Protein 5CAY (pdb70)

Structure (mmCIF, N/CA/C/O backbone):
data_5CAY
#
_entry.id   5CAY
#
_cell.length_a   94.276
_cell.length_b   100.223
_cell.length_c   199.139
_cell.angle_alpha   90.00
_cell.angle_beta   90.00
_cell.angle_gamma   90.00
#
_symmetry.space_group_name_H-M   'C 2 2 21'
#
loop_
_entity.id
_entity.type
_entity.pdbx_description
1 polymer 'Envelope glycoprotein gp120 core from ST strain of HIV-2'
2 polymer 'T-cell surface glycoprotein CD4'
3 branched 2-acetamido-2-deoxy-beta-D-glucopyranose-(1-4)-2-acetamido-2-deoxy-beta-D-glucopyranose
4 branched beta-D-mannopyranose-(1-4)-2-acetamido-2-deoxy-beta-D-glucopyranose-(1-4)-2-acetamido-2-deoxy-beta-D-glucopyranose
5 non-polymer 2-acetamido-2-deoxy-beta-D-glucopyranose
#
loop_
_atom_site.group_PDB
_atom_site.id
_atom_site.type_symbol
_atom_site.label_atom_id
_atom_site.label_alt_id
_atom_site.label_comp_id
_atom_site.label_asym_id
_atom_site.label_entity_id
_atom_site.label_seq_id
_atom_site.pdbx_PDB_ins_code
_atom_site.Cartn_x
_atom_site.Cartn_y
_atom_site.Cartn_z
_atom_site.occupancy
_atom_site.B_iso_or_equiv
_atom_site.auth_seq_id
_atom_site.auth_comp_id
_atom_site.auth_asym_id
_atom_site.auth_atom_id
_atom_site.pdbx_PDB_model_num
ATOM 1 N N . PRO A 1 8 ? -51.277 -56.367 33.995 1.00 115.40 41 PRO G N 1
ATOM 2 C CA . PRO A 1 8 ? -51.200 -55.325 32.960 1.00 113.31 41 PRO G CA 1
ATOM 3 C C . PRO A 1 8 ? -51.427 -53.910 33.512 1.00 110.48 41 PRO G C 1
ATOM 4 O O . PRO A 1 8 ? -52.532 -53.591 33.970 1.00 110.47 41 PRO G O 1
ATOM 8 N N . LEU A 1 9 ? -50.389 -53.077 33.441 1.00 106.75 42 LEU G N 1
ATOM 9 C CA . LEU A 1 9 ? -50.391 -51.756 34.077 1.00 105.20 42 LEU G CA 1
ATOM 10 C C . LEU A 1 9 ? -51.248 -50.767 33.310 1.00 104.82 42 LEU G C 1
ATOM 11 O O . LEU A 1 9 ? -51.117 -50.637 32.097 1.00 103.77 42 LEU G O 1
ATOM 16 N N . PHE A 1 10 ? -52.103 -50.055 34.033 1.00 105.81 43 PHE G N 1
ATOM 17 C CA . PHE A 1 10 ? -53.022 -49.104 33.429 1.00 107.02 43 PHE G CA 1
ATOM 18 C C . PHE A 1 10 ? -52.211 -47.883 32.995 1.00 105.36 43 PHE G C 1
ATOM 19 O O . PHE A 1 10 ? -51.419 -47.361 33.765 1.00 103.06 43 PHE G O 1
ATOM 21 N N . CYS A 1 11 ? -52.383 -47.464 31.743 1.00 107.69 44 CYS G N 1
ATOM 22 C CA . CYS A 1 11 ? -51.508 -46.475 31.106 1.00 108.60 44 CYS G CA 1
ATOM 23 C C . CYS A 1 11 ? -52.233 -45.151 30.900 1.00 108.97 44 CYS G C 1
ATOM 24 O O . CYS A 1 11 ? -52.833 -44.920 29.849 1.00 108.63 44 CYS G O 1
ATOM 27 N N . ALA A 1 12 ? -52.168 -44.291 31.918 1.00 110.57 45 ALA G N 1
ATOM 28 C CA . ALA A 1 12 ? -52.822 -42.978 31.892 1.00 111.84 45 ALA G CA 1
ATOM 29 C C . ALA A 1 12 ? -52.061 -42.013 30.976 1.00 113.37 45 ALA G C 1
ATOM 30 O O . ALA A 1 12 ? -50.829 -42.045 30.886 1.00 110.51 45 ALA G O 1
ATOM 32 N N . THR A 1 13 ? -52.825 -41.157 30.304 1.00 118.24 46 THR G N 1
ATOM 33 C CA . THR A 1 13 ? -52.350 -40.361 29.170 1.00 120.24 46 THR G CA 1
ATOM 34 C C . THR A 1 13 ? -52.096 -38.906 29.573 1.00 122.67 46 THR G C 1
ATOM 35 O O . THR A 1 13 ? -52.210 -38.562 30.755 1.00 122.29 46 THR G O 1
ATOM 39 N N . LYS A 1 14 ? -51.726 -38.079 28.583 1.00 124.21 47 LYS G N 1
ATOM 40 C CA . LYS A 1 14 ? -51.621 -36.601 28.709 1.00 126.14 47 LYS G CA 1
ATOM 41 C C . LYS A 1 14 ? -50.932 -35.993 27.482 1.00 126.06 47 LYS G C 1
ATOM 42 O O . LYS A 1 14 ? -50.643 -34.792 27.430 1.00 127.27 47 LYS G O 1
ATOM 48 N N . ASP A 1 27 ? -49.813 -35.809 33.588 1.00 118.72 60 ASP G N 1
ATOM 49 C CA . ASP A 1 27 ? -51.234 -35.983 33.861 1.00 121.61 60 ASP G CA 1
ATOM 50 C C . ASP A 1 27 ? -51.816 -34.753 34.551 1.00 125.30 60 ASP G C 1
ATOM 51 O O . ASP A 1 27 ? -52.900 -34.287 34.199 1.00 127.37 60 ASP G O 1
ATOM 56 N N . ASN A 1 28 ? -51.089 -34.233 35.534 1.00 127.17 61 ASN G N 1
ATOM 57 C CA . ASN A 1 28 ? -49.794 -34.815 35.931 1.00 126.27 61 ASN G CA 1
ATOM 58 C C . ASN A 1 28 ? -49.141 -34.233 37.222 1.00 127.37 61 ASN G C 1
ATOM 59 O O . ASN A 1 28 ? -49.385 -33.083 37.605 1.00 127.49 61 ASN G O 1
ATOM 64 N N . ASP A 1 29 ? -48.332 -35.078 37.878 1.00 127.30 62 ASP G N 1
ATOM 65 C CA . ASP A 1 29 ? -47.366 -34.720 38.953 1.00 127.22 62 ASP G CA 1
ATOM 66 C C . ASP A 1 29 ? -47.971 -34.335 40.332 1.00 128.24 62 ASP G C 1
ATOM 67 O O . ASP A 1 29 ? -47.402 -33.524 41.081 1.00 130.83 62 ASP G O 1
ATOM 72 N N . ASP A 1 30 ? -49.098 -34.969 40.672 1.00 125.75 63 ASP G N 1
ATOM 73 C CA . ASP A 1 30 ? -49.657 -34.954 42.036 1.00 123.45 63 ASP G CA 1
ATOM 74 C C . ASP A 1 30 ? -49.385 -36.307 42.726 1.00 118.30 63 ASP G C 1
ATOM 75 O O . ASP A 1 30 ? -50.051 -36.652 43.702 1.00 119.06 63 ASP G O 1
ATOM 80 N N . TYR A 1 31 ? -48.408 -37.061 42.225 1.00 112.59 64 TYR G N 1
ATOM 81 C CA . TYR A 1 31 ? -48.216 -38.452 42.608 1.00 109.13 64 TYR G CA 1
ATOM 82 C C . TYR A 1 31 ? -46.943 -38.520 43.406 1.00 105.71 64 TYR G C 1
ATOM 83 O O . TYR A 1 31 ? -45.935 -39.065 42.971 1.00 103.84 64 TYR G O 1
ATOM 92 N N . GLN A 1 32 ? -47.020 -37.941 44.596 1.00 105.05 65 GLN G N 1
ATOM 93 C CA . GLN A 1 32 ? -45.918 -37.954 45.554 1.00 103.52 65 GLN G CA 1
ATOM 94 C C . GLN A 1 32 ? -45.671 -39.381 46.045 1.00 99.17 65 GLN G C 1
ATOM 95 O O . GLN A 1 32 ? -46.490 -40.284 45.818 1.00 97.80 65 GLN G O 1
ATOM 97 N N . GLU A 1 33 ? -44.536 -39.574 46.710 1.00 95.47 66 GLU G N 1
ATOM 98 C CA . GLU A 1 33 ? -44.121 -40.900 47.169 1.00 92.38 66 GLU G CA 1
ATOM 99 C C . GLU A 1 33 ? -43.722 -40.914 48.643 1.00 91.26 66 GLU G C 1
ATOM 100 O O . GLU A 1 33 ? -43.563 -39.873 49.278 1.00 92.10 66 GLU G O 1
ATOM 106 N N . ILE A 1 34 ? -43.610 -42.120 49.183 1.00 88.71 67 ILE G N 1
ATOM 107 C CA . ILE A 1 34 ? -43.358 -42.331 50.593 1.00 87.70 67 ILE G CA 1
ATOM 108 C C . ILE A 1 34 ? -42.264 -43.381 50.771 1.00 87.03 67 ILE G C 1
ATOM 109 O O . ILE A 1 34 ? -42.211 -44.345 50.016 1.00 85.75 67 ILE G O 1
ATOM 114 N N . ALA A 1 35 ? -41.394 -43.182 51.765 1.00 88.31 68 ALA G N 1
ATOM 115 C CA . ALA A 1 35 ? -40.340 -44.157 52.105 1.00 87.27 68 ALA G CA 1
ATOM 116 C C . ALA A 1 35 ? -40.943 -45.364 52.819 1.00 86.34 68 ALA G C 1
ATOM 117 O O . ALA A 1 35 ? -41.850 -45.216 53.634 1.00 86.05 68 ALA G O 1
ATOM 119 N N . LEU A 1 36 ? -40.438 -46.546 52.478 1.00 85.41 69 LEU G N 1
ATOM 120 C CA . LEU A 1 36 ? -40.907 -47.818 53.020 1.00 85.91 69 LEU G CA 1
ATOM 121 C C . LEU A 1 36 ? -39.727 -48.534 53.636 1.00 87.26 69 LEU G C 1
ATOM 122 O O . LEU A 1 36 ? -38.657 -48.623 53.015 1.00 86.65 69 LEU G O 1
ATOM 127 N N . ASN A 1 37 ? -39.927 -49.080 54.835 1.00 88.93 70 ASN G N 1
ATOM 128 C CA . ASN A 1 37 ? -38.839 -49.723 55.569 1.00 90.23 70 ASN G CA 1
ATOM 129 C C . ASN A 1 37 ? -38.608 -51.159 55.095 1.00 90.13 70 ASN G C 1
ATOM 130 O O . ASN A 1 37 ? -38.866 -52.116 55.823 1.00 90.68 70 ASN G O 1
ATOM 135 N N . VAL A 1 38 ? -38.122 -51.295 53.860 1.00 89.14 71 VAL G N 1
ATOM 136 C CA . VAL A 1 38 ? -37.944 -52.601 53.234 1.00 89.26 71 VAL G CA 1
ATOM 137 C C . VAL A 1 38 ? -36.678 -52.660 52.388 1.00 89.01 71 VAL G C 1
ATOM 138 O O . VAL A 1 38 ? -36.090 -51.626 52.058 1.00 88.22 71 VAL G O 1
ATOM 142 N N . ILE A 1 39 ? -36.278 -53.888 52.061 1.00 90.05 72 ILE G N 1
ATOM 143 C CA . ILE A 1 39 ? -35.187 -54.173 51.127 1.00 90.54 72 ILE G CA 1
ATOM 144 C C . ILE A 1 39 ? -35.792 -54.910 49.926 1.00 89.97 72 ILE G C 1
ATOM 145 O O . ILE A 1 39 ? -36.503 -55.905 50.101 1.00 90.26 72 ILE G O 1
ATOM 150 N N . GLU A 1 40 ? -35.504 -54.432 48.716 1.00 89.23 73 GLU G N 1
ATOM 151 C CA . GLU A 1 40 ? -36.031 -55.042 47.484 1.00 88.56 73 GLU G CA 1
ATOM 152 C C . GLU A 1 40 ? -34.969 -55.122 46.395 1.00 87.80 73 GLU G C 1
ATOM 153 O O . GLU A 1 40 ? -33.986 -54.366 46.399 1.00 87.71 73 GLU G O 1
ATOM 159 N N . ALA A 1 41 ? -35.188 -56.045 45.461 1.00 87.08 74 ALA G N 1
ATOM 160 C CA . ALA A 1 41 ? -34.312 -56.216 44.311 1.00 86.58 74 ALA G CA 1
ATOM 161 C C . ALA A 1 41 ? -34.895 -55.456 43.123 1.00 85.20 74 ALA G C 1
ATOM 162 O O . ALA A 1 41 ? -36.067 -55.626 42.788 1.00 84.43 74 ALA G O 1
ATOM 164 N N . PHE A 1 42 ? -34.077 -54.603 42.513 1.00 84.97 75 PHE G N 1
ATOM 165 C CA . PHE A 1 42 ? -34.477 -53.804 41.360 1.00 84.33 75 PHE G CA 1
ATOM 166 C C . PHE A 1 42 ? -33.625 -54.168 40.141 1.00 84.65 75 PHE G C 1
ATOM 167 O O . PHE A 1 42 ? -32.471 -54.589 40.272 1.00 85.73 75 PHE G O 1
ATOM 175 N N . ASP A 1 43 ? -34.220 -54.019 38.961 1.00 84.10 76 ASP G N 1
ATOM 176 C CA . ASP A 1 43 ? -33.593 -54.409 37.697 1.00 84.27 76 ASP G CA 1
ATOM 177 C C . ASP A 1 43 ? -34.276 -53.643 36.570 1.00 82.74 76 ASP G C 1
ATOM 178 O O . ASP A 1 43 ? -35.476 -53.766 36.394 1.00 82.46 76 ASP G O 1
ATOM 183 N N . ALA A 1 44 ? -33.515 -52.850 35.819 1.00 82.04 77 ALA G N 1
ATOM 184 C CA . ALA A 1 44 ? -34.085 -52.047 34.731 1.00 80.92 77 ALA G CA 1
ATOM 185 C C . ALA A 1 44 ? -34.578 -52.896 33.562 1.00 80.56 77 ALA G C 1
ATOM 186 O O . ALA A 1 44 ? -35.537 -52.504 32.889 1.00 79.03 77 ALA G O 1
ATOM 188 N N . TRP A 1 45 ? -33.946 -54.055 33.344 1.00 81.50 78 TRP G N 1
ATOM 189 C CA . TRP A 1 45 ? -34.244 -54.914 32.193 1.00 82.03 78 TRP G CA 1
ATOM 190 C C . TRP A 1 45 ? -35.298 -55.970 32.486 1.00 84.98 78 TRP G C 1
ATOM 191 O O . TRP A 1 45 ? -36.364 -55.967 31.871 1.00 85.53 78 TRP G O 1
ATOM 202 N N . ASN A 1 46 ? -34.995 -56.881 33.403 1.00 89.34 79 ASN G N 1
ATOM 203 C CA . ASN A 1 46 ? -35.973 -57.864 33.871 1.00 92.70 79 ASN G CA 1
ATOM 204 C C . ASN A 1 46 ? -36.937 -57.128 34.788 1.00 88.74 79 ASN G C 1
ATOM 205 O O . ASN A 1 46 ? -36.649 -56.945 35.969 1.00 90.08 79 ASN G O 1
ATOM 210 N N . ASN A 1 47 ? -38.064 -56.688 34.228 1.00 83.84 80 ASN G N 1
ATOM 211 C CA . ASN A 1 47 ? -38.926 -55.688 34.870 1.00 80.50 80 ASN G CA 1
ATOM 212 C C . ASN A 1 47 ? -40.209 -55.509 34.080 1.00 79.17 80 ASN G C 1
ATOM 213 O O . ASN A 1 47 ? -40.173 -54.983 32.976 1.00 80.31 80 ASN G O 1
ATOM 218 N N . THR A 1 48 ? -41.345 -55.889 34.654 1.00 78.24 81 THR G N 1
ATOM 219 C CA . THR A 1 48 ? -42.607 -55.816 33.924 1.00 77.75 81 THR G CA 1
ATOM 220 C C . THR A 1 48 ? -43.104 -54.389 33.666 1.00 77.28 81 THR G C 1
ATOM 221 O O . THR A 1 48 ? -43.961 -54.194 32.815 1.00 78.81 81 THR G O 1
ATOM 225 N N . VAL A 1 49 ? -42.576 -53.395 34.373 1.00 76.85 82 VAL G N 1
ATOM 226 C CA . VAL A 1 49 ? -42.934 -52.007 34.081 1.00 76.11 82 VAL G CA 1
ATOM 227 C C . VAL A 1 49 ? -42.258 -51.584 32.780 1.00 74.82 82 VAL G C 1
ATOM 228 O O . VAL A 1 49 ? -42.934 -51.084 31.883 1.00 73.77 82 VAL G O 1
ATOM 232 N N . THR A 1 50 ? -40.946 -51.799 32.675 1.00 74.93 83 THR G N 1
ATOM 233 C CA . THR A 1 50 ? -40.199 -51.425 31.464 1.00 75.83 83 THR G CA 1
ATOM 234 C C . THR A 1 50 ? -40.531 -52.334 30.273 1.00 76.85 83 THR G C 1
ATOM 235 O O . THR A 1 50 ? -40.581 -51.872 29.139 1.00 75.65 83 THR G O 1
ATOM 239 N N . GLU A 1 51 ? -40.747 -53.622 30.537 1.00 78.65 84 GLU G N 1
ATOM 240 C CA . GLU A 1 51 ? -41.197 -54.550 29.504 1.00 79.39 84 GLU G CA 1
ATOM 241 C C . GLU A 1 51 ? -42.537 -54.141 28.903 1.00 79.06 84 GLU G C 1
ATOM 242 O O . GLU A 1 51 ? -42.727 -54.270 27.705 1.00 81.38 84 GLU G O 1
ATOM 248 N N . GLN A 1 52 ? -43.459 -53.641 29.710 1.00 78.43 85 GLN G N 1
ATOM 249 C CA . GLN A 1 52 ? -44.700 -53.113 29.160 1.00 78.62 85 GLN G CA 1
ATOM 250 C C . GLN A 1 52 ? -44.520 -51.743 28.483 1.00 77.15 85 GLN G C 1
ATOM 251 O O . GLN A 1 52 ? -45.214 -51.446 27.514 1.00 76.85 85 GLN G O 1
ATOM 257 N N . ALA A 1 53 ? -43.629 -50.905 29.016 1.00 76.06 86 ALA G N 1
ATOM 258 C CA . ALA A 1 53 ? -43.308 -49.599 28.416 1.00 74.44 86 ALA G CA 1
ATOM 259 C C . ALA A 1 53 ? -42.836 -49.740 26.965 1.00 73.79 86 ALA G C 1
ATOM 260 O O . ALA A 1 53 ? -43.285 -49.005 26.078 1.00 73.49 86 ALA G O 1
ATOM 262 N N . VAL A 1 54 ? -41.958 -50.710 26.730 1.00 72.89 87 VAL G N 1
ATOM 263 C CA . VAL A 1 54 ? -41.426 -50.948 25.404 1.00 72.48 87 VAL G CA 1
ATOM 264 C C . VAL A 1 54 ? -42.550 -51.331 24.443 1.00 74.10 87 VAL G C 1
ATOM 265 O O . VAL A 1 54 ? -42.623 -50.799 23.335 1.00 73.86 87 VAL G O 1
ATOM 269 N N . GLU A 1 55 ? -43.427 -52.239 24.864 1.00 75.98 88 GLU G N 1
ATOM 270 C CA . GLU A 1 55 ? -44.554 -52.638 24.016 1.00 77.62 88 GLU G CA 1
ATOM 271 C C . GLU A 1 55 ? -45.466 -51.457 23.730 1.00 77.39 88 GLU G C 1
ATOM 272 O O . GLU A 1 55 ? -45.838 -51.224 22.585 1.00 79.21 88 GLU G O 1
ATOM 278 N N . ASP A 1 56 ? -45.808 -50.709 24.769 1.00 76.85 89 ASP G N 1
ATOM 279 C CA . ASP A 1 56 ? -46.679 -49.558 24.619 1.00 76.41 89 ASP G CA 1
ATOM 280 C C . ASP A 1 56 ? -46.049 -48.485 23.741 1.00 74.78 89 ASP G C 1
ATOM 281 O O . ASP A 1 56 ? -46.756 -47.888 22.936 1.00 75.44 89 ASP G O 1
ATOM 286 N N . VAL A 1 57 ? -44.741 -48.253 23.855 1.00 72.77 90 VAL G N 1
ATOM 287 C CA . VAL A 1 57 ? -44.085 -47.249 22.995 1.00 72.13 90 VAL G CA 1
ATOM 288 C C . VAL A 1 57 ? -44.102 -47.687 21.531 1.00 71.85 90 VAL G C 1
ATOM 289 O O . VAL A 1 57 ? -44.369 -46.883 20.644 1.00 72.35 90 VAL G O 1
ATOM 293 N N . TRP A 1 58 ? -43.819 -48.963 21.293 1.00 71.64 91 TRP G N 1
ATOM 294 C CA . TRP A 1 58 ? -43.955 -49.553 19.968 1.00 70.70 91 TRP G CA 1
ATOM 295 C C . TRP A 1 58 ? -45.364 -49.361 19.426 1.00 71.81 91 TRP G C 1
ATOM 296 O O . TRP A 1 58 ? -45.526 -49.010 18.264 1.00 73.85 91 TRP G O 1
ATOM 307 N N . SER A 1 59 ? -46.379 -49.560 20.251 1.00 72.00 92 SER G N 1
ATOM 308 C CA . SER A 1 59 ? -47.739 -49.311 19.795 1.00 73.66 92 SER G CA 1
ATOM 309 C C . SER A 1 59 ? -48.003 -47.844 19.444 1.00 73.79 92 SER G C 1
ATOM 310 O O . SER A 1 59 ? -48.708 -47.544 18.490 1.00 73.83 92 SER G O 1
ATOM 313 N N . LEU A 1 60 ? -47.440 -46.945 20.242 1.00 74.74 93 LEU G N 1
ATOM 314 C CA . LEU A 1 60 ? -47.544 -45.502 20.016 1.00 75.32 93 LEU G CA 1
ATOM 315 C C . LEU A 1 60 ? -46.765 -45.072 18.797 1.00 75.27 93 LEU G C 1
ATOM 316 O O . LEU A 1 60 ? -47.161 -44.129 18.113 1.00 76.92 93 LEU G O 1
ATOM 321 N N . PHE A 1 61 ? -45.649 -45.744 18.539 1.00 74.51 94 PHE G N 1
ATOM 322 C CA . PHE A 1 61 ? -44.845 -45.461 17.360 1.00 74.74 94 PHE G CA 1
ATOM 323 C C . PHE A 1 61 ? -45.629 -45.620 16.050 1.00 76.51 94 PHE G C 1
ATOM 324 O O . PHE A 1 61 ? -45.480 -44.817 15.132 1.00 76.92 94 PHE G O 1
ATOM 332 N N . GLU A 1 62 ? -46.457 -46.655 15.965 1.00 78.39 95 GLU G N 1
ATOM 333 C CA . GLU A 1 62 ? -47.208 -46.919 14.747 1.00 80.04 95 GLU G CA 1
ATOM 334 C C . GLU A 1 62 ? -48.476 -46.087 14.619 1.00 81.02 95 GLU G C 1
ATOM 335 O O . GLU A 1 62 ? -49.034 -46.026 13.524 1.00 83.40 95 GLU G O 1
ATOM 341 N N . THR A 1 63 ? -48.937 -45.449 15.697 1.00 80.80 96 THR G N 1
ATOM 342 C CA . THR A 1 63 ? -50.071 -44.514 15.597 1.00 82.27 96 THR G CA 1
ATOM 343 C C . THR A 1 63 ? -49.666 -43.041 15.538 1.00 82.27 96 THR G C 1
ATOM 344 O O . THR A 1 63 ? -50.398 -42.253 14.946 1.00 84.05 96 THR G O 1
ATOM 348 N N . SER A 1 64 ? -48.532 -42.654 16.127 1.00 81.08 97 SER G N 1
ATOM 349 C CA . SER A 1 64 ? -48.143 -41.238 16.098 1.00 81.99 97 SER G CA 1
ATOM 350 C C . SER A 1 64 ? -47.850 -40.822 14.654 1.00 81.78 97 SER G C 1
ATOM 351 O O . SER A 1 64 ? -48.591 -40.014 14.094 1.00 83.74 97 SER G O 1
ATOM 354 N N . ILE A 1 65 ? -46.802 -41.392 14.056 1.00 80.20 98 ILE G N 1
ATOM 355 C CA . ILE A 1 65 ? -46.536 -41.245 12.622 1.00 79.86 98 ILE G CA 1
ATOM 356 C C . ILE A 1 65 ? -47.100 -42.482 11.936 1.00 81.31 98 ILE G C 1
ATOM 357 O O . ILE A 1 65 ? -46.593 -43.591 12.111 1.00 79.65 98 ILE G O 1
ATOM 362 N N . LYS A 1 66 ? -48.145 -42.261 11.141 1.00 85.37 99 LYS G N 1
ATOM 363 C CA . LYS A 1 66 ? -48.961 -43.327 10.559 1.00 87.99 99 LYS G CA 1
ATOM 364 C C . LYS A 1 66 ? -48.344 -43.879 9.268 1.00 86.05 99 LYS G C 1
ATOM 365 O O . LYS A 1 66 ? -48.142 -43.131 8.323 1.00 85.11 99 LYS G O 1
ATOM 367 N N . PRO A 1 67 ? -48.058 -45.194 9.223 1.00 85.62 100 PRO G N 1
ATOM 368 C CA . PRO A 1 67 ? -47.471 -45.781 8.023 1.00 85.40 100 PRO G CA 1
ATOM 369 C C . PRO A 1 67 ? -48.520 -46.121 6.981 1.00 87.13 100 PRO G C 1
ATOM 370 O O . PRO A 1 67 ? -49.637 -46.513 7.333 1.00 88.89 100 PRO G O 1
ATOM 374 N N . CYS A 1 68 ? -48.151 -45.972 5.710 1.00 87.64 101 CYS G N 1
ATOM 375 C CA . CYS A 1 68 ? -49.042 -46.294 4.591 1.00 89.60 101 CYS G CA 1
ATOM 376 C C . CYS A 1 68 ? -49.056 -47.786 4.339 1.00 88.52 101 CYS G C 1
ATOM 377 O O . CYS A 1 68 ? -50.127 -48.381 4.195 1.00 90.19 101 CYS G O 1
ATOM 380 N N . VAL A 1 69 ? -47.866 -48.380 4.261 1.00 85.18 102 VAL G N 1
ATOM 381 C CA . VAL A 1 69 ? -47.743 -49.819 4.107 1.00 84.02 102 VAL G CA 1
ATOM 382 C C . VAL A 1 69 ? -46.744 -50.337 5.129 1.00 82.28 102 VAL G C 1
ATOM 383 O O . VAL A 1 69 ? -45.842 -49.612 5.547 1.00 81.16 102 VAL G O 1
ATOM 387 N N . LYS A 1 70 ? -46.930 -51.590 5.531 1.00 82.72 103 LYS G N 1
ATOM 388 C CA . LYS A 1 70 ? -45.976 -52.314 6.359 1.00 82.15 103 LYS G CA 1
ATOM 389 C C . LYS A 1 70 ? -45.635 -53.627 5.653 1.00 80.58 103 LYS G C 1
ATOM 390 O O . LYS A 1 70 ? -46.527 -54.381 5.264 1.00 80.96 103 LYS G O 1
ATOM 396 N N . LEU A 1 71 ? -44.342 -53.866 5.467 1.00 78.04 104 LEU G N 1
ATOM 397 C CA . LEU A 1 71 ? -43.838 -55.083 4.842 1.00 77.63 104 LEU G CA 1
ATOM 398 C C . LEU A 1 71 ? -43.295 -55.954 5.946 1.00 76.52 104 LEU G C 1
ATOM 399 O O . LEU A 1 71 ? -42.359 -55.560 6.635 1.00 75.74 104 LEU G O 1
ATOM 404 N N . THR A 1 72 ? -43.844 -57.161 6.029 1.00 77.10 105 THR G N 1
ATOM 405 C CA . THR A 1 72 ? -43.406 -58.195 6.945 1.00 76.52 105 THR G CA 1
ATOM 406 C C . THR A 1 72 ? -42.969 -59.288 5.973 1.00 76.42 105 THR G C 1
ATOM 407 O O . THR A 1 72 ? -43.357 -59.248 4.805 1.00 75.91 105 THR G O 1
ATOM 411 N N . ASN A 1 73 ? -42.168 -60.249 6.426 1.00 102.65 212 ASN G N 1
ATOM 412 C CA . ASN A 1 73 ? -41.705 -61.327 5.545 1.00 105.32 212 ASN G CA 1
ATOM 413 C C . ASN A 1 73 ? -42.836 -61.894 4.686 1.00 102.06 212 ASN G C 1
ATOM 414 O O . ASN A 1 73 ? -42.800 -61.832 3.457 1.00 102.29 212 ASN G O 1
ATOM 419 N N . THR A 1 74 ? -43.838 -62.438 5.363 1.00 97.22 213 THR G N 1
ATOM 420 C CA . THR A 1 74 ? -45.048 -63.020 4.740 1.00 95.65 213 THR G CA 1
ATOM 421 C C . THR A 1 74 ? -46.033 -62.091 4.046 1.00 92.66 213 THR G C 1
ATOM 422 O O . THR A 1 74 ? -46.625 -62.495 3.047 1.00 93.99 213 THR G O 1
ATOM 426 N N . SER A 1 75 ? -46.264 -60.893 4.569 1.00 88.89 214 SER G N 1
ATOM 427 C CA . SER A 1 75 ? -47.380 -60.072 4.070 1.00 88.44 214 SER G CA 1
ATOM 428 C C . SER A 1 75 ? -47.068 -58.598 3.797 1.00 85.41 214 SER G C 1
ATOM 429 O O . SER A 1 75 ? -46.011 -58.082 4.171 1.00 83.25 214 SER G O 1
ATOM 432 N N . VAL A 1 76 ? -48.006 -57.956 3.099 1.00 84.99 215 VAL G N 1
ATOM 433 C CA . VAL A 1 76 ? -47.973 -56.527 2.812 1.00 83.27 215 VAL G CA 1
ATOM 434 C C . VAL A 1 76 ? -49.259 -55.940 3.379 1.00 83.34 215 VAL G C 1
ATOM 435 O O . VAL A 1 76 ? -50.341 -56.191 2.856 1.00 84.10 215 VAL G O 1
ATOM 439 N N . ILE A 1 77 ? -49.134 -55.179 4.462 1.00 82.69 216 ILE G N 1
ATOM 440 C CA . ILE A 1 77 ? -50.284 -54.559 5.115 1.00 84.18 216 ILE G CA 1
ATOM 441 C C . ILE A 1 77 ? -50.368 -53.125 4.636 1.00 84.39 216 ILE G C 1
ATOM 442 O O . ILE A 1 77 ? -49.422 -52.377 4.804 1.00 82.52 216 ILE G O 1
ATOM 447 N N . THR A 1 78 ? -51.491 -52.755 4.034 1.00 87.80 217 THR G N 1
ATOM 448 C CA . THR A 1 78 ? -51.739 -51.379 3.635 1.00 89.57 217 THR G CA 1
ATOM 449 C C . THR A 1 78 ? -52.855 -50.856 4.505 1.00 92.79 217 THR G C 1
ATOM 450 O O . THR A 1 78 ? -53.878 -51.521 4.656 1.00 94.82 217 THR G O 1
ATOM 454 N N . GLU A 1 79 ? -52.651 -49.672 5.078 1.00 95.28 218 GLU G N 1
ATOM 455 C CA . GLU A 1 79 ? -53.665 -49.005 5.894 1.00 98.67 218 GLU G CA 1
ATOM 456 C C . GLU A 1 79 ? -53.732 -47.511 5.585 1.00 99.24 218 GLU G C 1
ATOM 457 O O . GLU A 1 79 ? -52.922 -46.987 4.816 1.00 98.44 218 GLU G O 1
ATOM 463 N N . SER A 1 80 ? -54.729 -46.844 6.164 1.00 100.96 219 SER G N 1
ATOM 464 C CA . SER A 1 80 ? -54.928 -45.401 5.986 1.00 101.14 219 SER G CA 1
ATOM 465 C C . SER A 1 80 ? -53.808 -44.603 6.659 1.00 98.01 219 SER G C 1
ATOM 466 O O . SER A 1 80 ? -53.624 -44.694 7.867 1.00 95.51 219 SER G O 1
ATOM 469 N N . CYS A 1 81 ? -53.049 -43.860 5.854 1.00 97.25 220 CYS G N 1
ATOM 470 C CA . CYS A 1 81 ? -52.008 -42.958 6.343 1.00 95.38 220 CYS G CA 1
ATOM 471 C C . CYS A 1 81 ? -52.388 -41.533 5.976 1.00 96.27 220 CYS G C 1
ATOM 472 O O . CYS A 1 81 ? -53.380 -41.308 5.292 1.00 97.72 220 CYS G O 1
ATOM 475 N N . ASP A 1 82 ? -51.605 -40.586 6.483 1.00 95.95 221 ASP G N 1
ATOM 476 C CA . ASP A 1 82 ? -51.757 -39.153 6.209 1.00 97.51 221 ASP G CA 1
ATOM 477 C C . ASP A 1 82 ? -50.512 -38.455 6.793 1.00 96.86 221 ASP G C 1
ATOM 478 O O . ASP A 1 82 ? -49.470 -39.099 6.915 1.00 95.07 221 ASP G O 1
ATOM 483 N N . LYS A 1 83 ? -50.603 -37.174 7.159 1.00 99.45 222 LYS G N 1
ATOM 484 C CA . LYS A 1 83 ? -49.463 -36.435 7.719 1.00 99.29 222 LYS G CA 1
ATOM 485 C C . LYS A 1 83 ? -49.745 -35.834 9.105 1.00 103.18 222 LYS G C 1
ATOM 486 O O . LYS A 1 83 ? -49.044 -34.912 9.525 1.00 102.77 222 LYS G O 1
ATOM 492 N N . HIS A 1 84 ? -50.742 -36.365 9.826 1.00 108.78 223 HIS G N 1
ATOM 493 C CA . HIS A 1 84 ? -50.923 -36.038 11.242 1.00 113.01 223 HIS G CA 1
ATOM 494 C C . HIS A 1 84 ? -49.721 -36.587 11.994 1.00 112.45 223 HIS G C 1
ATOM 495 O O . HIS A 1 84 ? -49.126 -37.588 11.595 1.00 110.16 223 HIS G O 1
ATOM 502 N N . TYR A 1 85 ? -49.380 -35.932 13.089 1.00 116.41 224 TYR G N 1
ATOM 503 C CA . TYR A 1 85 ? -48.256 -36.337 13.903 1.00 117.93 224 TYR G CA 1
ATOM 504 C C . TYR A 1 85 ? -48.586 -36.019 15.361 1.00 120.38 224 TYR G C 1
ATOM 505 O O . TYR A 1 85 ? -48.577 -34.849 15.746 1.00 123.80 224 TYR G O 1
ATOM 514 N N . TRP A 1 86 ? -48.912 -37.052 16.151 1.00 120.62 225 TRP G N 1
ATOM 515 C CA . TRP A 1 86 ? -49.133 -36.888 17.599 1.00 121.29 225 TRP G CA 1
ATOM 516 C C . TRP A 1 86 ? -47.831 -36.457 18.275 1.00 119.58 225 TRP G C 1
ATOM 517 O O . TRP A 1 86 ? -46.870 -37.227 18.327 1.00 119.34 225 TRP G O 1
ATOM 528 N N . ASP A 1 87 ? -47.805 -35.219 18.763 1.00 119.66 226 ASP G N 1
ATOM 529 C CA . ASP A 1 87 ? -46.679 -34.710 19.558 1.00 119.34 226 ASP G CA 1
ATOM 530 C C . ASP A 1 87 ? -46.872 -34.944 21.071 1.00 118.32 226 ASP G C 1
ATOM 531 O O . ASP A 1 87 ? -46.004 -34.577 21.871 1.00 119.11 226 ASP G O 1
ATOM 536 N N . THR A 1 88 ? -48.004 -35.550 21.453 0.81 116.00 227 THR G N 1
ATOM 537 C CA . THR A 1 88 ? -48.254 -35.979 22.834 0.01 113.54 227 THR G CA 1
ATOM 538 C C . THR A 1 88 ? -47.370 -37.187 23.150 1.00 108.95 227 THR G C 1
ATOM 539 O O . THR A 1 88 ? -47.783 -38.343 23.020 0.79 108.61 227 THR G O 1
ATOM 543 N N . MET A 1 89 ? -46.145 -36.893 23.569 1.00 105.29 228 MET G N 1
ATOM 544 C CA . MET A 1 89 ? -45.111 -37.906 23.744 1.00 101.38 228 MET G CA 1
ATOM 545 C C . MET A 1 89 ? -44.898 -38.346 25.189 1.00 96.03 228 MET G C 1
ATOM 546 O O . MET A 1 89 ? -43.902 -39.024 25.455 1.00 94.00 228 MET G O 1
ATOM 551 N N . ARG A 1 90 ? -45.797 -37.981 26.118 1.00 92.58 229 ARG G N 1
ATOM 552 C CA . ARG A 1 90 ? -45.601 -38.321 27.543 1.00 88.64 229 ARG G CA 1
ATOM 553 C C . ARG A 1 90 ? -46.793 -38.935 28.250 1.00 88.11 229 ARG G C 1
ATOM 554 O O . ARG A 1 90 ? -47.930 -38.517 28.078 1.00 88.52 229 ARG G O 1
ATOM 562 N N . PHE A 1 91 ? -46.478 -39.967 29.028 1.00 87.73 230 PHE G N 1
ATOM 563 C CA . PHE A 1 91 ? -47.443 -40.896 29.614 1.00 88.64 230 PHE G CA 1
ATOM 564 C C . PHE A 1 91 ? -46.948 -41.287 31.018 1.00 87.13 230 PHE G C 1
ATOM 565 O O . PHE A 1 91 ? -45.824 -40.947 31.417 1.00 84.98 230 PHE G O 1
ATOM 573 N N . ARG A 1 92 ? -47.793 -42.015 31.743 1.00 86.73 231 ARG G N 1
ATOM 574 C CA . ARG A 1 92 ? -47.585 -42.318 33.153 1.00 86.41 231 ARG G CA 1
ATOM 575 C C . ARG A 1 92 ? -48.312 -43.622 33.468 1.00 85.66 231 ARG G C 1
ATOM 576 O O . ARG A 1 92 ? -49.462 -43.787 33.081 1.00 87.25 231 ARG G O 1
ATOM 584 N N . TYR A 1 93 ? -47.644 -44.546 34.152 1.00 84.36 232 TYR G N 1
ATOM 585 C CA . TYR A 1 93 ? -48.268 -45.813 34.564 1.00 84.16 232 TYR G CA 1
ATOM 586 C C . TYR A 1 93 ? -48.756 -45.764 36.010 1.00 83.13 232 TYR G C 1
ATOM 587 O O . TYR A 1 93 ? -48.165 -45.091 36.842 1.00 82.16 232 TYR G O 1
ATOM 596 N N . CYS A 1 94 ? -49.841 -46.483 36.285 1.00 82.77 233 CYS G N 1
ATOM 597 C CA . CYS A 1 94 ? -50.370 -46.664 37.634 1.00 83.28 233 CYS G CA 1
ATOM 598 C C . CYS A 1 94 ? -50.684 -48.127 37.828 1.00 83.06 233 CYS G C 1
ATOM 599 O O . CYS A 1 94 ? -51.088 -48.806 36.895 1.00 83.46 233 CYS G O 1
ATOM 602 N N . ALA A 1 95 ? -50.530 -48.604 39.054 1.00 83.21 234 ALA G N 1
ATOM 603 C CA . ALA A 1 95 ? -50.624 -50.031 39.319 1.00 83.32 234 ALA G CA 1
ATOM 604 C C . ALA A 1 95 ? -52.034 -50.572 39.076 1.00 84.24 234 ALA G C 1
ATOM 605 O O . ALA A 1 95 ? -53.021 -49.906 39.406 1.00 85.36 234 ALA G O 1
ATOM 607 N N . PRO A 1 96 ? -52.134 -51.782 38.499 1.00 83.96 235 PRO G N 1
ATOM 608 C CA . PRO A 1 96 ? -53.434 -52.441 38.378 1.00 85.57 235 PRO G CA 1
ATOM 609 C C . PRO A 1 96 ? -53.940 -52.950 39.731 1.00 86.87 235 PRO G C 1
ATOM 610 O O . PRO A 1 96 ? -53.175 -52.944 40.707 1.00 86.47 235 PRO G O 1
ATOM 614 N N . PRO A 1 97 ? -55.213 -53.392 39.797 1.00 88.12 236 PRO G N 1
ATOM 615 C CA . PRO A 1 97 ? -55.801 -53.809 41.075 1.00 89.51 236 PRO G CA 1
ATOM 616 C C . PRO A 1 97 ? -55.013 -54.911 41.785 1.00 89.43 236 PRO G C 1
ATOM 617 O O . PRO A 1 97 ? -54.597 -55.866 41.145 1.00 89.55 236 PRO G O 1
ATOM 621 N N . GLY A 1 98 ? -54.798 -54.751 43.090 1.00 89.82 237 GLY G N 1
ATOM 622 C CA . GLY A 1 98 ? -54.024 -55.705 43.887 1.00 89.97 237 GLY G CA 1
ATOM 623 C C . GLY A 1 98 ? -52.510 -55.644 43.736 1.00 88.19 237 GLY G C 1
ATOM 624 O O . GLY A 1 98 ? -51.812 -56.552 44.189 1.00 88.71 237 GLY G O 1
ATOM 625 N N . PHE A 1 99 ? -52.002 -54.580 43.112 1.00 87.00 238 PHE G N 1
ATOM 626 C CA . PHE A 1 99 ? -50.561 -54.371 42.926 1.00 85.30 238 PHE G CA 1
ATOM 627 C C . PHE A 1 99 ? -50.207 -52.948 43.301 1.00 83.52 238 PHE G C 1
ATOM 628 O O . PHE A 1 99 ? -51.086 -52.103 43.465 1.00 84.00 238 PHE G O 1
ATOM 636 N N . ALA A 1 100 ? -48.915 -52.686 43.430 1.00 82.02 239 ALA G N 1
ATOM 637 C CA . ALA A 1 100 ? -48.443 -51.357 43.805 1.00 81.39 239 ALA G CA 1
ATOM 638 C C . ALA A 1 100 ? -47.035 -51.113 43.286 1.00 80.13 239 ALA G C 1
ATOM 639 O O . ALA A 1 100 ? -46.269 -52.061 43.087 1.00 79.40 239 ALA G O 1
ATOM 641 N N . LEU A 1 101 ? -46.706 -49.841 43.069 1.00 79.78 240 LEU G N 1
ATOM 642 C CA . LEU A 1 101 ? -45.402 -49.456 42.521 1.00 79.27 240 LEU G CA 1
ATOM 643 C C . LEU A 1 101 ? -44.412 -49.164 43.636 1.00 79.03 240 LEU G C 1
ATOM 644 O O . LEU A 1 101 ? -44.699 -48.372 44.534 1.00 78.88 240 LEU G O 1
ATOM 649 N N . LEU A 1 102 ? -43.256 -49.817 43.579 1.00 78.62 241 LEU G N 1
ATOM 650 C CA . LEU A 1 102 ? -42.131 -49.475 44.439 1.00 79.34 241 LEU G CA 1
ATOM 651 C C . LEU A 1 102 ? -41.104 -48.854 43.541 1.00 78.25 241 LEU G C 1
ATOM 652 O O . LEU A 1 102 ? -41.163 -49.049 42.335 1.00 77.08 241 LEU G O 1
ATOM 657 N N . ARG A 1 103 ? -40.159 -48.124 44.121 1.00 78.85 242 ARG G N 1
ATOM 658 C CA . ARG A 1 103 ? -39.086 -47.525 43.337 1.00 79.17 242 ARG G CA 1
ATOM 659 C C . ARG A 1 103 ? -37.803 -47.436 44.136 1.00 80.34 242 ARG G C 1
ATOM 660 O O . ARG A 1 103 ? -37.838 -47.132 45.309 1.00 80.57 242 ARG G O 1
ATOM 668 N N . CYS A 1 104 ? -36.676 -47.702 43.482 1.00 82.31 243 CYS G N 1
ATOM 669 C CA . CYS A 1 104 ? -35.371 -47.545 44.099 1.00 85.63 243 CYS G CA 1
ATOM 670 C C . CYS A 1 104 ? -34.988 -46.069 44.082 1.00 86.42 243 CYS G C 1
ATOM 671 O O . CYS A 1 104 ? -34.561 -45.542 43.062 1.00 85.87 243 CYS G O 1
ATOM 674 N N . ASN A 1 105 ? -35.153 -45.413 45.229 1.00 88.75 244 ASN G N 1
ATOM 675 C CA . ASN A 1 105 ? -34.779 -44.011 45.409 1.00 90.92 244 ASN G CA 1
ATOM 676 C C . ASN A 1 105 ? -33.307 -43.828 45.838 1.00 91.85 244 ASN G C 1
ATOM 677 O O . ASN A 1 105 ? -32.924 -42.751 46.288 1.00 93.23 244 ASN G O 1
ATOM 682 N N . ASP A 1 106 ? -32.482 -44.869 45.696 1.00 92.09 245 ASP G N 1
ATOM 683 C CA . ASP A 1 106 ? -31.034 -44.764 45.907 1.00 93.47 245 ASP G CA 1
ATOM 684 C C . ASP A 1 106 ? -30.398 -44.082 44.700 1.00 92.56 245 ASP G C 1
ATOM 685 O O . ASP A 1 106 ? -30.621 -44.508 43.575 1.00 92.42 245 ASP G O 1
ATOM 690 N N . THR A 1 107 ? -29.607 -43.036 44.937 1.00 93.35 246 THR G N 1
ATOM 691 C CA . THR A 1 107 ? -28.887 -42.339 43.859 1.00 93.59 246 THR G CA 1
ATOM 692 C C . THR A 1 107 ? -27.759 -43.174 43.230 1.00 93.57 246 THR G C 1
ATOM 693 O O . THR A 1 107 ? -27.336 -42.899 42.114 1.00 94.20 246 THR G O 1
ATOM 697 N N . ASN A 1 108 ? -27.276 -44.179 43.955 1.00 93.86 247 ASN G N 1
ATOM 698 C CA . ASN A 1 108 ? -26.285 -45.130 43.437 1.00 94.10 247 ASN G CA 1
ATOM 699 C C . ASN A 1 108 ? -26.842 -46.203 42.498 1.00 92.44 247 ASN G C 1
ATOM 700 O O . ASN A 1 108 ? -26.080 -47.057 42.031 1.00 93.28 247 ASN G O 1
ATOM 705 N N . TYR A 1 109 ? -28.150 -46.186 42.232 1.00 90.53 248 TYR G N 1
ATOM 706 C CA . TYR A 1 109 ? -28.756 -47.130 41.289 1.00 89.16 248 TYR G CA 1
ATOM 707 C C . TYR A 1 109 ? -28.142 -46.985 39.888 1.00 89.20 248 TYR G C 1
ATOM 708 O O . TYR A 1 109 ? -27.964 -45.870 39.386 1.00 88.65 248 TYR G O 1
ATOM 717 N N . SER A 1 110 ? -27.784 -48.131 39.309 1.00 89.49 249 SER G N 1
ATOM 718 C CA . SER A 1 110 ? -27.187 -48.234 37.985 1.00 89.78 249 SER G CA 1
ATOM 719 C C . SER A 1 110 ? -27.898 -49.360 37.237 1.00 89.59 249 SER G C 1
ATOM 720 O O . SER A 1 110 ? -27.260 -50.262 36.679 1.00 89.88 249 SER G O 1
ATOM 723 N N . GLY A 1 111 ? -29.228 -49.312 37.263 1.00 89.41 250 GLY G N 1
ATOM 724 C CA . GLY A 1 111 ? -30.074 -50.268 36.553 1.00 89.09 250 GLY G CA 1
ATOM 725 C C . GLY A 1 111 ? -30.146 -51.691 37.079 1.00 90.03 250 GLY G C 1
ATOM 726 O O . GLY A 1 111 ? -30.801 -52.529 36.457 1.00 89.61 250 GLY G O 1
ATOM 727 N N . PHE A 1 112 ? -29.496 -51.974 38.210 1.00 92.16 251 PHE G N 1
ATOM 728 C CA . PHE A 1 112 ? -29.443 -53.334 38.766 1.00 93.57 251 PHE G CA 1
ATOM 729 C C . PHE A 1 112 ? -28.947 -53.305 40.198 1.00 95.53 251 PHE G C 1
ATOM 730 O O . PHE A 1 112 ? -27.815 -52.890 40.454 1.00 95.94 251 PHE G O 1
ATOM 738 N N . GLU A 1 113 ? -29.791 -53.758 41.120 1.00 97.33 252 GLU G N 1
ATOM 739 C CA . GLU A 1 113 ? -29.463 -53.745 42.539 1.00 100.59 252 GLU G CA 1
ATOM 740 C C . GLU A 1 113 ? -30.336 -54.748 43.304 1.00 101.40 252 GLU G C 1
ATOM 741 O O . GLU A 1 113 ? -31.538 -54.518 43.430 1.00 101.37 252 GLU G O 1
ATOM 747 N N . PRO A 1 114 ? -29.746 -55.853 43.817 1.00 102.76 253 PRO G N 1
ATOM 748 C CA . PRO A 1 114 ? -30.562 -56.842 44.552 1.00 103.04 253 PRO G CA 1
ATOM 749 C C . PRO A 1 114 ? -30.969 -56.420 45.966 1.00 103.41 253 PRO G C 1
ATOM 750 O O . PRO A 1 114 ? -31.938 -56.961 46.504 1.00 103.49 253 PRO G O 1
ATOM 754 N N . ASN A 1 115 ? -30.234 -55.473 46.546 1.00 103.88 254 ASN G N 1
ATOM 755 C CA . ASN A 1 115 ? -30.502 -54.945 47.877 1.00 104.48 254 ASN G CA 1
ATOM 756 C C . ASN A 1 115 ? -30.648 -53.413 47.895 1.00 102.93 254 ASN G C 1
ATOM 757 O O . ASN A 1 115 ? -29.801 -52.725 48.467 1.00 104.31 254 ASN G O 1
ATOM 762 N N . CYS A 1 116 ? -31.695 -52.872 47.263 1.00 100.26 255 CYS G N 1
ATOM 763 C CA . CYS A 1 116 ? -32.010 -51.441 47.416 1.00 98.80 255 CYS G CA 1
ATOM 764 C C . CYS A 1 116 ? -32.712 -51.294 48.760 1.00 98.42 255 CYS G C 1
ATOM 765 O O . CYS A 1 116 ? -33.757 -51.902 48.989 1.00 97.04 255 CYS G O 1
ATOM 768 N N . SER A 1 117 ? -32.096 -50.533 49.661 1.00 99.10 256 SER G N 1
ATOM 769 C CA . SER A 1 117 ? -32.652 -50.243 50.990 1.00 98.72 256 SER G CA 1
ATOM 770 C C . SER A 1 117 ? -33.443 -48.928 51.014 1.00 96.85 256 SER G C 1
ATOM 771 O O . SER A 1 117 ? -34.395 -48.808 51.788 1.00 97.12 256 SER G O 1
ATOM 774 N N . LYS A 1 118 ? -33.053 -47.960 50.175 1.00 94.70 257 LYS G N 1
ATOM 775 C CA . LYS A 1 118 ? -33.837 -46.736 49.941 1.00 93.02 257 LYS G CA 1
ATOM 776 C C . LYS A 1 118 ? -35.001 -46.988 48.973 1.00 89.57 257 LYS G C 1
ATOM 777 O O . LYS A 1 118 ? -35.000 -46.509 47.839 1.00 89.05 257 LYS G O 1
ATOM 783 N N . VAL A 1 119 ? -35.995 -47.738 49.430 1.00 86.95 258 VAL G N 1
ATOM 784 C CA . VAL A 1 119 ? -37.190 -48.024 48.642 1.00 84.16 258 VAL G CA 1
ATOM 785 C C . VAL A 1 119 ? -38.209 -46.923 48.916 1.00 83.78 258 VAL G C 1
ATOM 786 O O . VAL A 1 119 ? -38.303 -46.430 50.037 1.00 86.57 258 VAL G O 1
ATOM 790 N N . VAL A 1 120 ? -38.948 -46.525 47.886 1.00 82.09 259 VAL G N 1
ATOM 791 C CA . VAL A 1 120 ? -40.128 -45.674 48.044 1.00 81.46 259 VAL G CA 1
ATOM 792 C C . VAL A 1 120 ? -41.319 -46.282 47.312 1.00 80.29 259 VAL G C 1
ATOM 793 O O . VAL A 1 120 ? -41.167 -47.217 46.526 1.00 80.12 259 VAL G O 1
ATOM 797 N N . ALA A 1 121 ? -42.499 -45.741 47.581 1.00 79.99 260 ALA G N 1
ATOM 798 C CA . ALA A 1 121 ? -43.743 -46.236 47.000 1.00 79.74 260 ALA G CA 1
ATOM 799 C C . ALA A 1 121 ? -44.569 -45.076 46.457 1.00 79.02 260 ALA G C 1
ATOM 800 O O . ALA A 1 121 ? -44.614 -44.021 47.080 1.00 80.30 260 ALA G O 1
ATOM 802 N N . ALA A 1 122 ? -45.217 -45.279 45.308 1.00 77.18 261 ALA G N 1
ATOM 803 C CA . ALA A 1 122 ? -46.089 -44.267 44.706 1.00 76.47 261 ALA G CA 1
ATOM 804 C C . ALA A 1 122 ? -47.341 -44.886 44.105 1.00 76.65 261 ALA G C 1
ATOM 805 O O . ALA A 1 122 ? -47.401 -46.092 43.857 1.00 76.41 261 ALA G O 1
ATOM 807 N N . THR A 1 123 ? -48.346 -44.048 43.888 1.00 77.82 262 THR G N 1
ATOM 808 C CA . THR A 1 123 ? -49.580 -44.479 43.245 1.00 79.51 262 THR G CA 1
ATOM 809 C C . THR A 1 123 ? -49.387 -44.654 41.730 1.00 80.18 262 THR G C 1
ATOM 810 O O . THR A 1 123 ? -49.937 -45.588 41.131 1.00 81.01 262 THR G O 1
ATOM 814 N N . CYS A 1 124 ? -48.633 -43.733 41.122 1.00 80.70 263 CYS G N 1
ATOM 815 C CA . CYS A 1 124 ? -48.303 -43.769 39.697 1.00 80.25 263 CYS G CA 1
ATOM 816 C C . CYS A 1 124 ? -46.846 -43.421 39.495 1.00 78.83 263 CYS G C 1
ATOM 817 O O . CYS A 1 124 ? -46.193 -42.907 40.402 1.00 79.32 263 CYS G O 1
ATOM 820 N N . THR A 1 125 ? -46.347 -43.688 38.293 1.00 77.64 264 THR G N 1
ATOM 821 C CA . THR A 1 125 ? -44.943 -43.455 37.971 1.00 76.64 264 THR G CA 1
ATOM 822 C C . THR A 1 125 ? -44.737 -42.009 37.583 1.00 77.04 264 THR G C 1
ATOM 823 O O . THR A 1 125 ? -45.682 -41.241 37.435 1.00 77.20 264 THR G O 1
ATOM 827 N N . ARG A 1 126 ? -43.480 -41.651 37.402 1.00 77.78 265 ARG G N 1
ATOM 828 C CA . ARG A 1 126 ? -43.124 -40.388 36.786 1.00 79.98 265 ARG G CA 1
ATOM 829 C C . ARG A 1 126 ? -43.597 -40.335 35.326 1.00 82.05 265 ARG G C 1
ATOM 830 O O . ARG A 1 126 ? -44.062 -41.338 34.769 1.00 82.14 265 ARG G O 1
ATOM 838 N N . MET A 1 127 ? -43.463 -39.156 34.719 1.00 84.69 266 MET G N 1
ATOM 839 C CA . MET A 1 127 ? -43.648 -38.983 33.278 1.00 85.10 266 MET G CA 1
ATOM 840 C C . MET A 1 127 ? -42.622 -39.803 32.513 1.00 82.75 266 MET G C 1
ATOM 841 O O . MET A 1 127 ? -41.441 -39.793 32.857 1.00 81.72 266 MET G O 1
ATOM 846 N N . MET A 1 128 ? -43.076 -40.487 31.468 1.00 81.84 267 MET G N 1
ATOM 847 C CA . MET A 1 128 ? -42.189 -41.197 30.551 1.00 81.36 267 MET G CA 1
ATOM 848 C C . MET A 1 128 ? -42.191 -40.566 29.151 1.00 80.78 267 MET G C 1
ATOM 849 O O . MET A 1 128 ? -43.259 -40.322 28.588 1.00 80.35 267 MET G O 1
ATOM 854 N N . GLU A 1 129 ? -40.997 -40.343 28.589 1.00 79.19 268 GLU G N 1
ATOM 855 C CA . GLU A 1 129 ? -40.856 -39.866 27.212 1.00 78.42 268 GLU G CA 1
ATOM 856 C C . GLU A 1 129 ? -40.916 -41.041 26.244 1.00 76.73 268 GLU G C 1
ATOM 857 O O . GLU A 1 129 ? -40.099 -41.960 26.338 1.00 76.48 268 GLU G O 1
ATOM 863 N N . THR A 1 130 ? -41.859 -40.982 25.304 1.00 75.57 269 THR G N 1
ATOM 864 C CA . THR A 1 130 ? -42.113 -42.072 24.362 1.00 74.60 269 THR G CA 1
ATOM 865 C C . THR A 1 130 ? -41.362 -41.965 23.017 1.00 73.38 269 THR G C 1
ATOM 866 O O . THR A 1 130 ? -41.419 -42.904 22.222 1.00 72.95 269 THR G O 1
ATOM 870 N N . GLN A 1 131 ? -40.672 -40.853 22.749 1.00 72.01 270 GLN G N 1
ATOM 871 C CA . GLN A 1 131 ? -39.929 -40.707 21.490 1.00 71.09 270 GLN G CA 1
ATOM 872 C C . GLN A 1 131 ? -38.948 -41.848 21.227 1.00 69.64 270 GLN G C 1
ATOM 873 O O . GLN A 1 131 ? -38.421 -42.454 22.153 1.00 68.81 270 GLN G O 1
ATOM 879 N N . THR A 1 132 ? -38.726 -42.121 19.942 1.00 69.37 271 THR G N 1
ATOM 880 C CA . THR A 1 132 ? -37.887 -43.223 19.487 1.00 68.10 271 THR G CA 1
ATOM 881 C C . THR A 1 132 ? -36.720 -42.654 18.702 1.00 67.70 271 THR G C 1
ATOM 882 O O . THR A 1 132 ? -36.886 -41.736 17.909 1.00 67.89 271 THR G O 1
ATOM 886 N N . SER A 1 133 ? -35.540 -43.204 18.938 1.00 67.65 272 SER G N 1
ATOM 887 C CA . SER A 1 133 ? -34.326 -42.738 18.301 1.00 68.38 272 SER G CA 1
ATOM 888 C C . SER A 1 133 ? -33.198 -43.731 18.538 1.00 69.63 272 SER G C 1
ATOM 889 O O . SER A 1 133 ? -33.298 -44.606 19.408 1.00 70.73 272 SER G O 1
ATOM 892 N N . THR A 1 134 ? -32.123 -43.577 17.770 1.00 70.61 273 THR G N 1
ATOM 893 C CA . THR A 1 134 ? -30.906 -44.360 17.955 1.00 71.32 273 THR G CA 1
ATOM 894 C C . THR A 1 134 ? -29.756 -43.427 18.336 1.00 73.29 273 THR G C 1
ATOM 895 O O . THR A 1 134 ? -29.851 -42.212 18.152 1.00 73.33 273 THR G O 1
ATOM 899 N N . TRP A 1 135 ? -28.685 -44.013 18.875 1.00 75.20 274 TRP G N 1
ATOM 900 C CA . TRP A 1 135 ? -27.487 -43.302 19.366 1.00 77.39 274 TRP G CA 1
ATOM 901 C C . TRP A 1 135 ? -27.787 -42.466 20.602 1.00 77.94 274 TRP G C 1
ATOM 902 O O . TRP A 1 135 ? -27.331 -42.790 21.698 1.00 78.32 274 TRP G O 1
ATOM 913 N N . PHE A 1 136 ? -28.540 -41.386 20.401 1.00 78.52 275 PHE G N 1
ATOM 914 C CA . PHE A 1 136 ? -28.914 -40.469 21.451 1.00 79.37 275 PHE G CA 1
ATOM 915 C C . PHE A 1 136 ? -30.396 -40.603 21.760 1.00 78.39 275 PHE G C 1
ATOM 916 O O . PHE A 1 136 ? -31.199 -40.893 20.863 1.00 77.44 275 PHE G O 1
ATOM 924 N N . GLY A 1 137 ? -30.739 -40.391 23.034 1.00 78.09 276 GLY G N 1
ATOM 925 C CA . GLY A 1 137 ? -32.123 -40.209 23.475 1.00 76.83 276 GLY G CA 1
ATOM 926 C C . GLY A 1 137 ? -32.361 -38.723 23.621 1.00 77.30 276 GLY G C 1
ATOM 927 O O . GLY A 1 137 ? -31.455 -37.992 24.031 1.00 78.28 276 GLY G O 1
ATOM 928 N N . PHE A 1 138 ? -33.566 -38.280 23.270 1.00 77.00 277 PHE G N 1
ATOM 929 C CA . PHE A 1 138 ? -33.917 -36.859 23.265 1.00 78.91 277 PHE G CA 1
ATOM 930 C C . PHE A 1 138 ? -35.145 -36.627 24.129 1.00 79.83 277 PHE G C 1
ATOM 931 O O . PHE A 1 138 ? -35.975 -37.532 24.269 1.00 79.47 277 PHE G O 1
ATOM 939 N N . ASN A 1 139 ? -35.267 -35.412 24.678 1.00 81.46 278 ASN G N 1
ATOM 940 C CA . ASN A 1 139 ? -36.415 -35.002 25.491 1.00 82.12 278 ASN G CA 1
ATOM 941 C C . ASN A 1 139 ? -36.752 -35.986 26.605 1.00 80.59 278 ASN G C 1
ATOM 942 O O . ASN A 1 139 ? -37.917 -36.166 26.940 1.00 80.15 278 ASN G O 1
ATOM 947 N N . GLY A 1 140 ? -35.739 -36.628 27.175 1.00 79.82 279 GLY G N 1
ATOM 948 C CA . GLY A 1 140 ? -35.953 -37.537 28.286 1.00 79.31 279 GLY G CA 1
ATOM 949 C C . GLY A 1 140 ? -36.368 -36.817 29.556 1.00 80.78 279 GLY G C 1
ATOM 950 O O . GLY A 1 140 ? -36.046 -35.638 29.768 1.00 81.82 279 GLY G O 1
ATOM 951 N N . THR A 1 141 ? -37.121 -37.531 30.385 1.00 81.03 280 THR G N 1
ATOM 952 C CA . THR A 1 141 ? -37.140 -37.276 31.822 1.00 82.36 280 THR G CA 1
ATOM 953 C C . THR A 1 141 ? -35.870 -37.979 32.323 1.00 82.95 280 THR G C 1
ATOM 954 O O . THR A 1 141 ? -35.164 -38.624 31.522 1.00 85.65 280 THR G O 1
ATOM 958 N N . ARG A 1 142 ? -35.566 -37.860 33.610 1.00 81.70 281 ARG G N 1
ATOM 959 C CA . ARG A 1 142 ? -34.370 -38.482 34.223 1.00 81.89 281 ARG G CA 1
ATOM 960 C C . ARG A 1 142 ? -33.049 -37.728 33.997 1.00 83.98 281 ARG G C 1
ATOM 961 O O . ARG A 1 142 ? -31.996 -38.185 34.454 1.00 84.71 281 ARG G O 1
ATOM 969 N N . ALA A 1 143 ? -33.085 -36.585 33.312 1.00 86.05 282 ALA G N 1
ATOM 970 C CA . ALA A 1 143 ? -31.916 -35.711 33.246 1.00 88.93 282 ALA G CA 1
ATOM 971 C C . ALA A 1 143 ? -31.731 -35.093 34.626 1.00 91.78 282 ALA G C 1
ATOM 972 O O . ALA A 1 143 ? -32.682 -34.558 35.200 1.00 92.72 282 ALA G O 1
ATOM 974 N N . GLU A 1 144 ? -30.528 -35.196 35.174 1.00 93.70 283 GLU G N 1
ATOM 975 C CA . GLU A 1 144 ? -30.225 -34.613 36.479 1.00 95.99 283 GLU G CA 1
ATOM 976 C C . GLU A 1 144 ? -28.927 -33.849 36.384 1.00 99.13 283 GLU G C 1
ATOM 977 O O . GLU A 1 144 ? -28.321 -33.784 35.310 1.00 99.63 283 GLU G O 1
ATOM 983 N N . ASN A 1 145 ? -28.483 -33.280 37.501 1.00 102.59 284 ASN G N 1
ATOM 984 C CA . ASN A 1 145 ? -27.164 -32.669 37.553 1.00 106.62 284 ASN G CA 1
ATOM 985 C C . ASN A 1 145 ? -26.066 -33.698 37.881 1.00 104.99 284 ASN G C 1
ATOM 986 O O . ASN A 1 145 ? -25.246 -33.499 38.781 1.00 107.49 284 ASN G O 1
ATOM 991 N N . ARG A 1 146 ? -26.061 -34.789 37.115 1.00 100.55 285 ARG G N 1
ATOM 992 C CA . ARG A 1 146 ? -25.020 -35.808 37.158 1.00 98.71 285 ARG G CA 1
ATOM 993 C C . ARG A 1 146 ? -25.148 -36.711 35.927 1.00 96.93 285 ARG G C 1
ATOM 994 O O . ARG A 1 146 ? -26.261 -36.922 35.407 1.00 95.38 285 ARG G O 1
ATOM 1002 N N . THR A 1 147 ? -24.016 -37.223 35.447 1.00 96.57 286 THR G N 1
ATOM 1003 C CA . THR A 1 147 ? -24.048 -38.309 34.478 1.00 94.14 286 THR G CA 1
ATOM 1004 C C . THR A 1 147 ? -24.047 -39.585 35.298 1.00 92.06 286 THR G C 1
ATOM 1005 O O . THR A 1 147 ? -23.198 -39.776 36.173 1.00 92.61 286 THR G O 1
ATOM 1009 N N . TYR A 1 148 ? -25.023 -40.438 35.025 1.00 88.61 287 TYR G N 1
ATOM 1010 C CA . TYR A 1 148 ? -25.066 -41.763 35.592 1.00 86.49 287 TYR G CA 1
ATOM 1011 C C . TYR A 1 148 ? -25.422 -42.749 34.503 1.00 85.36 287 TYR G C 1
ATOM 1012 O O . TYR A 1 148 ? -25.853 -42.367 33.409 1.00 83.88 287 TYR G O 1
ATOM 1021 N N . ILE A 1 149 ? -25.202 -44.018 34.822 1.00 85.81 288 ILE G N 1
ATOM 1022 C CA . ILE A 1 149 ? -25.153 -45.081 33.843 1.00 85.51 288 ILE G CA 1
ATOM 1023 C C . ILE A 1 149 ? -25.967 -46.276 34.330 1.00 85.84 288 ILE G C 1
ATOM 1024 O O . ILE A 1 149 ? -25.638 -46.886 35.348 1.00 87.32 288 ILE G O 1
ATOM 1029 N N . TYR A 1 150 ? -27.029 -46.599 33.599 1.00 85.02 289 TYR G N 1
ATOM 1030 C CA . TYR A 1 150 ? -27.750 -47.850 33.807 1.00 84.01 289 TYR G CA 1
ATOM 1031 C C . TYR A 1 150 ? -26.992 -48.920 33.042 1.00 84.32 289 TYR G C 1
ATOM 1032 O O . TYR A 1 150 ? -26.651 -48.719 31.884 1.00 83.29 289 TYR G O 1
ATOM 1041 N N . TRP A 1 151 ? -26.723 -50.037 33.715 1.00 85.39 290 TRP G N 1
ATOM 1042 C CA . TRP A 1 151 ? -25.869 -51.107 33.215 1.00 86.23 290 TRP G CA 1
ATOM 1043 C C . TRP A 1 151 ? -26.581 -52.438 33.458 1.00 87.18 290 TRP G C 1
ATOM 1044 O O . TRP A 1 151 ? -27.031 -52.717 34.575 1.00 88.05 290 TRP G O 1
ATOM 1055 N N . HIS A 1 152 ? -26.663 -53.253 32.412 1.00 88.03 291 HIS G N 1
ATOM 1056 C CA . HIS A 1 152 ? -27.399 -54.522 32.432 1.00 88.92 291 HIS G CA 1
ATOM 1057 C C . HIS A 1 152 ? -26.790 -55.46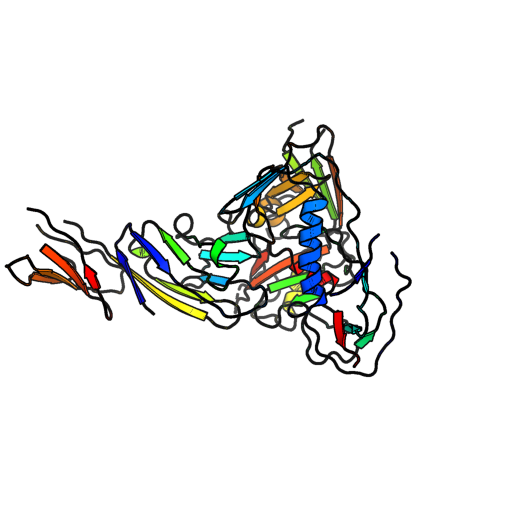7 33.481 1.00 91.11 291 HIS G C 1
ATOM 1058 O O . HIS A 1 152 ? -25.588 -55.414 33.749 1.00 90.83 291 HIS G O 1
ATOM 1065 N N . GLY A 1 153 ? -27.629 -56.297 34.095 1.00 93.70 292 GLY G N 1
ATOM 1066 C CA . GLY A 1 153 ? -27.187 -57.255 35.120 1.00 98.41 292 GLY G CA 1
ATOM 1067 C C . GLY A 1 153 ? -26.179 -58.265 34.600 1.00 102.64 292 GLY G C 1
ATOM 1068 O O . GLY A 1 153 ? -25.056 -58.350 35.094 1.00 105.56 292 GLY G O 1
ATOM 1069 N N . ARG A 1 154 ? -26.613 -59.048 33.619 1.00 104.99 293 ARG G N 1
ATOM 1070 C CA . ARG A 1 154 ? -25.732 -59.819 32.737 1.00 108.50 293 ARG G CA 1
ATOM 1071 C C . ARG A 1 154 ? -25.372 -58.854 31.598 1.00 107.24 293 ARG G C 1
ATOM 1072 O O . ARG A 1 154 ? -26.026 -57.834 31.490 1.00 106.91 293 ARG G O 1
ATOM 1080 N N . ASP A 1 155 ? -24.357 -59.126 30.768 1.00 107.28 294 ASP G N 1
ATOM 1081 C CA . ASP A 1 155 ? -24.102 -58.311 29.529 1.00 106.18 294 ASP G CA 1
ATOM 1082 C C . ASP A 1 155 ? -23.608 -56.858 29.779 1.00 104.77 294 ASP G C 1
ATOM 1083 O O . ASP A 1 155 ? -23.774 -56.330 30.867 1.00 105.22 294 ASP G O 1
ATOM 1088 N N . ASN A 1 156 ? -23.010 -56.222 28.768 1.00 104.66 295 ASN G N 1
ATOM 1089 C CA . ASN A 1 156 ? -22.591 -54.801 28.849 1.00 104.03 295 ASN G CA 1
ATOM 1090 C C . ASN A 1 156 ? -23.423 -53.844 27.975 1.00 98.94 295 ASN G C 1
ATOM 1091 O O . ASN A 1 156 ? -22.894 -52.907 27.366 1.00 96.71 295 ASN G O 1
ATOM 1096 N N . ARG A 1 157 ? -24.733 -54.087 27.933 1.00 94.58 296 ARG G N 1
ATOM 1097 C CA . ARG A 1 157 ? -25.690 -53.120 27.410 1.00 90.26 296 ARG G CA 1
ATOM 1098 C C . ARG A 1 157 ? -25.814 -52.017 28.438 1.00 90.41 296 ARG G C 1
ATOM 1099 O O . ARG A 1 157 ? -25.903 -52.291 29.632 1.00 90.73 296 ARG G O 1
ATOM 1107 N N . THR A 1 158 ? -25.809 -50.775 27.978 1.00 90.76 297 THR G N 1
ATOM 1108 C CA . THR A 1 158 ? -25.965 -49.637 28.869 1.00 91.32 297 THR G CA 1
ATOM 1109 C C . THR A 1 158 ? -26.689 -48.481 28.209 1.00 89.10 297 THR G C 1
ATOM 1110 O O . THR A 1 158 ? -26.590 -48.274 27.006 1.00 88.20 297 THR G O 1
ATOM 1114 N N . ILE A 1 159 ? -27.414 -47.736 29.033 1.00 88.35 298 ILE G N 1
ATOM 1115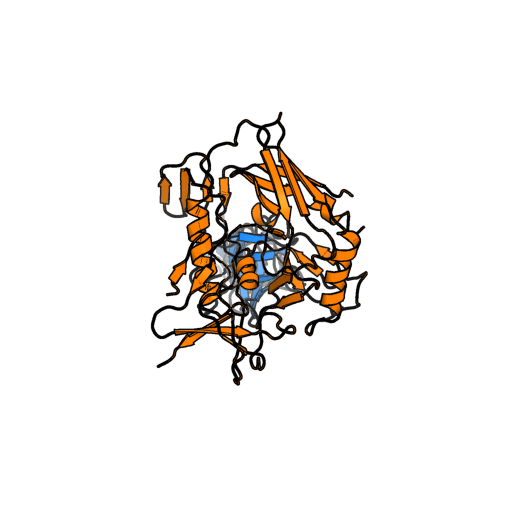 C CA . ILE A 1 159 ? -27.913 -46.429 28.663 1.00 87.95 298 ILE G CA 1
ATOM 1116 C C . ILE A 1 159 ? -27.359 -45.401 29.656 1.00 89.39 298 ILE G C 1
ATOM 1117 O O . ILE A 1 159 ? -27.354 -45.635 30.876 1.00 90.41 298 ILE G O 1
ATOM 1122 N N . ILE A 1 160 ? -26.867 -44.283 29.119 1.00 89.27 299 ILE G N 1
ATOM 1123 C CA . ILE A 1 160 ? -26.125 -43.290 29.890 1.00 90.21 299 ILE G CA 1
ATOM 1124 C C . ILE A 1 160 ? -26.940 -42.007 29.995 1.00 89.72 299 ILE G C 1
ATOM 1125 O O . ILE A 1 160 ? -27.196 -41.378 28.978 1.00 88.29 299 ILE G O 1
ATOM 1130 N N . SER A 1 161 ? -27.343 -41.628 31.216 1.00 89.89 300 SER G N 1
ATOM 1131 C CA . SER A 1 161 ? -27.923 -40.297 31.456 1.00 89.59 300 SER G CA 1
ATOM 1132 C C . SER A 1 161 ? -26.805 -39.261 31.352 1.00 91.60 300 SER G C 1
ATOM 1133 O O . SER A 1 161 ? -25.681 -39.518 31.785 1.00 93.13 300 SER G O 1
ATOM 1136 N N . LEU A 1 162 ? -27.120 -38.113 30.753 1.00 92.14 301 LEU G N 1
ATOM 1137 C CA . LEU A 1 162 ? -26.181 -37.004 30.599 1.00 94.22 301 LEU G CA 1
ATOM 1138 C C . LEU A 1 162 ? -26.498 -35.921 31.608 1.00 95.53 301 LEU G C 1
ATOM 1139 O O . LEU A 1 162 ? -27.625 -35.823 32.083 1.00 96.35 301 LEU G O 1
ATOM 1144 N N . ASN A 1 163 ? -25.503 -35.100 31.918 1.00 97.35 302 ASN G N 1
ATOM 1145 C CA . ASN A 1 163 ? -25.634 -34.085 32.949 1.00 98.93 302 ASN G CA 1
ATOM 1146 C C . ASN A 1 163 ? -26.183 -32.805 32.324 1.00 100.57 302 ASN G C 1
ATOM 1147 O O . ASN A 1 163 ? -25.567 -32.245 31.417 1.00 102.01 302 ASN G O 1
ATOM 1152 N N . LYS A 1 164 ? -27.337 -32.348 32.813 1.00 101.19 303 LYS G N 1
ATOM 1153 C CA . LYS A 1 164 ? -28.000 -31.157 32.257 1.00 103.34 303 LYS G CA 1
ATOM 1154 C C . LYS A 1 164 ? -27.313 -29.836 32.606 1.00 107.12 303 LYS G C 1
ATOM 1155 O O . LYS A 1 164 ? -27.681 -28.791 32.065 1.00 107.84 303 LYS G O 1
ATOM 1161 N N . PHE A 1 165 ? -26.344 -29.881 33.525 1.00 110.25 304 PHE G N 1
ATOM 1162 C CA . PHE A 1 165 ? -25.405 -28.776 33.757 1.00 114.56 304 PHE G CA 1
ATOM 1163 C C . PHE A 1 165 ? -24.842 -28.242 32.432 1.00 116.65 304 PHE G C 1
ATOM 1164 O O . PHE A 1 165 ? -24.839 -27.033 32.191 1.00 118.71 304 PHE G O 1
ATOM 1172 N N . TYR A 1 166 ? -24.395 -29.160 31.579 1.00 116.47 305 TYR G N 1
ATOM 1173 C CA . TYR A 1 166 ? -23.927 -28.831 30.237 1.00 118.59 305 TYR G CA 1
ATOM 1174 C C . TYR A 1 166 ? -25.194 -28.744 29.418 1.00 117.64 305 TYR G C 1
ATOM 1175 O O . TYR A 1 166 ? -25.930 -29.715 29.321 1.00 118.33 305 TYR G O 1
ATOM 1184 N N . ASN A 1 167 ? -25.465 -27.584 28.843 1.00 119.74 306 ASN G N 1
ATOM 1185 C CA . ASN A 1 167 ? -26.773 -27.302 28.265 1.00 120.49 306 ASN G CA 1
ATOM 1186 C C . ASN A 1 167 ? -26.911 -27.944 26.877 1.00 116.15 306 ASN G C 1
ATOM 1187 O O . ASN A 1 167 ? -26.925 -27.252 25.847 1.00 116.91 306 ASN G O 1
ATOM 1192 N N . LEU A 1 168 ? -27.034 -29.277 26.873 1.00 110.12 307 LEU G N 1
ATOM 1193 C CA . LEU A 1 168 ? -27.006 -30.084 25.647 1.00 105.02 307 LEU G CA 1
ATOM 1194 C C . LEU A 1 168 ? -28.358 -30.112 24.952 1.00 102.18 307 LEU G C 1
ATOM 1195 O O . LEU A 1 168 ? -29.336 -30.571 25.526 1.00 101.03 307 LEU G O 1
ATOM 1200 N N . THR A 1 169 ? -28.408 -29.610 23.723 1.00 101.42 308 THR G N 1
ATOM 1201 C CA . THR A 1 169 ? -29.571 -29.782 22.865 1.00 99.83 308 THR G CA 1
ATOM 1202 C C . THR A 1 169 ? -29.136 -30.206 21.471 1.00 99.30 308 THR G C 1
ATOM 1203 O O . THR A 1 169 ? -27.949 -30.207 21.151 1.00 99.42 308 THR G O 1
ATOM 1207 N N . VAL A 1 170 ? -30.118 -30.615 20.676 1.00 98.68 309 VAL G N 1
ATOM 1208 C CA . VAL A 1 170 ? -29.962 -30.815 19.247 1.00 99.65 309 VAL G CA 1
ATOM 1209 C C . VAL A 1 170 ? -31.039 -30.017 18.552 1.00 101.48 309 VAL G C 1
ATOM 1210 O O . VAL A 1 170 ? -32.186 -29.973 18.996 1.00 100.58 309 VAL G O 1
ATOM 1214 N N . HIS A 1 171 ? -30.652 -29.410 17.439 1.00 104.91 310 HIS G N 1
ATOM 1215 C CA . HIS A 1 171 ? -31.517 -28.509 16.731 1.00 107.28 310 HIS G CA 1
ATOM 1216 C C . HIS A 1 171 ? -31.389 -28.777 15.241 1.00 105.62 310 HIS G C 1
ATOM 1217 O O . HIS A 1 171 ? -30.338 -28.516 14.657 1.00 106.56 310 HIS G O 1
ATOM 1224 N N . CYS A 1 172 ? -32.457 -29.325 14.653 1.00 103.83 311 CYS G N 1
ATOM 1225 C CA . CYS A 1 172 ? -32.464 -29.808 13.265 1.00 102.12 311 CYS G CA 1
ATOM 1226 C C . CYS A 1 172 ? -33.425 -29.030 12.400 1.00 101.48 311 CYS G C 1
ATOM 1227 O O . CYS A 1 172 ? -34.521 -28.704 12.840 1.00 100.56 311 CYS G O 1
ATOM 1230 N N . LYS A 1 173 ? -33.014 -28.751 11.166 1.00 101.57 312 LYS G N 1
ATOM 1231 C CA . LYS A 1 173 ? -33.911 -28.179 10.171 1.00 102.60 312 LYS G CA 1
ATOM 1232 C C . LYS A 1 173 ? -33.712 -28.779 8.787 1.00 100.78 312 LYS G C 1
ATOM 1233 O O . LYS A 1 173 ? -32.614 -29.212 8.431 1.00 98.57 312 LYS G O 1
ATOM 1239 N N . ARG A 1 174 ? -34.814 -28.835 8.042 1.00 101.05 313 ARG G N 1
ATOM 1240 C CA . ARG A 1 174 ? -34.783 -28.901 6.592 1.00 102.81 313 ARG G CA 1
ATOM 1241 C C . ARG A 1 174 ? -35.327 -27.566 6.090 1.00 105.05 313 ARG G C 1
ATOM 1242 O O . ARG A 1 174 ? -36.487 -27.240 6.376 1.00 106.04 313 ARG G O 1
ATOM 1250 N N . PRO A 1 175 ? -34.512 -26.797 5.341 1.00 105.78 314 PRO G N 1
ATOM 1251 C CA . PRO A 1 175 ? -35.109 -25.668 4.619 1.00 108.63 314 PRO G CA 1
ATOM 1252 C C . PRO A 1 175 ? -36.029 -26.181 3.490 1.00 109.48 314 PRO G C 1
ATOM 1253 O O . PRO A 1 175 ? -35.713 -27.219 2.910 1.00 110.42 314 PRO G O 1
ATOM 1257 N N . GLY A 1 176 ? -37.112 -25.488 3.116 1.00 110.81 315 GLY G N 1
ATOM 1258 C CA . GLY A 1 176 ? -37.392 -24.088 3.439 1.00 113.37 315 GLY G CA 1
ATOM 1259 C C . GLY A 1 176 ? -37.743 -23.316 2.169 1.00 115.12 315 GLY G C 1
ATOM 1260 O O . GLY A 1 176 ? -37.374 -23.708 1.052 1.00 112.87 315 GLY G O 1
ATOM 1261 N N . ARG A 1 178 ? -35.921 -25.629 -0.025 1.00 130.39 337 ARG G N 1
ATOM 1262 C CA . ARG A 1 178 ? -34.957 -26.018 -1.048 1.00 131.14 337 ARG G CA 1
ATOM 1263 C C . ARG A 1 178 ? -35.084 -27.513 -1.415 1.00 127.51 337 ARG G C 1
ATOM 1264 O O . ARG A 1 178 ? -36.045 -27.884 -2.093 1.00 127.80 337 ARG G O 1
ATOM 1272 N N . ARG A 1 179 ? -34.153 -28.367 -0.970 1.00 124.22 338 ARG G N 1
ATOM 1273 C CA . ARG A 1 179 ? -34.140 -29.786 -1.362 1.00 120.39 338 ARG G CA 1
ATOM 1274 C C . ARG A 1 179 ? -34.982 -30.605 -0.386 1.00 115.66 338 ARG G C 1
ATOM 1275 O O . ARG A 1 179 ? -34.716 -30.579 0.815 1.00 115.40 338 ARG G O 1
ATOM 1283 N N . PRO A 1 180 ? -35.954 -31.381 -0.900 1.00 111.17 339 PRO G N 1
ATOM 1284 C CA . PRO A 1 180 ? -37.054 -31.908 -0.092 1.00 108.62 339 PRO G CA 1
ATOM 1285 C C . PRO A 1 180 ? -36.680 -32.953 0.971 1.00 105.07 339 PRO G C 1
ATOM 1286 O O . PRO A 1 180 ? -37.457 -33.162 1.896 1.00 102.62 339 PRO G O 1
ATOM 1290 N N . ARG A 1 181 ? -35.555 -33.584 0.792 1.00 103.78 340 ARG G N 1
ATOM 1291 C CA . ARG A 1 181 ? -35.133 -34.623 1.672 1.00 101.22 340 ARG G CA 1
ATOM 1292 C C . ARG A 1 181 ? -33.719 -34.422 2.208 1.00 101.38 340 ARG G C 1
ATOM 1293 O O . ARG A 1 181 ? -32.958 -35.362 2.273 1.00 99.86 340 ARG G O 1
ATOM 1301 N N . GLN A 1 182 ? -33.348 -33.216 2.589 1.00 104.42 341 GLN G N 1
ATOM 1302 C CA . GLN A 1 182 ? -32.030 -33.008 3.154 1.00 106.87 341 GLN G CA 1
ATOM 1303 C C . GLN A 1 182 ? -32.188 -32.228 4.417 1.00 106.38 341 GLN G C 1
ATOM 1304 O O . GLN A 1 182 ? -33.095 -31.432 4.513 1.00 107.38 341 GLN G O 1
ATOM 1310 N N . ALA A 1 183 ? -31.324 -32.469 5.394 1.00 104.69 342 ALA G N 1
ATOM 1311 C CA . ALA A 1 183 ? -31.451 -31.758 6.631 1.00 104.63 342 ALA G CA 1
ATOM 1312 C C . ALA A 1 183 ? -30.225 -31.701 7.443 1.00 104.38 342 ALA G C 1
ATOM 1313 O O . ALA A 1 183 ? -29.414 -32.579 7.344 1.00 104.37 342 ALA G O 1
ATOM 1315 N N . TRP A 1 184 ? -30.112 -30.670 8.274 1.00 104.93 343 TRP G N 1
ATOM 1316 C CA . TRP A 1 184 ? -28.966 -30.569 9.180 1.00 106.14 343 TRP G CA 1
ATOM 1317 C C . TRP A 1 184 ? -29.423 -30.589 10.627 1.00 105.16 343 TRP G C 1
ATOM 1318 O O . TRP A 1 184 ? -30.565 -30.256 10.925 1.00 104.20 343 TRP G O 1
ATOM 1329 N N . CYS A 1 185 ? -28.515 -30.951 11.509 1.00 105.09 344 CYS G N 1
ATOM 1330 C CA . CYS A 1 185 ? -28.775 -30.929 12.916 1.00 105.06 344 CYS G CA 1
ATOM 1331 C C . CYS A 1 185 ? -27.570 -30.390 13.593 1.00 107.48 344 CYS G C 1
ATOM 1332 O O . CYS A 1 185 ? -26.503 -30.905 13.419 1.00 107.71 344 CYS G O 1
ATOM 1335 N N . TRP A 1 186 ? -27.757 -29.340 14.362 1.00 110.07 345 TRP G N 1
ATOM 1336 C CA . TRP A 1 186 ? -26.712 -28.703 15.159 1.00 112.54 345 TRP G CA 1
ATOM 1337 C C . TRP A 1 186 ? -26.750 -29.256 16.572 1.00 110.35 345 TRP G C 1
ATOM 1338 O O . TRP A 1 186 ? -27.819 -29.318 17.172 1.00 108.65 345 TRP G O 1
ATOM 1349 N N . PHE A 1 187 ? -25.583 -29.641 17.091 1.00 110.51 346 PHE G N 1
ATOM 1350 C CA . PHE A 1 187 ? -25.410 -30.034 18.497 1.00 109.46 346 PHE G CA 1
ATOM 1351 C C . PHE A 1 187 ? -24.922 -28.849 19.330 1.00 110.78 346 PHE G C 1
ATOM 1352 O O . PHE A 1 187 ? -23.720 -28.650 19.484 1.00 111.52 346 PHE G O 1
ATOM 1360 N N . LYS A 1 188 ? -25.861 -28.065 19.850 1.00 111.18 347 LYS G N 1
ATOM 1361 C CA . LYS A 1 188 ? -25.548 -26.959 20.763 1.00 114.06 347 LYS G CA 1
ATOM 1362 C C . LYS A 1 188 ? -25.364 -27.479 22.199 1.00 113.24 347 LYS G C 1
ATOM 1363 O O . LYS A 1 188 ? -25.936 -28.508 22.570 1.00 109.84 347 LYS G O 1
ATOM 1369 N N . GLY A 1 189 ? -24.568 -26.751 22.991 1.00 115.22 348 GLY G N 1
ATOM 1370 C CA . GLY A 1 189 ? -24.258 -27.103 24.383 1.00 114.24 348 GLY G CA 1
ATOM 1371 C C . GLY A 1 189 ? -22.779 -27.336 24.641 1.00 115.48 348 GLY G C 1
ATOM 1372 O O . GLY A 1 189 ? -21.967 -27.357 23.708 1.00 114.98 348 GLY G O 1
ATOM 1373 N N . GLU A 1 190 ? -22.431 -27.526 25.915 1.00 116.48 349 GLU G N 1
ATOM 1374 C CA . GLU A 1 190 ? -21.044 -27.808 26.315 1.00 118.32 349 GLU G CA 1
ATOM 1375 C C . GLU A 1 190 ? -20.753 -29.304 26.176 1.00 115.41 349 GLU G C 1
ATOM 1376 O O . GLU A 1 190 ? -20.545 -30.004 27.170 1.00 115.14 349 GLU G O 1
ATOM 1382 N N . TRP A 1 191 ? -20.731 -29.774 24.929 1.00 113.10 350 TRP G N 1
ATOM 1383 C CA . TRP A 1 191 ? -20.474 -31.181 24.613 1.00 111.04 350 TRP G CA 1
ATOM 1384 C C . TRP A 1 191 ? -19.047 -31.585 24.933 1.00 114.36 350 TRP G C 1
ATOM 1385 O O . TRP A 1 191 ? -18.804 -32.711 25.366 1.00 113.50 350 TRP G O 1
ATOM 1396 N N . LYS A 1 192 ? -18.115 -30.666 24.687 1.00 119.22 351 LYS G N 1
ATOM 1397 C CA . LYS A 1 192 ? -16.691 -30.873 24.941 1.00 123.86 351 LYS G CA 1
ATOM 1398 C C . LYS A 1 192 ? -16.461 -31.489 26.318 1.00 123.95 351 LYS G C 1
ATOM 1399 O O . LYS A 1 192 ? -15.769 -32.504 26.437 1.00 123.54 351 LYS G O 1
ATOM 1405 N N . GLU A 1 193 ? -17.083 -30.901 27.339 1.00 124.65 352 GLU G N 1
ATOM 1406 C CA . GLU A 1 193 ? -16.887 -31.347 28.715 1.00 126.03 352 GLU G CA 1
ATOM 1407 C C . GLU A 1 193 ? -17.973 -32.278 29.268 1.00 122.96 352 GLU G C 1
ATOM 1408 O O . GLU A 1 193 ? -17.714 -33.038 30.207 1.00 122.51 352 GLU G O 1
ATOM 1414 N N . ALA A 1 194 ? -19.171 -32.239 28.689 1.00 121.16 353 ALA G N 1
ATOM 1415 C CA . ALA A 1 194 ? -20.185 -33.266 28.971 1.00 119.00 353 ALA G CA 1
ATOM 1416 C C . ALA A 1 194 ? -19.700 -34.650 28.529 1.00 117.85 353 ALA G C 1
ATOM 1417 O O . ALA A 1 194 ? -19.871 -35.635 29.255 1.00 116.85 353 ALA G O 1
ATOM 1419 N N . MET A 1 195 ? -19.098 -34.712 27.340 1.00 117.85 354 MET G N 1
ATOM 1420 C CA . MET A 1 195 ? -18.589 -35.971 26.802 1.00 117.51 354 MET G CA 1
ATOM 1421 C C . MET A 1 195 ? -17.398 -36.509 27.584 1.00 120.21 354 MET G C 1
ATOM 1422 O O . MET A 1 195 ? -17.313 -37.715 27.799 1.00 119.74 354 MET G O 1
ATOM 1427 N N . LYS A 1 196 ? -16.487 -35.640 28.023 1.00 123.32 355 LYS G N 1
ATOM 1428 C CA . LYS A 1 196 ? -15.391 -36.106 28.891 1.00 124.19 355 LYS G CA 1
ATOM 1429 C C . LYS A 1 196 ? -15.892 -36.471 30.287 1.00 120.98 355 LYS G C 1
ATOM 1430 O O . LYS A 1 196 ? -15.293 -37.322 30.930 1.00 120.58 355 LYS G O 1
ATOM 1436 N N . GLU A 1 197 ? -16.997 -35.869 30.735 1.00 118.39 356 GLU G N 1
ATOM 1437 C CA . GLU A 1 197 ? -17.623 -36.293 31.991 1.00 117.76 356 GLU G CA 1
ATOM 1438 C C . GLU A 1 197 ? -18.143 -37.729 31.922 1.00 115.69 356 GLU G C 1
ATOM 1439 O O . GLU A 1 197 ? -17.879 -38.509 32.833 1.00 115.83 356 GLU G O 1
ATOM 1445 N N . VAL A 1 198 ? -18.868 -38.079 30.858 1.00 113.81 357 VAL G N 1
ATOM 1446 C CA . VAL A 1 198 ? -19.355 -39.470 30.701 1.00 112.23 357 VAL G CA 1
ATOM 1447 C C . VAL A 1 198 ? -18.184 -40.463 30.608 1.00 112.88 357 VAL G C 1
ATOM 1448 O O . VAL A 1 198 ? -18.249 -41.543 31.203 1.00 111.41 357 VAL G O 1
ATOM 1452 N N . LYS A 1 199 ? -17.118 -40.095 29.894 1.00 114.10 358 LYS G N 1
ATOM 1453 C CA . LYS A 1 199 ? -15.903 -40.928 29.855 1.00 114.87 358 LYS G CA 1
ATOM 1454 C C . LYS A 1 199 ? -15.327 -41.124 31.263 1.00 115.27 358 LYS G C 1
ATOM 1455 O O . LYS A 1 199 ? -14.979 -42.236 31.647 1.00 115.88 358 LYS G O 1
ATOM 1461 N N . LEU A 1 200 ? -15.249 -40.034 32.021 1.00 114.80 359 LEU G N 1
ATOM 1462 C CA . LEU A 1 200 ? -14.687 -40.034 33.376 1.00 115.22 359 LEU G CA 1
ATOM 1463 C C . LEU A 1 200 ? -15.535 -40.818 34.393 1.00 112.22 359 LEU G C 1
ATOM 1464 O O . LEU A 1 200 ? -14.988 -41.549 35.222 1.00 112.53 359 LEU G O 1
ATOM 1469 N N . THR A 1 201 ? -16.860 -40.693 34.312 1.00 108.24 360 THR G N 1
ATOM 1470 C CA . THR A 1 201 ? -17.746 -41.416 35.228 1.00 105.70 360 THR G CA 1
ATOM 1471 C C . THR A 1 201 ? -17.841 -42.899 34.898 1.00 104.49 360 THR G C 1
ATOM 1472 O O . THR A 1 201 ? -18.140 -43.701 35.774 1.00 104.61 360 THR G O 1
ATOM 1476 N N . LEU A 1 202 ? -17.615 -43.259 33.638 1.00 104.55 361 LEU G N 1
ATOM 1477 C CA . LEU A 1 202 ? -17.429 -44.669 33.256 1.00 104.45 361 LEU G CA 1
ATOM 1478 C C . LEU A 1 202 ? -16.168 -45.238 33.895 1.00 107.30 361 LEU G C 1
ATOM 1479 O O . LEU A 1 202 ? -16.147 -46.396 34.320 1.00 107.18 361 LEU G O 1
ATOM 1484 N N . ALA A 1 203 ? -15.119 -44.415 33.934 1.00 110.27 362 ALA G N 1
ATOM 1485 C CA . ALA A 1 203 ? -13.812 -44.812 34.460 1.00 113.54 362 ALA G CA 1
ATOM 1486 C C . ALA A 1 203 ? -13.829 -45.139 35.949 1.00 114.82 362 ALA G C 1
ATOM 1487 O O . ALA A 1 203 ? -13.038 -45.967 36.393 1.00 117.29 362 ALA G O 1
ATOM 1489 N N . LYS A 1 204 ? -14.711 -44.489 36.711 1.00 114.11 363 LYS G N 1
ATOM 1490 C CA . LYS A 1 204 ? -14.875 -44.788 38.140 1.00 115.24 363 LYS G CA 1
ATOM 1491 C C . LYS A 1 204 ? -16.270 -45.345 38.464 1.00 112.13 363 LYS G C 1
ATOM 1492 O O . LYS A 1 204 ? -16.786 -45.149 39.565 1.00 110.93 363 LYS G O 1
ATOM 1498 N N . HIS A 1 205 ? -16.866 -46.056 37.504 1.00 110.33 364 HIS G N 1
ATOM 1499 C CA . HIS A 1 205 ? -18.127 -46.767 37.727 1.00 107.85 364 HIS G CA 1
ATOM 1500 C C . HIS A 1 205 ? -17.773 -48.155 38.269 1.00 109.57 364 HIS G C 1
ATOM 1501 O O . HIS A 1 205 ? -16.700 -48.677 37.953 1.00 110.82 364 HIS G O 1
ATOM 1508 N N . PRO A 1 206 ? -18.660 -48.766 39.081 1.00 109.45 365 PRO G N 1
ATOM 1509 C CA . PRO A 1 206 ? -18.384 -50.125 39.574 1.00 111.47 365 PRO G CA 1
ATOM 1510 C C . PRO A 1 206 ? -18.026 -51.223 38.540 1.00 113.82 365 PRO G C 1
ATOM 1511 O O . PRO A 1 206 ? -17.621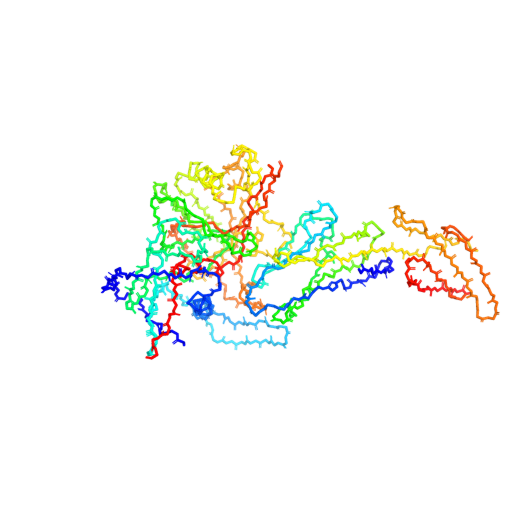 -52.312 38.956 1.00 114.66 365 PRO G O 1
ATOM 1515 N N . ARG A 1 207 ? -18.186 -50.952 37.237 1.00 116.11 366 ARG G N 1
ATOM 1516 C CA . ARG A 1 207 ? -17.504 -51.703 36.148 1.00 119.62 366 ARG G CA 1
ATOM 1517 C C . ARG A 1 207 ? -16.667 -50.759 35.255 1.00 122.57 366 ARG G C 1
ATOM 1518 O O . ARG A 1 207 ? -17.150 -50.242 34.241 1.00 119.19 366 ARG G O 1
ATOM 1526 N N . TYR A 1 208 ? -15.412 -50.541 35.654 1.00 129.18 367 TYR G N 1
ATOM 1527 C CA . TYR A 1 208 ? -14.513 -49.572 34.984 1.00 132.29 367 TYR G CA 1
ATOM 1528 C C . TYR A 1 208 ? -14.446 -49.775 33.463 1.00 132.38 367 TYR G C 1
ATOM 1529 O O . TYR A 1 208 ? -14.612 -48.803 32.732 1.00 130.27 367 TYR G O 1
ATOM 1538 N N . LYS A 1 209 ? -14.204 -50.997 32.966 1.00 135.88 368 LYS G N 1
ATOM 1539 C CA . LYS A 1 209 ? -13.818 -52.192 33.752 1.00 138.76 368 LYS G CA 1
ATOM 1540 C C . LYS A 1 209 ? -12.324 -52.481 33.628 1.00 143.17 368 LYS G C 1
ATOM 1541 O O . LYS A 1 209 ? -11.665 -52.747 34.639 1.00 146.63 368 LYS G O 1
ATOM 1547 N N . GLY A 1 210 ? -11.794 -52.427 32.406 1.00 143.50 369 GLY G N 1
ATOM 1548 C CA . GLY A 1 210 ? -10.354 -52.571 32.181 1.00 147.21 369 GLY G CA 1
ATOM 1549 C C . GLY A 1 210 ? -9.624 -51.241 32.057 1.00 148.49 369 GLY G C 1
ATOM 1550 O O . GLY A 1 210 ? -8.486 -51.209 31.594 1.00 151.95 369 GLY G O 1
ATOM 1551 N N . THR A 1 211 ? -10.233 -50.142 32.492 1.00 146.45 370 THR G N 1
ATOM 1552 C CA . THR A 1 211 ? -9.724 -48.862 32.020 1.00 147.23 370 THR G CA 1
ATOM 1553 C C . THR A 1 211 ? -8.696 -47.862 32.531 1.00 149.44 370 THR G C 1
ATOM 1554 O O . THR A 1 211 ? -8.629 -47.563 33.720 1.00 149.13 370 THR G O 1
ATOM 1558 N N . ASN A 1 212 ? -7.834 -47.438 31.607 1.00 151.69 371 ASN G N 1
ATOM 1559 C CA . ASN A 1 212 ? -6.795 -46.407 31.805 1.00 155.31 371 ASN G CA 1
ATOM 1560 C C . ASN A 1 212 ? -7.239 -45.082 32.460 1.00 153.71 371 ASN G C 1
ATOM 1561 O O . ASN A 1 212 ? -6.421 -44.437 33.105 1.00 156.97 371 ASN G O 1
ATOM 1566 N N . ASP A 1 213 ? -8.499 -44.678 32.264 1.00 149.40 372 ASP G N 1
ATOM 1567 C CA . ASP A 1 213 ? -9.037 -43.335 32.607 1.00 147.53 372 ASP G CA 1
ATOM 1568 C C . ASP A 1 213 ? -8.689 -42.245 31.559 1.00 146.62 372 ASP G C 1
ATOM 1569 O O . ASP A 1 213 ? -7.566 -41.731 31.542 1.00 149.47 372 ASP G O 1
ATOM 1574 N N . THR A 1 214 ? -9.649 -41.941 30.671 1.00 141.67 373 THR G N 1
ATOM 1575 C CA . THR A 1 214 ? -9.568 -40.825 29.691 1.00 141.13 373 THR G CA 1
ATOM 1576 C C . THR A 1 214 ? -8.503 -41.079 28.595 1.00 142.80 373 THR G C 1
ATOM 1577 O O . THR A 1 214 ? -7.765 -42.051 28.686 1.00 145.17 373 THR G O 1
ATOM 1581 N N . GLU A 1 215 ? -8.467 -40.262 27.538 1.00 141.96 374 GLU G N 1
ATOM 1582 C CA . GLU A 1 215 ? -7.429 -40.310 26.475 1.00 143.90 374 GLU G CA 1
ATOM 1583 C C . GLU A 1 215 ? -7.455 -41.576 25.609 1.00 141.28 374 GLU G C 1
ATOM 1584 O O . GLU A 1 215 ? -7.591 -41.494 24.384 1.00 140.02 374 GLU G O 1
ATOM 1590 N N . LYS A 1 216 ? -7.290 -42.728 26.259 1.00 140.07 375 LYS G N 1
ATOM 1591 C CA . LYS A 1 216 ? -7.307 -44.046 25.624 1.00 138.79 375 LYS G CA 1
ATOM 1592 C C . LYS A 1 216 ? -8.666 -44.767 25.898 1.00 133.67 375 LYS G C 1
ATOM 1593 O O . LYS A 1 216 ? -8.749 -45.991 25.977 1.00 131.65 375 LYS G O 1
ATOM 1599 N N . ILE A 1 217 ? -9.728 -43.960 26.011 1.00 130.97 376 ILE G N 1
ATOM 1600 C CA . ILE A 1 217 ? -11.141 -44.389 26.087 1.00 127.01 376 ILE G CA 1
ATOM 1601 C C . ILE A 1 217 ? -11.863 -43.541 25.016 1.00 124.52 376 ILE G C 1
ATOM 1602 O O . ILE A 1 217 ? -11.773 -42.312 25.046 1.00 125.75 376 ILE G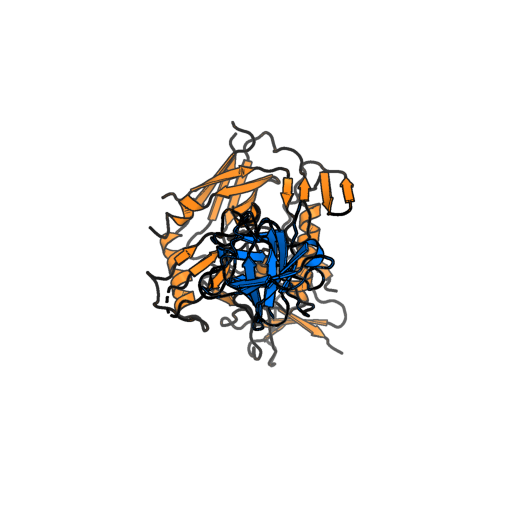 O 1
ATOM 1607 N N . ARG A 1 218 ? -12.548 -44.168 24.057 1.00 121.14 377 ARG G N 1
ATOM 1608 C CA . ARG A 1 218 ? -13.127 -43.406 22.933 1.00 119.39 377 ARG G CA 1
ATOM 1609 C C . ARG A 1 218 ? -14.535 -43.832 22.477 1.00 114.99 377 ARG G C 1
ATOM 1610 O O . ARG A 1 218 ? -14.922 -44.999 22.593 1.00 113.85 377 ARG G O 1
ATOM 1618 N N . PHE A 1 219 ? -15.293 -42.846 21.985 1.00 111.57 378 PHE G N 1
ATOM 1619 C CA . PHE A 1 219 ? -16.586 -43.064 21.331 1.00 106.93 378 PHE G CA 1
ATOM 1620 C C . PHE A 1 219 ? -16.354 -43.599 19.922 1.00 105.65 378 PHE G C 1
ATOM 1621 O O . PHE A 1 219 ? -15.385 -43.214 19.265 1.00 107.12 378 PHE G O 1
ATOM 1629 N N . ILE A 1 220 ? -17.245 -44.483 19.469 1.00 102.42 379 ILE G N 1
ATOM 1630 C CA . ILE A 1 220 ? -17.111 -45.170 18.176 1.00 100.97 379 ILE G CA 1
ATOM 1631 C C . ILE A 1 220 ? -18.484 -45.421 17.539 1.00 97.53 379 ILE G C 1
ATOM 1632 O O . ILE A 1 220 ? -19.433 -45.799 18.219 1.00 96.06 379 ILE G O 1
ATOM 1637 N N . ALA A 1 221 ? -18.578 -45.224 16.225 1.00 96.14 380 ALA G N 1
ATOM 1638 C CA . ALA A 1 221 ? -19.795 -45.553 15.473 1.00 92.73 380 ALA G CA 1
ATOM 1639 C C . ALA A 1 221 ? -19.858 -47.060 15.176 1.00 91.51 380 ALA G C 1
ATOM 1640 O O . ALA A 1 221 ? -18.819 -47.719 15.097 1.00 92.14 380 ALA G O 1
ATOM 1642 N N . PRO A 1 222 ? -21.076 -47.613 14.992 1.00 89.11 381 PRO G N 1
ATOM 1643 C CA . PRO A 1 222 ? -21.153 -48.993 14.525 1.00 88.48 381 PRO G CA 1
ATOM 1644 C C . PRO A 1 222 ? -20.828 -49.025 13.043 1.00 89.59 381 PRO G C 1
ATOM 1645 O O . PRO A 1 222 ? -20.768 -47.971 12.403 1.00 90.06 381 PRO G O 1
ATOM 1649 N N . GLY A 1 223 ? -20.625 -50.215 12.494 1.00 90.68 382 GLY G N 1
ATOM 1650 C CA . GLY A 1 223 ? -20.245 -50.342 11.093 1.00 91.49 382 GLY G CA 1
ATOM 1651 C C . GLY A 1 223 ? -21.279 -49.747 10.165 1.00 90.22 382 GLY G C 1
ATOM 1652 O O . GLY A 1 223 ? -22.477 -49.711 10.485 1.00 87.37 382 GLY G O 1
ATOM 1653 N N . GLU A 1 224 ? -20.803 -49.271 9.018 1.00 91.70 383 GLU G N 1
ATOM 1654 C CA . GLU A 1 224 ? -21.671 -48.670 8.005 1.00 91.70 383 GLU G CA 1
ATOM 1655 C C . GLU A 1 224 ? -22.544 -49.729 7.345 1.00 89.61 383 GLU G C 1
ATOM 1656 O O . GLU A 1 224 ? -23.652 -49.427 6.912 1.00 88.49 383 GLU G O 1
ATOM 1662 N N . ARG A 1 225 ? -22.050 -50.967 7.299 1.00 89.76 384 ARG G N 1
ATOM 1663 C CA . ARG A 1 225 ? -22.786 -52.088 6.721 1.00 89.64 384 ARG G CA 1
ATOM 1664 C C . ARG A 1 225 ? -23.962 -52.526 7.591 1.00 85.81 384 ARG G C 1
ATOM 1665 O O . ARG A 1 225 ? -24.771 -53.345 7.165 1.00 84.15 384 ARG G O 1
ATOM 1673 N N . SER A 1 226 ? -24.043 -52.000 8.814 1.00 84.17 385 SER G N 1
ATOM 1674 C CA . SER A 1 226 ? -25.235 -52.129 9.659 1.00 81.45 385 SER G CA 1
ATOM 1675 C C . SER A 1 226 ? -26.447 -51.510 8.976 1.00 78.80 385 SER G C 1
ATOM 1676 O O . SER A 1 226 ? -26.313 -50.804 7.981 1.00 79.50 385 SER G O 1
ATOM 1679 N N . ASP A 1 227 ? -27.629 -51.771 9.519 1.00 76.17 386 ASP G N 1
ATOM 1680 C CA . ASP A 1 227 ? -28.835 -51.147 9.015 1.00 74.26 386 ASP G CA 1
ATOM 1681 C C . ASP A 1 227 ? -28.686 -49.645 9.085 1.00 74.51 386 ASP G C 1
ATOM 1682 O O . ASP A 1 227 ? -27.952 -49.152 9.942 1.00 74.76 386 ASP G O 1
ATOM 1687 N N . PRO A 1 228 ? -29.377 -48.909 8.187 1.00 74.58 387 PRO G N 1
ATOM 1688 C CA . PRO A 1 228 ? -29.400 -47.439 8.187 1.00 74.74 387 PRO G CA 1
ATOM 1689 C C . PRO A 1 228 ? -29.581 -46.822 9.587 1.00 74.25 387 PRO G C 1
ATOM 1690 O O . PRO A 1 228 ? -28.854 -45.902 9.970 1.00 74.48 387 PRO G O 1
ATOM 1694 N N . GLU A 1 229 ? -30.515 -47.383 10.345 1.00 73.30 388 GLU G N 1
ATOM 1695 C CA . GLU A 1 229 ? -30.891 -46.868 11.652 1.00 72.55 388 GLU G CA 1
ATOM 1696 C C . GLU A 1 229 ? -29.791 -47.102 12.683 1.00 72.78 388 GLU G C 1
ATOM 1697 O O . GLU A 1 229 ? -29.686 -46.344 13.646 1.00 73.61 388 GLU G O 1
ATOM 1703 N N . VAL A 1 230 ? -28.986 -48.148 12.480 1.00 72.36 389 VAL G N 1
ATOM 1704 C CA . VAL A 1 230 ? -27.784 -48.379 13.275 1.00 72.73 389 VAL G CA 1
ATOM 1705 C C . VAL A 1 230 ? -26.640 -47.478 12.798 1.00 74.41 389 VAL G C 1
ATOM 1706 O O . VAL A 1 230 ? -26.013 -46.790 13.603 1.00 74.87 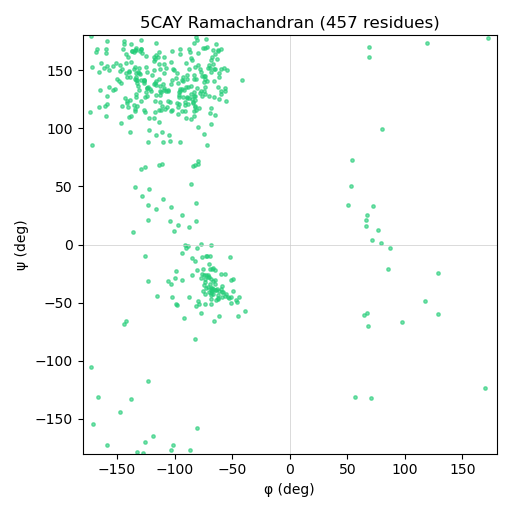389 VAL G O 1
ATOM 1710 N N . ALA A 1 231 ? -26.376 -47.489 11.492 1.00 76.10 390 ALA G N 1
ATOM 1711 C CA . ALA A 1 231 ? -25.200 -46.809 10.909 1.00 77.78 390 ALA G CA 1
ATOM 1712 C C . ALA A 1 231 ? -25.299 -45.302 10.988 1.00 77.81 390 ALA G C 1
ATOM 1713 O O . ALA A 1 231 ? -24.323 -44.634 11.301 1.00 78.29 390 ALA G O 1
ATOM 1715 N N . TYR A 1 232 ? -26.479 -44.783 10.671 1.00 77.78 391 TYR G N 1
ATOM 1716 C CA . TYR A 1 232 ? -26.808 -43.376 10.875 1.00 79.05 391 TYR G CA 1
ATOM 1717 C C . TYR A 1 232 ? -27.524 -43.205 12.208 1.00 77.86 391 TYR G C 1
ATOM 1718 O O . TYR A 1 232 ? -27.999 -44.174 12.801 1.00 76.95 391 TYR G O 1
ATOM 1727 N N . MET A 1 233 ? -27.588 -41.966 12.680 1.00 77.82 392 MET G N 1
ATOM 1728 C CA . MET A 1 233 ? -28.387 -41.635 13.845 1.00 76.95 392 MET G CA 1
ATOM 1729 C C . MET A 1 233 ? -29.828 -41.423 13.402 1.00 75.60 392 MET G C 1
ATOM 1730 O O . MET A 1 233 ? -30.134 -40.498 12.671 1.00 76.17 392 MET G O 1
ATOM 1735 N N . TRP A 1 234 ? -30.712 -42.286 13.863 1.00 74.73 393 TRP G N 1
ATOM 1736 C CA . TRP A 1 234 ? -32.105 -42.230 13.481 1.00 73.86 393 TRP G CA 1
ATOM 1737 C C . TRP A 1 234 ? -32.827 -41.348 14.463 1.00 73.82 393 TRP G C 1
ATOM 1738 O O . TRP A 1 234 ? -32.599 -41.439 15.662 1.00 73.78 393 TRP G O 1
ATOM 1749 N N . THR A 1 235 ? -33.670 -40.472 13.937 1.00 74.66 394 THR G N 1
ATOM 1750 C CA . THR A 1 235 ? -34.642 -39.731 14.735 1.00 74.99 394 THR G CA 1
ATOM 1751 C C . THR A 1 235 ? -35.751 -39.246 13.809 1.00 75.79 394 THR G C 1
ATOM 1752 O O . THR A 1 235 ? -35.790 -39.636 12.641 1.00 75.37 394 THR G O 1
ATOM 1756 N N . ASN A 1 236 ? -36.661 -38.424 14.324 1.00 78.00 395 ASN G N 1
ATOM 1757 C CA . ASN A 1 236 ? -37.621 -37.740 13.470 1.00 80.01 395 ASN G CA 1
ATOM 1758 C C . ASN A 1 236 ? -37.908 -36.324 13.922 1.00 82.12 395 ASN G C 1
ATOM 1759 O O . ASN A 1 236 ? -37.724 -35.991 15.088 1.00 81.16 395 ASN G O 1
ATOM 1764 N N . CYS A 1 237 ? -38.356 -35.514 12.962 1.00 85.56 396 CYS G N 1
ATOM 1765 C CA . CYS A 1 237 ? -38.665 -34.107 13.152 1.00 89.57 396 CYS G CA 1
ATOM 1766 C C . CYS A 1 237 ? -39.927 -33.764 12.375 1.00 90.61 396 CYS G C 1
ATOM 1767 O O . CYS A 1 237 ? -39.958 -33.884 11.152 1.00 90.75 396 CYS G O 1
ATOM 1770 N N . ARG A 1 238 ? -40.965 -33.338 13.087 1.00 92.66 397 ARG G N 1
ATOM 1771 C CA . ARG A 1 238 ? -42.250 -32.973 12.480 1.00 94.11 397 ARG G CA 1
ATOM 1772 C C . ARG A 1 238 ? -42.769 -34.102 11.607 1.00 91.70 397 ARG G C 1
ATOM 1773 O O . ARG A 1 238 ? -43.122 -33.901 10.458 1.00 92.06 397 ARG G O 1
ATOM 1781 N N . GLY A 1 239 ? -42.785 -35.299 12.184 1.00 89.82 398 GLY G N 1
ATOM 1782 C CA . GLY A 1 239 ? -43.273 -36.495 11.516 1.00 87.80 398 GLY G CA 1
ATOM 1783 C C . GLY A 1 239 ? -42.476 -36.993 10.317 1.00 86.06 398 GLY G C 1
ATOM 1784 O O . GLY A 1 239 ? -43.022 -37.736 9.496 1.00 87.88 398 GLY G O 1
ATOM 1785 N N . GLU A 1 240 ? -41.199 -36.610 10.215 1.00 83.10 399 GLU G N 1
ATOM 1786 C CA . GLU A 1 240 ? -40.329 -37.007 9.099 1.00 81.00 399 GLU G CA 1
ATOM 1787 C C . GLU A 1 240 ? -39.090 -37.704 9.649 1.00 78.74 399 GLU G C 1
ATOM 1788 O O . GLU A 1 240 ? -38.417 -37.148 10.497 1.00 78.89 399 GLU G O 1
ATOM 1794 N N . PHE A 1 241 ? -38.767 -38.897 9.150 1.00 76.79 400 PHE G N 1
ATOM 1795 C CA . PHE A 1 241 ? -37.642 -39.674 9.688 1.00 74.99 400 PHE G CA 1
ATOM 1796 C C . PHE A 1 241 ? -36.296 -39.215 9.131 1.00 75.80 400 PHE G C 1
ATOM 1797 O O . PHE A 1 241 ? -36.054 -39.336 7.933 1.00 75.82 400 PHE G O 1
ATOM 1805 N N . LEU A 1 242 ? -35.411 -38.697 9.948 1.00 76.20 401 LEU G N 1
ATOM 1806 C CA . LEU A 1 242 ? -34.142 -38.233 9.472 1.00 76.53 401 LEU G CA 1
ATOM 1807 C C . LEU A 1 242 ? -33.145 -39.233 9.772 1.00 75.90 401 LEU G C 1
ATOM 1808 O O . LEU A 1 242 ? -33.329 -39.918 10.675 1.00 75.48 401 LEU G O 1
ATOM 1813 N N . TYR A 1 243 ? -32.092 -39.325 8.986 1.00 76.23 402 TYR G N 1
ATOM 1814 C CA . TYR A 1 243 ? -30.988 -40.247 9.159 1.00 76.10 402 TYR G CA 1
ATOM 1815 C C . TYR A 1 243 ? -29.768 -39.385 8.984 1.00 78.72 402 TYR G C 1
ATOM 1816 O O . TYR A 1 243 ? -29.599 -38.828 7.931 1.00 79.76 402 TYR G O 1
ATOM 1825 N N . CYS A 1 244 ? -28.906 -39.275 9.977 1.00 81.86 403 CYS G N 1
ATOM 1826 C CA . CYS A 1 244 ? -27.774 -38.405 9.865 1.00 85.25 403 CYS G CA 1
ATOM 1827 C C . CYS A 1 244 ? -26.517 -39.135 9.920 1.00 86.86 403 CYS G C 1
ATOM 1828 O O . CYS A 1 244 ? -26.506 -40.211 10.412 1.00 85.29 403 CYS G O 1
ATOM 1831 N N . ASN A 1 245 ? -25.459 -38.512 9.417 1.00 90.87 404 ASN G N 1
ATOM 1832 C CA . ASN A 1 245 ? -24.123 -39.035 9.391 1.00 94.42 404 ASN G CA 1
ATOM 1833 C C . ASN A 1 245 ? -23.383 -38.394 10.450 1.00 95.85 404 ASN G C 1
ATOM 1834 O O . ASN A 1 245 ? -23.161 -37.233 10.430 1.00 96.83 404 ASN G O 1
ATOM 1839 N N . MET A 1 246 ? -22.965 -39.173 11.389 1.00 96.68 405 MET G N 1
ATOM 1840 C CA . MET A 1 246 ? -22.326 -38.692 12.615 1.00 98.40 405 MET G CA 1
ATOM 1841 C C . MET A 1 246 ? -20.803 -38.507 12.558 1.00 101.18 405 MET G C 1
ATOM 1842 O O . MET A 1 246 ? -20.221 -38.065 13.550 1.00 103.70 405 MET G O 1
ATOM 1847 N N . THR A 1 247 ? -20.153 -38.804 11.431 1.00 102.18 406 THR G N 1
ATOM 1848 C CA . THR A 1 247 ? -18.676 -38.781 11.382 1.00 104.73 406 THR G CA 1
ATOM 1849 C C . THR A 1 247 ? -18.065 -37.416 11.744 1.00 107.33 406 THR G C 1
ATOM 1850 O O . THR A 1 247 ? -17.013 -37.369 12.384 1.00 107.97 406 THR G O 1
ATOM 1854 N N . TRP A 1 248 ? -18.725 -36.323 11.354 1.00 108.38 407 TRP G N 1
ATOM 1855 C CA . TRP A 1 248 ? -18.257 -34.977 11.709 1.00 111.17 407 TRP G CA 1
ATOM 1856 C C . TRP A 1 248 ? -18.418 -34.676 13.188 1.00 111.63 407 TRP G C 1
ATOM 1857 O O . TRP A 1 248 ? -17.534 -34.058 13.794 1.00 115.13 407 TRP G O 1
ATOM 1868 N N . PHE A 1 249 ? -19.548 -35.092 13.762 1.00 108.39 408 PHE G N 1
ATOM 1869 C CA . PHE A 1 249 ? -19.762 -34.955 15.199 1.00 106.24 408 PHE G CA 1
ATOM 1870 C C . PHE A 1 249 ? -18.810 -35.836 16.008 1.00 105.95 408 PHE G C 1
ATOM 1871 O O . PHE A 1 249 ? -18.463 -35.474 17.111 1.00 108.42 408 PHE G O 1
ATOM 1879 N N . LEU A 1 250 ? -18.409 -36.988 15.478 1.00 105.50 409 LEU G N 1
ATOM 1880 C CA . LEU A 1 250 ? -17.409 -37.847 16.139 1.00 106.84 409 LEU G CA 1
ATOM 1881 C C . LEU A 1 250 ? -15.971 -37.345 15.991 1.00 110.02 409 LEU G C 1
ATOM 1882 O O . LEU A 1 250 ? -15.145 -37.618 16.850 1.00 111.13 409 LEU G O 1
ATOM 1887 N N . ASN A 1 251 ? -15.663 -36.643 14.905 1.00 112.91 410 ASN G N 1
ATOM 1888 C CA . ASN A 1 251 ? -14.329 -36.056 14.721 1.00 117.66 410 ASN G CA 1
ATOM 1889 C C . ASN A 1 251 ? -14.117 -34.928 15.724 1.00 121.03 410 ASN G C 1
ATOM 1890 O O . ASN A 1 251 ? -13.107 -34.888 16.423 1.00 124.42 410 ASN G O 1
ATOM 1895 N N . TRP A 1 252 ? -15.084 -34.016 15.773 1.00 121.76 411 TRP G N 1
ATOM 1896 C CA . TRP A 1 252 ? -15.290 -33.120 16.916 1.00 123.96 411 TRP G CA 1
ATOM 1897 C C . TRP A 1 252 ? -15.589 -34.029 18.121 1.00 123.85 411 TRP G C 1
ATOM 1898 O O . TRP A 1 252 ? -16.189 -35.072 17.956 1.00 123.48 411 TRP G O 1
ATOM 1909 N N . VAL A 1 253 ? -15.132 -33.658 19.310 1.00 126.03 412 VAL G N 1
ATOM 1910 C CA . VAL A 1 253 ? -15.177 -34.532 20.520 1.00 125.89 412 VAL G CA 1
ATOM 1911 C C . VAL A 1 253 ? -14.307 -35.814 20.513 1.00 125.17 412 VAL G C 1
ATOM 1912 O O . VAL A 1 253 ? -14.524 -36.694 21.341 1.00 124.10 412 VAL G O 1
ATOM 1916 N N . GLU A 1 254 ? -13.333 -35.921 19.611 1.00 126.01 413 GLU G N 1
ATOM 1917 C CA . GLU A 1 254 ? -12.262 -36.931 19.731 1.00 126.74 413 GLU G CA 1
ATOM 1918 C C . GLU A 1 254 ? -10.922 -36.347 19.265 1.00 129.57 413 GLU G C 1
ATOM 1919 O O . GLU A 1 254 ? -9.994 -36.181 20.058 1.00 132.11 413 GLU G O 1
ATOM 1925 N N . ASN A 1 255 ? -10.840 -36.032 17.977 1.00 129.47 414 ASN G N 1
ATOM 1926 C CA . ASN A 1 255 ? -9.625 -35.513 17.368 1.00 132.31 414 ASN G CA 1
ATOM 1927 C C . ASN A 1 255 ? -9.505 -34.014 17.616 1.00 133.31 414 ASN G C 1
ATOM 1928 O O . ASN A 1 255 ? -9.270 -33.580 18.739 1.00 133.94 414 ASN G O 1
ATOM 1933 N N . GLN A 1 261 ? -14.647 -32.499 11.411 1.00 126.55 426 GLN G N 1
ATOM 1934 C CA . GLN A 1 261 ? -14.555 -31.611 12.564 1.00 128.05 426 GLN G CA 1
ATOM 1935 C C . GLN A 1 261 ? -15.650 -30.546 12.513 1.00 127.32 426 GLN G C 1
ATOM 1936 O O . GLN A 1 261 ? -15.429 -29.445 12.010 1.00 129.88 426 GLN G O 1
ATOM 1942 N N . HIS A 1 262 ? -16.832 -30.889 13.020 1.00 124.72 427 HIS G N 1
ATOM 1943 C CA . HIS A 1 262 ? -17.960 -29.957 13.076 1.00 124.46 427 HIS G CA 1
ATOM 1944 C C . HIS A 1 262 ? -18.966 -30.341 14.157 1.00 122.72 427 HIS G C 1
ATOM 1945 O O . HIS A 1 262 ? -19.151 -31.525 14.461 1.00 120.07 427 HIS G O 1
ATOM 1952 N N . ASN A 1 263 ? -19.634 -29.320 14.699 1.00 124.05 428 ASN G N 1
ATOM 1953 C CA . ASN A 1 263 ? -20.710 -29.482 15.696 1.00 122.32 428 ASN G CA 1
ATOM 1954 C C . ASN A 1 263 ? -22.107 -29.529 15.044 1.00 118.96 428 ASN G C 1
ATOM 1955 O O . ASN A 1 263 ? -23.115 -29.195 15.669 1.00 118.81 428 ASN G O 1
ATOM 1960 N N . TYR A 1 264 ? -22.155 -29.943 13.783 1.00 116.54 429 TYR G N 1
ATOM 1961 C CA . TYR A 1 264 ? -23.402 -30.205 13.088 1.00 113.86 429 TYR G CA 1
ATOM 1962 C C . TYR A 1 264 ? -23.205 -31.390 12.142 1.00 110.28 429 TYR G C 1
ATOM 1963 O O . TYR A 1 264 ? -22.073 -31.777 11.829 1.00 111.78 429 TYR G O 1
ATOM 1972 N N . VAL A 1 265 ? -24.321 -31.879 11.643 1.00 104.85 430 VAL G N 1
ATOM 1973 C CA . VAL A 1 265 ? -24.324 -32.987 10.727 1.00 100.64 430 VAL G CA 1
ATOM 1974 C C . VAL A 1 265 ? -25.399 -32.997 9.680 1.00 99.04 430 VAL G C 1
ATOM 1975 O O . VAL A 1 265 ? -26.476 -32.460 9.852 1.00 98.05 430 VAL G O 1
ATOM 1979 N N . PRO A 1 266 ? -25.041 -33.707 8.558 1.00 98.42 431 PRO G N 1
ATOM 1980 C CA . PRO A 1 266 ? -26.027 -33.689 7.512 1.00 97.50 431 PRO G CA 1
ATOM 1981 C C . PRO A 1 266 ? -26.823 -34.881 7.616 1.00 97.10 431 PRO G C 1
ATOM 1982 O O . PRO A 1 266 ? -26.253 -35.901 7.723 1.00 95.94 431 PRO G O 1
ATOM 1986 N N . CYS A 1 267 ? -28.132 -34.757 7.584 1.00 98.22 432 CYS G N 1
ATOM 1987 C CA . CYS A 1 267 ? -28.999 -35.901 7.675 1.00 98.97 432 CYS G CA 1
ATOM 1988 C C . CYS A 1 267 ? -29.909 -35.917 6.480 1.00 95.84 432 CYS G C 1
ATOM 1989 O O . CYS A 1 267 ? -30.268 -34.863 5.992 1.00 96.89 432 CYS G O 1
ATOM 1992 N N . HIS A 1 268 ? -30.304 -37.096 6.027 1.00 91.16 433 HIS G N 1
ATOM 1993 C CA . HIS A 1 268 ? -31.174 -37.194 4.886 1.00 88.41 433 HIS G CA 1
ATOM 1994 C C . HIS A 1 268 ? -32.417 -37.965 5.189 1.00 83.99 433 HIS G C 1
ATOM 1995 O O . HIS A 1 268 ? -32.285 -38.974 5.751 1.00 83.31 433 HIS G O 1
ATOM 2002 N N . ILE A 1 269 ? -33.590 -37.496 4.787 1.00 81.33 434 ILE G N 1
ATOM 2003 C CA . ILE A 1 269 ? -34.902 -38.105 5.031 1.00 78.91 434 ILE G CA 1
ATOM 2004 C C . ILE A 1 269 ? -35.285 -39.332 4.246 1.00 76.66 434 ILE G C 1
ATOM 2005 O O . ILE A 1 269 ? -34.988 -39.421 3.112 1.00 77.55 434 ILE G O 1
ATOM 2010 N N . LYS A 1 270 ? -36.019 -40.241 4.850 1.00 73.30 435 LYS G N 1
ATOM 2011 C CA . LYS A 1 270 ? -36.354 -41.494 4.178 1.00 71.40 435 LYS G CA 1
ATOM 2012 C C . LYS A 1 270 ? -37.835 -41.815 4.350 1.00 69.65 435 LYS G C 1
ATOM 2013 O O . LYS A 1 270 ? -38.447 -41.372 5.309 1.00 69.36 435 LYS G O 1
ATOM 2019 N N . GLN A 1 271 ? -38.398 -42.556 3.393 1.00 68.95 436 GLN G N 1
ATOM 2020 C CA . GLN A 1 271 ? -39.764 -43.086 3.476 1.00 68.58 436 GLN G CA 1
ATOM 2021 C C . GLN A 1 271 ? -39.831 -44.567 3.812 1.00 68.22 436 GLN G C 1
ATOM 2022 O O . GLN A 1 271 ? -40.797 -44.987 4.435 1.00 68.46 436 GLN G O 1
ATOM 2028 N N . ILE A 1 272 ? -38.859 -45.354 3.340 1.00 68.02 437 ILE G N 1
ATOM 2029 C CA . ILE A 1 272 ? -38.736 -46.773 3.690 1.00 67.40 437 ILE G CA 1
ATOM 2030 C C . ILE A 1 272 ? -37.836 -46.816 4.912 1.00 66.98 437 ILE G C 1
ATOM 2031 O O . ILE A 1 272 ? -36.692 -46.372 4.853 1.00 65.71 437 ILE G O 1
ATOM 2036 N N . ILE A 1 273 ? -38.357 -47.346 6.016 1.00 68.11 438 ILE G N 1
ATOM 2037 C CA . ILE A 1 273 ? -37.574 -47.486 7.251 1.00 68.78 438 ILE G CA 1
ATOM 2038 C C . ILE A 1 273 ? -37.793 -48.858 7.866 1.00 68.29 438 ILE G C 1
ATOM 2039 O O . ILE A 1 273 ? -38.857 -49.455 7.689 1.00 68.64 438 ILE G O 1
ATOM 2044 N N . ASN A 1 274 ? -36.771 -49.339 8.572 1.00 67.53 439 ASN G N 1
ATOM 2045 C CA . ASN A 1 274 ? -36.794 -50.644 9.228 1.00 67.38 439 ASN G CA 1
ATOM 2046 C C . ASN A 1 274 ? -37.368 -50.493 10.607 1.00 67.36 439 ASN G C 1
ATOM 2047 O O . ASN A 1 274 ? -37.009 -49.561 11.327 1.00 68.25 439 ASN G O 1
ATOM 2052 N N . THR A 1 275 ? -38.253 -51.403 10.987 1.00 67.48 440 THR G N 1
ATOM 2053 C CA . THR A 1 275 ? -38.920 -51.297 12.273 1.00 67.77 440 THR G CA 1
ATOM 2054 C C . THR A 1 275 ? -37.997 -51.766 13.434 1.00 68.18 440 THR G C 1
ATOM 2055 O O . THR A 1 275 ? -37.377 -52.826 13.355 1.00 67.99 440 THR G O 1
ATOM 2059 N N . TRP A 1 276 ? -37.890 -50.939 14.482 1.00 68.62 441 TRP G N 1
ATOM 2060 C CA . TRP A 1 276 ? -36.981 -51.188 15.636 1.00 68.51 441 TRP G CA 1
ATOM 2061 C C . TRP A 1 276 ? -37.391 -52.360 16.504 1.00 69.14 441 TRP G C 1
ATOM 2062 O O . TRP A 1 276 ? -36.548 -53.150 16.924 1.00 69.55 441 TRP G O 1
ATOM 2073 N N . HIS A 1 277 ? -38.683 -52.482 16.758 1.00 70.15 442 HIS G N 1
ATOM 2074 C CA . HIS A 1 277 ? -39.176 -53.495 17.677 1.00 71.83 442 HIS G CA 1
ATOM 2075 C C . HIS A 1 277 ? -39.447 -54.826 16.994 1.00 73.90 442 HIS G C 1
ATOM 2076 O O . HIS A 1 277 ? -39.079 -55.863 17.526 1.00 74.82 442 HIS G O 1
ATOM 2083 N N . LYS A 1 278 ? -40.100 -54.795 15.832 1.00 76.00 443 LYS G N 1
ATOM 2084 C CA . LYS A 1 278 ? -40.437 -56.009 15.078 1.00 78.32 443 LYS G CA 1
ATOM 2085 C C . LYS A 1 278 ? -39.683 -56.050 13.745 1.00 77.07 443 LYS G C 1
ATOM 2086 O O . LYS A 1 278 ? -39.169 -55.020 13.294 1.00 75.49 443 LYS G O 1
ATOM 2092 N N . VAL A 1 279 ? -39.594 -57.244 13.142 1.00 76.28 444 VAL G N 1
ATOM 2093 C CA . VAL A 1 279 ? -38.861 -57.424 11.884 1.00 75.04 444 VAL G CA 1
ATOM 2094 C C . VAL A 1 279 ? -39.767 -57.046 10.706 1.00 73.40 444 VAL G C 1
ATOM 2095 O O . VAL A 1 279 ? -40.751 -57.720 10.406 1.00 73.10 444 VAL G O 1
ATOM 2099 N N . GLY A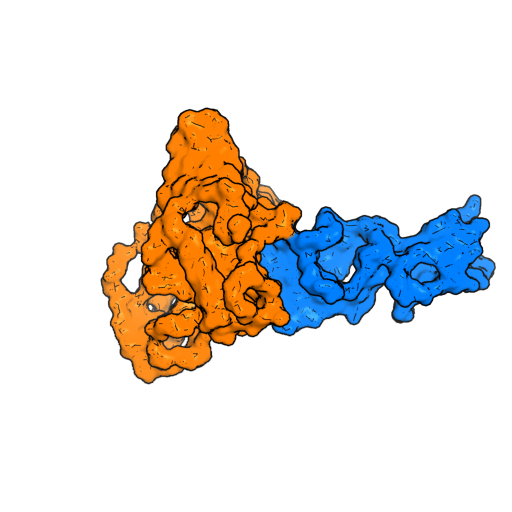 1 280 ? -39.435 -55.937 10.060 1.00 71.99 445 GLY G N 1
ATOM 2100 C CA . GLY A 1 280 ? -40.250 -55.411 8.970 1.00 71.42 445 GLY G CA 1
ATOM 2101 C C . GLY A 1 280 ? -39.807 -54.041 8.498 1.00 69.81 445 GLY G C 1
ATOM 2102 O O . GLY A 1 280 ? -38.863 -53.450 9.033 1.00 68.82 445 GLY G O 1
ATOM 2103 N N . LYS A 1 281 ? -40.499 -53.551 7.480 1.00 69.49 446 LYS G N 1
ATOM 2104 C CA . LYS A 1 281 ? -40.266 -52.229 6.944 1.00 69.02 446 LYS G CA 1
ATOM 2105 C C . LYS A 1 281 ? -41.585 -51.498 6.861 1.00 69.80 446 LYS G C 1
ATOM 2106 O O . LYS A 1 281 ? -42.609 -52.100 6.530 1.00 70.93 446 LYS G O 1
ATOM 2112 N N . ASN A 1 282 ? -41.553 -50.202 7.161 1.00 69.59 447 ASN G N 1
ATOM 2113 C CA . ASN A 1 282 ? -42.697 -49.331 6.957 1.00 70.32 447 ASN G CA 1
ATOM 2114 C C . ASN A 1 282 ? -42.330 -48.288 5.950 1.00 70.33 447 ASN G C 1
ATOM 2115 O O . ASN A 1 282 ? -41.214 -47.760 5.982 1.00 69.69 447 ASN G O 1
ATOM 2120 N N . VAL A 1 283 ? -43.283 -48.011 5.064 1.00 71.30 448 VAL G N 1
ATOM 2121 C CA . VAL A 1 283 ? -43.166 -46.986 4.052 1.00 71.66 448 VAL G CA 1
ATOM 2122 C C . VAL A 1 283 ? -44.088 -45.880 4.502 1.00 72.28 448 VAL G C 1
ATOM 2123 O O . VAL A 1 283 ? -45.245 -46.137 4.857 1.00 72.87 448 VAL G O 1
ATOM 2127 N N . TYR A 1 284 ? -43.568 -44.654 4.475 1.00 72.37 449 TYR G N 1
ATOM 2128 C CA . TYR A 1 284 ? -44.329 -43.461 4.824 1.00 72.78 449 TYR G CA 1
ATOM 2129 C C . TYR A 1 284 ? -44.516 -42.561 3.616 1.00 73.97 449 TYR G C 1
ATOM 2130 O O . TYR A 1 284 ? -43.853 -42.734 2.584 1.00 73.46 449 TYR G O 1
ATOM 2139 N N . LEU A 1 285 ? -45.436 -41.606 3.749 1.00 75.43 450 LEU G N 1
ATOM 2140 C CA . LEU A 1 285 ? -45.646 -40.586 2.722 1.00 76.78 450 LEU G CA 1
ATOM 2141 C C . LEU A 1 285 ? -44.398 -39.725 2.547 1.00 76.74 450 LEU G C 1
ATOM 2142 O O . LEU A 1 285 ? -43.546 -39.673 3.438 1.00 74.75 450 LEU G O 1
ATOM 2147 N N . PRO A 1 286 ? -44.277 -39.052 1.388 1.00 78.83 451 PRO G N 1
ATOM 2148 C CA . PRO A 1 286 ? -43.141 -38.145 1.200 1.00 79.99 451 PRO G CA 1
ATOM 2149 C C . PRO A 1 286 ? -43.170 -36.946 2.166 1.00 82.30 451 PRO G C 1
ATOM 2150 O O . PRO A 1 286 ? -44.219 -36.665 2.746 1.00 84.15 451 PRO G O 1
ATOM 2154 N N . PRO A 1 287 ? -42.040 -36.232 2.329 1.00 83.81 452 PRO G N 1
ATOM 2155 C CA . PRO A 1 287 ? -41.972 -35.170 3.356 1.00 85.31 452 PRO G CA 1
ATOM 2156 C C . PRO A 1 287 ? -42.936 -33.979 3.200 1.00 88.62 452 PRO G C 1
ATOM 2157 O O . PRO A 1 287 ? -43.566 -33.800 2.152 1.00 90.57 452 PRO G O 1
ATOM 2161 N N . ARG A 1 288 ? -43.033 -33.178 4.259 1.00 90.21 453 ARG G N 1
ATOM 2162 C CA . ARG A 1 288 ? -43.818 -31.943 4.251 1.00 93.35 453 ARG G CA 1
ATOM 2163 C C . ARG A 1 288 ? -43.183 -30.934 3.315 1.00 95.95 453 ARG G C 1
ATOM 2164 O O . ARG A 1 288 ? -42.000 -31.051 2.989 1.00 95.35 453 ARG G O 1
ATOM 2172 N N . GLU A 1 289 ? -43.962 -29.938 2.902 1.00 99.66 454 GLU G N 1
ATOM 2173 C CA . GLU A 1 289 ? -43.480 -28.942 1.935 1.00 103.53 454 GLU G CA 1
ATOM 2174 C C . GLU A 1 289 ? -42.706 -27.782 2.558 1.00 105.26 454 GLU G C 1
ATOM 2175 O O . GLU A 1 289 ? -41.858 -27.190 1.878 1.00 107.87 454 GLU G O 1
ATOM 2181 N N . GLY A 1 290 ? -42.975 -27.462 3.825 1.00 104.61 455 GLY G N 1
ATOM 2182 C CA . GLY A 1 290 ? -42.489 -26.216 4.421 1.00 106.71 455 GLY G CA 1
ATOM 2183 C C . GLY A 1 290 ? -41.048 -26.217 4.899 1.00 106.60 455 GLY G C 1
ATOM 2184 O O . GLY A 1 290 ? -40.218 -26.997 4.421 1.00 103.72 455 GLY G O 1
ATOM 2185 N N . GLN A 1 291 ? -40.757 -25.300 5.828 1.00 109.32 456 GLN G N 1
ATOM 2186 C CA . GLN A 1 291 ? -39.513 -25.321 6.602 1.00 108.83 456 GLN G CA 1
ATOM 2187 C C . GLN A 1 291 ? -39.762 -26.121 7.870 1.00 106.38 456 GLN G C 1
ATOM 2188 O O . GLN A 1 291 ? -40.557 -25.713 8.716 1.00 107.14 456 GLN G O 1
ATOM 2194 N N . LEU A 1 292 ? -39.077 -27.253 7.991 1.00 104.15 457 LEU G N 1
ATOM 2195 C CA . LEU A 1 292 ? -39.171 -28.097 9.173 1.00 102.29 457 LEU G CA 1
ATOM 2196 C C . LEU A 1 292 ? -38.068 -27.692 10.110 1.00 102.66 457 LEU G C 1
ATOM 2197 O O . LEU A 1 292 ? -36.977 -27.343 9.663 1.00 103.51 457 LEU G O 1
ATOM 2202 N N . THR A 1 293 ? -38.357 -27.742 11.406 1.00 102.76 458 THR G N 1
ATOM 2203 C CA . THR A 1 293 ? -37.370 -27.422 12.429 1.00 102.96 458 THR G CA 1
ATOM 2204 C C . THR A 1 293 ? -37.812 -27.905 13.829 1.00 102.31 458 THR G C 1
ATOM 2205 O O . THR A 1 293 ? -38.964 -27.707 14.237 1.00 101.32 458 THR G O 1
ATOM 2209 N N . CYS A 1 294 ? -36.890 -28.564 14.534 1.00 101.89 459 CYS G N 1
ATOM 2210 C CA . CYS A 1 294 ? -37.148 -29.114 15.861 1.00 102.30 459 CYS G CA 1
ATOM 2211 C C . CYS A 1 294 ? -36.075 -28.700 16.848 1.00 104.16 459 CYS G C 1
ATOM 2212 O O . CYS A 1 294 ? -34.903 -28.566 16.500 1.00 106.21 459 CYS G O 1
ATOM 2215 N N . ASN A 1 295 ? -36.511 -28.523 18.090 1.00 104.79 460 ASN G N 1
ATOM 2216 C CA . ASN A 1 295 ? -35.695 -28.061 19.187 1.00 105.64 460 ASN G CA 1
ATOM 2217 C C . ASN A 1 295 ? -35.730 -29.259 20.148 1.00 101.06 460 ASN G C 1
ATOM 2218 O O . ASN A 1 295 ? -36.796 -29.586 20.658 1.00 100.41 460 ASN G O 1
ATOM 2223 N N . SER A 1 296 ? -34.603 -29.931 20.379 1.00 97.02 461 SER G N 1
ATOM 2224 C CA . SER A 1 296 ? -34.592 -31.129 21.241 1.00 93.21 461 SER G CA 1
ATOM 2225 C C . SER A 1 296 ? -33.477 -31.140 22.277 1.00 91.40 461 SER G C 1
ATOM 2226 O O . SER A 1 296 ? -32.345 -30.832 21.968 1.00 93.46 461 SER G O 1
ATOM 2229 N N . THR A 1 297 ? -33.806 -31.573 23.486 1.00 87.74 462 THR G N 1
ATOM 2230 C CA . THR A 1 297 ? -32.844 -31.665 24.576 1.00 86.29 462 THR G CA 1
ATOM 2231 C C . THR A 1 297 ? -32.253 -33.054 24.536 1.00 83.10 462 THR G C 1
ATOM 2232 O O . THR A 1 297 ? -33.003 -34.015 24.650 1.00 82.50 462 THR G O 1
ATOM 2236 N N . VAL A 1 298 ? -30.931 -33.172 24.412 1.00 81.58 463 VAL G N 1
ATOM 2237 C CA . VAL A 1 298 ? -30.283 -34.489 24.404 1.00 79.06 463 VAL G CA 1
ATOM 2238 C C . VAL A 1 298 ? -30.037 -34.938 25.838 1.00 78.65 463 VAL G C 1
ATOM 2239 O O . VAL A 1 298 ? -29.382 -34.236 26.605 1.00 79.09 463 VAL G O 1
ATOM 2243 N N . THR A 1 299 ? -30.537 -36.129 26.166 1.00 76.57 464 THR G N 1
ATOM 2244 C CA . THR A 1 299 ? -30.585 -36.619 27.530 1.00 75.47 464 THR G CA 1
ATOM 2245 C C . THR A 1 299 ? -29.939 -37.977 27.784 1.00 75.30 464 THR G C 1
ATOM 2246 O O . THR A 1 299 ? -29.792 -38.361 28.935 1.00 76.14 464 THR G O 1
ATOM 2250 N N . SER A 1 300 ? -29.558 -38.717 26.750 1.00 75.99 465 SER G N 1
ATOM 2251 C CA . SER A 1 300 ? -28.920 -40.017 26.966 1.00 76.00 465 SER G CA 1
ATOM 2252 C C . SER A 1 300 ? -28.151 -40.539 25.767 1.00 75.86 465 SER G C 1
ATOM 2253 O O . SER A 1 300 ? -28.475 -40.215 24.638 1.00 75.31 465 SER G O 1
ATOM 2256 N N . ILE A 1 301 ? -27.126 -41.336 26.049 1.00 77.01 466 ILE G N 1
ATOM 2257 C CA . ILE A 1 301 ? -26.404 -42.109 25.056 1.00 77.50 466 ILE G CA 1
ATOM 2258 C C . ILE A 1 301 ? -26.843 -43.543 25.232 1.00 76.54 466 ILE G C 1
ATOM 2259 O O . ILE A 1 301 ? -26.854 -44.048 26.356 1.00 77.53 466 ILE G O 1
ATOM 2264 N N . ILE A 1 302 ? -27.190 -44.193 24.127 1.00 75.18 467 ILE G N 1
ATOM 2265 C CA . ILE A 1 302 ? -27.417 -45.626 24.115 1.00 74.04 467 ILE G CA 1
ATOM 2266 C C . ILE A 1 302 ? -26.085 -46.161 23.645 1.00 75.84 467 ILE G C 1
ATOM 2267 O O . ILE A 1 302 ? -25.557 -45.678 22.651 1.00 77.04 467 ILE G O 1
ATOM 2272 N N . ALA A 1 303 ? -25.515 -47.115 24.371 1.00 77.62 468 ALA G N 1
ATOM 2273 C CA . ALA A 1 303 ? -24.208 -47.654 24.015 1.00 80.06 468 ALA G CA 1
ATOM 2274 C C . ALA A 1 303 ? -23.939 -49.016 24.627 1.00 82.32 468 ALA G C 1
ATOM 2275 O O . ALA A 1 303 ? -24.686 -49.488 25.480 1.00 81.73 468 ALA G O 1
ATOM 2277 N N . ASN A 1 304 ? -22.873 -49.644 24.136 1.00 85.96 469 ASN G N 1
ATOM 2278 C CA . ASN A 1 304 ? -22.338 -50.897 24.660 1.00 88.76 469 ASN G CA 1
ATOM 2279 C C . ASN A 1 304 ? -20.893 -50.635 25.031 1.00 94.16 469 ASN G C 1
ATOM 2280 O O . ASN A 1 304 ? -20.179 -50.009 24.249 1.00 97.17 469 ASN G O 1
ATOM 2285 N N . ILE A 1 305 ? -20.460 -51.109 26.201 1.00 97.95 470 ILE G N 1
ATOM 2286 C CA . ILE A 1 305 ? -19.091 -50.882 26.676 1.00 102.59 470 ILE G CA 1
ATOM 2287 C C . ILE A 1 305 ? -18.243 -52.136 26.484 1.00 106.53 470 ILE G C 1
ATOM 2288 O O . ILE A 1 305 ? -18.497 -53.161 27.124 1.00 108.65 470 ILE G O 1
ATOM 2293 N N . ASP A 1 306 ? -17.236 -52.046 25.615 1.00 109.41 471 ASP G N 1
ATOM 2294 C CA . ASP A 1 306 ? -16.254 -53.114 25.436 1.00 112.64 471 ASP G CA 1
ATOM 2295 C C . ASP A 1 306 ? -14.949 -52.719 26.129 1.00 116.49 471 ASP G C 1
ATOM 2296 O O . ASP A 1 306 ? -14.088 -52.094 25.515 1.00 118.57 471 ASP G O 1
ATOM 2301 N N . GLY A 1 307 ? -14.832 -53.074 27.412 1.00 117.97 472 GLY G N 1
ATOM 2302 C CA . GLY A 1 307 ? -13.659 -52.755 28.250 1.00 122.21 472 GLY G CA 1
ATOM 2303 C C . GLY A 1 307 ? -12.321 -53.391 27.883 1.00 126.42 472 GLY G C 1
ATOM 2304 O O . GLY A 1 307 ? -12.223 -54.614 27.802 1.00 128.00 472 GLY G O 1
ATOM 2305 N N . GLY A 1 308 ? -11.280 -52.566 27.728 1.00 129.70 473 GLY G N 1
ATOM 2306 C CA . GLY A 1 308 ? -9.974 -53.005 27.227 1.00 134.62 473 GLY G CA 1
ATOM 2307 C C . GLY A 1 308 ? -8.928 -53.067 28.329 1.00 139.36 473 GLY G C 1
ATOM 2308 O O . GLY A 1 308 ? -8.608 -52.044 28.938 1.00 140.62 473 GLY G O 1
ATOM 2309 N N . GLU A 1 309 ? -8.389 -54.263 28.575 1.00 142.41 474 GLU G N 1
ATOM 2310 C CA . GLU A 1 309 ? -7.402 -54.473 29.634 1.00 146.05 474 GLU G CA 1
ATOM 2311 C C . GLU A 1 309 ? -6.022 -54.056 29.153 1.00 148.90 474 GLU G C 1
ATOM 2312 O O . GLU A 1 309 ? -5.302 -53.357 29.862 1.00 151.16 474 GLU G O 1
ATOM 2318 N N . GLN A 1 311 ? -8.139 -48.216 24.934 1.00 134.77 477 GLN G N 1
ATOM 2319 C CA . GLN A 1 311 ? -8.261 -49.653 25.080 1.00 133.69 477 GLN G CA 1
ATOM 2320 C C . GLN A 1 311 ? -9.739 -49.992 25.043 1.00 129.33 477 GLN G C 1
ATOM 2321 O O . GLN A 1 311 ? -10.172 -50.727 24.155 1.00 129.68 477 GLN G O 1
ATOM 2327 N N . THR A 1 312 ? -10.514 -49.447 25.983 1.00 125.58 478 THR G N 1
ATOM 2328 C CA . THR A 1 312 ? -11.966 -49.596 25.922 1.00 121.38 478 THR G CA 1
ATOM 2329 C C . THR A 1 312 ? -12.586 -48.650 24.886 1.00 118.40 478 THR G C 1
ATOM 2330 O O . THR A 1 312 ? -12.079 -47.545 24.638 1.00 118.99 478 THR G O 1
ATOM 2334 N N . ASN A 1 313 ? -13.680 -49.123 24.291 1.00 114.45 479 ASN G N 1
ATOM 2335 C CA . ASN A 1 313 ? -14.480 -48.363 23.344 1.00 111.84 479 ASN G CA 1
ATOM 2336 C C . ASN A 1 313 ? -15.921 -48.379 23.823 1.00 108.25 479 ASN G C 1
ATOM 2337 O O . ASN A 1 313 ? -16.388 -49.393 24.347 1.00 105.96 479 ASN G O 1
ATOM 2342 N N . ILE A 1 314 ? -16.607 -47.249 23.659 1.00 107.06 480 ILE G N 1
ATOM 2343 C CA . ILE A 1 314 ? -18.054 -47.173 23.867 1.00 105.09 480 ILE G CA 1
ATOM 2344 C C . ILE A 1 314 ? -18.670 -46.893 22.501 1.00 103.01 480 ILE G C 1
ATOM 2345 O O . ILE A 1 314 ? -18.533 -45.793 21.965 1.00 102.78 480 ILE G O 1
ATOM 2350 N N . THR A 1 315 ? -19.281 -47.924 21.908 1.00 100.83 481 THR G N 1
ATOM 2351 C CA . THR A 1 315 ? -19.922 -47.796 20.598 1.00 99.24 481 THR G CA 1
ATOM 2352 C C . THR A 1 315 ? -21.408 -47.471 20.756 1.00 95.73 481 THR G C 1
ATOM 2353 O O . THR A 1 315 ? -22.106 -48.101 21.553 1.00 94.89 481 THR G O 1
ATOM 2357 N N . PHE A 1 316 ? -21.885 -46.498 19.986 1.00 93.09 482 PHE G N 1
ATOM 2358 C CA . PHE A 1 316 ? -23.283 -46.083 20.045 1.00 90.09 482 PHE G CA 1
ATOM 2359 C C . PHE A 1 316 ? -24.196 -47.213 19.571 1.00 87.68 482 PHE G C 1
ATOM 2360 O O . PHE A 1 316 ? -23.794 -48.040 18.741 1.00 88.60 482 PHE G O 1
ATOM 2368 N N . SER A 1 317 ? -25.420 -47.228 20.098 1.00 84.42 483 SER G N 1
ATOM 2369 C CA . SER A 1 317 ? -26.380 -48.313 19.870 1.00 81.81 483 SER G CA 1
ATOM 2370 C C . SER A 1 317 ? -27.708 -47.792 19.309 1.00 79.16 483 SER G C 1
ATOM 2371 O O . SER A 1 317 ? -27.996 -46.601 19.364 1.00 78.10 483 SER G O 1
ATOM 2374 N N . ALA A 1 318 ? -28.482 -48.714 18.743 1.00 77.52 484 ALA G N 1
ATOM 2375 C CA . ALA A 1 318 ? -29.814 -48.468 18.209 1.00 75.52 484 ALA G CA 1
ATOM 2376 C C . ALA A 1 318 ? -30.799 -49.410 18.901 1.00 74.66 484 ALA G C 1
ATOM 2377 O O . ALA A 1 318 ? -31.780 -49.859 18.303 1.00 73.20 484 ALA G O 1
ATOM 2379 N N . GLU A 1 319 ? -30.535 -49.696 20.176 1.00 75.26 485 GLU G N 1
ATOM 2380 C CA . GLU A 1 319 ? -31.332 -50.646 20.937 1.00 75.30 485 GLU G CA 1
ATOM 2381 C C . GLU A 1 319 ? -32.687 -50.035 21.360 1.00 75.86 485 GLU G C 1
ATOM 2382 O O . GLU A 1 319 ? -33.649 -50.789 21.569 1.00 79.19 485 GLU G O 1
ATOM 2388 N N . VAL A 1 320 ? -32.770 -48.702 21.470 1.00 74.25 486 VAL G N 1
ATOM 2389 C CA . VAL A 1 320 ? -34.053 -47.944 21.509 1.00 72.45 486 VAL G CA 1
ATOM 2390 C C . VAL A 1 320 ? -34.924 -48.246 22.728 1.00 72.45 486 VAL G C 1
ATOM 2391 O O . VAL A 1 320 ? -35.268 -47.346 23.495 1.00 73.23 486 VAL G O 1
ATOM 2395 N N . ALA A 1 321 ? -35.327 -49.503 22.872 1.00 71.81 487 ALA G N 1
ATOM 2396 C CA . ALA A 1 321 ? -36.083 -49.936 24.029 1.00 71.40 487 ALA G CA 1
ATOM 2397 C C . ALA A 1 321 ? -35.397 -49.521 25.323 1.00 71.27 487 ALA G C 1
ATOM 2398 O O . ALA A 1 321 ? -36.073 -49.253 26.304 1.00 71.63 487 ALA G O 1
ATOM 2400 N N . GLU A 1 322 ? -34.066 -49.442 25.311 1.00 71.45 488 GLU G N 1
ATOM 2401 C CA . GLU A 1 322 ? -33.307 -49.024 26.494 1.00 72.47 488 GLU G CA 1
ATOM 2402 C C . GLU A 1 322 ? -33.538 -47.585 26.940 1.00 72.50 488 GLU G C 1
ATOM 2403 O O . GLU A 1 322 ? -33.346 -47.266 28.113 1.00 72.97 488 GLU G O 1
ATOM 2409 N N . LEU A 1 323 ? -34.010 -46.738 26.031 1.00 72.74 489 LEU G N 1
ATOM 2410 C CA . LEU A 1 323 ? -34.528 -45.422 26.407 1.00 72.63 489 LEU G CA 1
ATOM 2411 C C . LEU A 1 323 ? -35.546 -45.550 27.532 1.00 72.59 489 LEU G C 1
ATOM 2412 O O . LEU A 1 323 ? -35.469 -44.825 28.514 1.00 74.79 489 LEU G O 1
ATOM 2417 N N . TYR A 1 324 ? -36.456 -46.506 27.411 1.00 71.34 490 TYR G N 1
ATOM 2418 C CA . TYR A 1 324 ? -37.608 -46.591 28.307 1.00 71.56 490 TYR G CA 1
ATOM 2419 C C . TYR A 1 324 ? -37.184 -47.252 29.610 1.00 72.36 490 TYR G C 1
ATOM 2420 O O . TYR A 1 324 ? -37.788 -47.011 30.654 1.00 73.37 490 TYR G O 1
ATOM 2429 N N . ARG A 1 325 ? -36.089 -48.006 29.543 1.00 72.55 491 ARG G N 1
ATOM 2430 C CA . ARG A 1 325 ? -35.458 -48.614 30.709 1.00 73.13 491 ARG G CA 1
ATOM 2431 C C . ARG A 1 325 ? -34.727 -47.601 31.600 1.00 73.90 491 ARG G C 1
ATOM 2432 O O . ARG A 1 325 ? -34.556 -47.841 32.788 1.00 73.57 491 ARG G O 1
ATOM 2440 N N . LEU A 1 326 ? -34.276 -46.489 31.025 1.00 74.23 492 LEU G N 1
ATOM 2441 C CA . LEU A 1 326 ? -33.806 -45.353 31.813 1.00 75.24 492 LEU G CA 1
ATOM 2442 C C . LEU A 1 326 ? -34.999 -44.633 32.434 1.00 75.07 492 LEU G C 1
ATOM 2443 O O . LEU A 1 326 ? -34.963 -44.259 33.601 1.00 76.57 492 LEU G O 1
ATOM 2448 N N . GLU A 1 327 ? -36.058 -44.458 31.657 1.00 74.33 493 GLU G N 1
ATOM 2449 C CA . GLU A 1 327 ? -37.214 -43.690 32.098 1.00 75.28 493 GLU G CA 1
ATOM 2450 C C . GLU A 1 327 ? -37.941 -44.346 33.287 1.00 75.14 493 GLU G C 1
ATOM 2451 O O . GLU A 1 327 ? -38.480 -43.638 34.136 1.00 75.72 493 GLU G O 1
ATOM 2457 N N . LEU A 1 328 ? -37.967 -45.681 33.342 1.00 73.71 494 LEU G N 1
ATOM 2458 C CA . LEU A 1 328 ? -38.695 -46.408 34.396 1.00 73.14 494 LEU G CA 1
ATOM 2459 C C . LEU A 1 328 ? -37.954 -47.601 35.033 1.00 73.65 494 LEU G C 1
ATOM 2460 O O . LEU A 1 328 ? -38.557 -48.355 35.801 1.00 73.40 494 LEU G O 1
ATOM 2465 N N . GLY A 1 329 ? -36.657 -47.760 34.761 1.00 74.16 495 GLY G N 1
ATOM 2466 C CA . GLY A 1 329 ? -35.911 -48.942 35.221 1.00 74.74 495 GLY G CA 1
ATOM 2467 C C . GLY A 1 329 ? -35.725 -49.068 36.719 1.00 75.58 495 GLY G C 1
ATOM 2468 O O . GLY A 1 329 ? -35.439 -50.159 37.220 1.00 76.44 495 GLY G O 1
ATOM 2469 N N . ASP A 1 330 ? -35.873 -47.952 37.431 1.00 75.70 496 ASP G N 1
ATOM 2470 C CA . ASP A 1 330 ? -35.860 -47.955 38.899 1.00 75.81 496 ASP G CA 1
ATOM 2471 C C . ASP A 1 330 ? -37.189 -48.363 39.545 1.00 75.22 496 ASP G C 1
ATOM 2472 O O . ASP A 1 330 ? -37.250 -48.443 40.762 1.00 76.14 496 ASP G O 1
ATOM 2477 N N . TYR A 1 331 ? -38.236 -48.616 38.756 1.00 74.26 497 TYR G N 1
ATOM 2478 C CA . TYR A 1 331 ? -39.502 -49.143 39.290 1.00 74.45 497 TYR G CA 1
ATOM 2479 C C . TYR A 1 331 ? -39.553 -50.666 39.375 1.00 75.03 497 TYR G C 1
ATOM 2480 O O . TYR A 1 331 ? -38.711 -51.381 38.819 1.00 73.86 497 TYR G O 1
ATOM 2489 N N . LYS A 1 332 ? -40.579 -51.129 40.081 1.00 77.09 498 LYS G N 1
ATOM 2490 C CA . LYS A 1 332 ? -40.854 -52.544 40.316 1.00 79.41 498 LYS G CA 1
ATOM 2491 C C . LYS A 1 332 ? -42.330 -52.659 40.670 1.00 80.40 498 LYS G C 1
ATOM 2492 O O . LYS A 1 332 ? -42.800 -51.949 41.560 1.00 81.85 498 LYS G O 1
ATOM 2498 N N . LEU A 1 333 ? -43.058 -53.526 39.976 1.00 81.01 499 LEU G N 1
ATOM 2499 C CA . LEU A 1 333 ? -44.451 -53.777 40.308 1.00 82.44 499 LEU G CA 1
ATOM 2500 C C . LEU A 1 333 ? -44.504 -54.970 41.248 1.00 84.21 499 LEU G C 1
ATOM 2501 O O . LEU A 1 333 ? -44.129 -56.065 40.856 1.00 85.25 499 LEU G O 1
ATOM 2506 N N . ILE A 1 334 ? -44.948 -54.751 42.489 1.00 86.16 500 ILE G N 1
ATOM 2507 C CA . ILE A 1 334 ? -45.097 -55.832 43.488 1.00 87.55 500 ILE G CA 1
ATOM 2508 C C . ILE A 1 334 ? -46.567 -56.145 43.706 1.00 89.60 500 ILE G C 1
ATOM 2509 O O . ILE A 1 334 ? -47.425 -55.280 43.512 1.00 88.21 500 ILE G O 1
ATOM 2514 N N . GLU A 1 335 ? -46.836 -57.395 44.087 1.00 93.70 501 GLU G N 1
ATOM 2515 C CA . GLU A 1 335 ? -48.185 -57.862 44.408 1.00 97.99 501 GLU G CA 1
ATOM 2516 C C . GLU A 1 335 ? -48.451 -57.746 45.896 1.00 100.70 501 GLU G C 1
ATOM 2517 O O . GLU A 1 335 ? -47.575 -58.028 46.715 1.00 101.06 501 GLU G O 1
ATOM 2523 N N . VAL A 1 336 ? -49.680 -57.366 46.230 1.00 103.85 502 VAL G N 1
ATOM 2524 C CA . VAL A 1 336 ? -50.146 -57.337 47.615 1.00 107.92 502 VAL G CA 1
ATOM 2525 C C . VAL A 1 336 ? -51.313 -58.324 47.708 1.00 111.79 502 VAL G C 1
ATOM 2526 O O . VAL A 1 336 ? -52.390 -58.086 47.145 1.00 112.34 502 VAL G O 1
ATOM 2530 N N . THR A 1 337 ? -51.068 -59.448 48.389 1.00 114.39 503 THR G N 1
ATOM 2531 C CA . THR A 1 337 ? -51.981 -60.597 48.366 1.00 117.17 503 THR G CA 1
ATOM 2532 C C . THR A 1 337 ? -52.949 -60.498 49.543 1.00 118.52 503 THR G C 1
ATOM 2533 O O . THR A 1 337 ? -53.405 -59.405 49.886 1.00 117.47 503 THR G O 1
ATOM 2537 N N . LYS B 2 3 ? -17.797 -77.812 18.539 1.00 119.00 2 LYS B N 1
ATOM 2538 C CA . LYS B 2 3 ? -18.487 -77.969 17.213 1.00 116.75 2 LYS B CA 1
ATOM 2539 C C . LYS B 2 3 ? -17.590 -77.520 16.067 1.00 113.51 2 LYS B C 1
ATOM 2540 O O . LYS B 2 3 ? -16.941 -76.477 16.150 1.00 111.31 2 LYS B O 1
ATOM 2546 N N . VAL B 2 4 ? -17.565 -78.324 15.006 1.00 113.62 3 VAL B N 1
ATOM 2547 C CA . VAL B 2 4 ? -16.905 -77.964 13.747 1.00 111.17 3 VAL B CA 1
ATOM 2548 C C . VAL B 2 4 ? -17.885 -78.129 12.597 1.00 109.80 3 VAL B C 1
ATOM 2549 O O . VAL B 2 4 ? -18.675 -79.077 12.568 1.00 111.00 3 VAL B O 1
ATOM 2553 N N . VAL B 2 5 ? -17.843 -77.177 11.674 1.00 107.87 4 VAL B N 1
ATOM 2554 C CA . VAL B 2 5 ? -18.539 -77.284 10.402 1.00 107.78 4 VAL B CA 1
ATOM 2555 C C . VAL B 2 5 ? -17.493 -77.034 9.318 1.00 106.46 4 VAL B C 1
ATOM 2556 O O . VAL B 2 5 ? -16.598 -76.198 9.486 1.00 104.70 4 VAL B O 1
ATOM 2560 N N . LEU B 2 6 ? -17.594 -77.775 8.219 1.00 106.87 5 LEU B N 1
ATOM 2561 C CA . LEU B 2 6 ? -16.713 -77.562 7.070 1.00 106.31 5 LEU B CA 1
ATOM 2562 C C . LEU B 2 6 ? -17.508 -77.475 5.770 1.00 105.56 5 LEU B C 1
ATOM 2563 O O . LEU B 2 6 ? -18.400 -78.282 5.518 1.00 106.12 5 LEU B O 1
ATOM 2568 N N . GLY B 2 7 ? -17.177 -76.468 4.969 1.00 104.47 6 GLY B N 1
ATOM 2569 C CA . GLY B 2 7 ? -17.931 -76.133 3.772 1.00 106.08 6 GLY B CA 1
ATOM 2570 C C . GLY B 2 7 ? -17.035 -76.026 2.563 1.00 106.54 6 GLY B C 1
ATOM 2571 O O . GLY B 2 7 ? -15.817 -75.936 2.680 1.00 105.36 6 GLY B O 1
ATOM 2572 N N . LYS B 2 8 ? -17.657 -76.036 1.395 1.00 108.93 7 LYS B N 1
ATOM 2573 C CA . LYS B 2 8 ? -16.937 -75.987 0.137 1.00 110.81 7 LYS B CA 1
ATOM 2574 C C . LYS B 2 8 ? -16.838 -74.530 -0.267 1.00 110.62 7 LYS B C 1
ATOM 2575 O O . LYS B 2 8 ? -17.789 -73.778 -0.068 1.00 109.86 7 LYS B O 1
ATOM 2581 N N . LYS B 2 9 ? -15.683 -74.132 -0.806 1.00 111.36 8 LYS B N 1
ATOM 2582 C CA . LYS B 2 9 ? -15.460 -72.752 -1.264 1.00 112.72 8 LYS B CA 1
ATOM 2583 C C . LYS B 2 9 ? -16.515 -72.335 -2.290 1.00 115.49 8 LYS B C 1
ATOM 2584 O O . LYS B 2 9 ? -16.792 -73.073 -3.239 1.00 116.42 8 LYS B O 1
ATOM 2590 N N . GLY B 2 10 ? -17.098 -71.154 -2.083 1.00 116.57 9 GLY B N 1
ATOM 2591 C CA . GLY B 2 10 ? -18.172 -70.640 -2.934 1.00 119.46 9 GLY B CA 1
ATOM 2592 C C . GLY B 2 10 ? -19.576 -71.078 -2.540 1.00 119.48 9 GLY B C 1
ATOM 2593 O O . GLY B 2 10 ? -20.543 -70.653 -3.172 1.00 122.39 9 GLY B O 1
ATOM 2594 N N . ASP B 2 11 ? -19.698 -71.920 -1.511 1.00 117.44 10 ASP B N 1
ATOM 2595 C CA . ASP B 2 11 ? -20.995 -72.345 -0.976 1.00 117.74 10 ASP B CA 1
ATOM 2596 C C . ASP B 2 11 ? -21.342 -71.440 0.205 1.00 114.48 10 ASP B C 1
ATOM 2597 O O . ASP B 2 11 ? -20.501 -70.659 0.666 1.00 111.95 10 ASP B O 1
ATOM 2602 N N . THR B 2 12 ? -22.592 -71.526 0.660 1.00 113.97 11 THR B N 1
ATOM 2603 C CA . THR B 2 12 ? -23.026 -70.877 1.890 1.00 112.04 11 THR B CA 1
ATOM 2604 C C . THR B 2 12 ? -23.064 -71.907 3.010 1.00 108.90 11 THR B C 1
ATOM 2605 O O . THR B 2 12 ? -23.324 -73.089 2.765 1.00 108.72 11 THR B O 1
ATOM 2609 N N . VAL B 2 13 ? -22.825 -71.434 4.232 1.00 106.11 12 VAL B N 1
ATOM 2610 C CA . VAL B 2 13 ? -23.002 -72.234 5.448 1.00 104.32 12 VAL B CA 1
ATOM 2611 C C . VAL B 2 13 ? -23.769 -71.434 6.496 1.00 102.05 12 VAL B C 1
ATOM 2612 O O . VAL B 2 13 ? -23.559 -70.234 6.643 1.00 100.35 12 VAL B O 1
ATOM 2616 N N . GLU B 2 14 ? -24.651 -72.117 7.215 1.00 101.85 13 GLU B N 1
ATOM 2617 C CA . GLU B 2 14 ? -25.415 -71.520 8.294 1.00 101.24 13 GLU B CA 1
ATOM 2618 C C . GLU B 2 14 ? -24.846 -71.992 9.645 1.00 99.58 13 GLU B C 1
ATOM 2619 O O . GLU B 2 14 ? -25.191 -73.070 10.139 1.00 100.44 13 GLU B O 1
ATOM 2625 N N . LEU B 2 15 ? -23.950 -71.187 10.217 1.00 96.54 14 LEU B N 1
ATOM 2626 C CA . LEU B 2 15 ? -23.435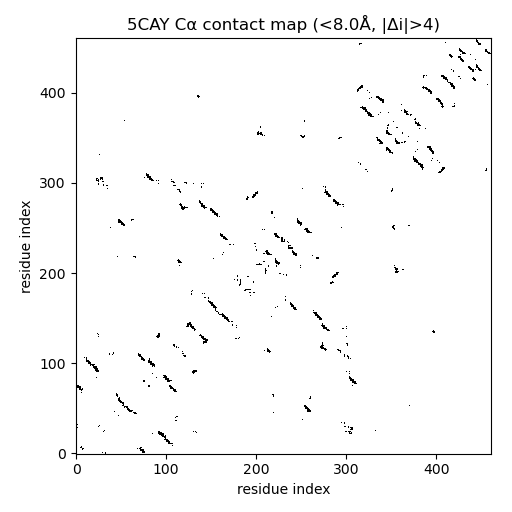 -71.421 11.571 1.00 95.51 14 LEU B CA 1
ATOM 2627 C C . LEU B 2 15 ? -24.538 -71.180 12.602 1.00 95.82 14 LEU B C 1
ATOM 2628 O O . LEU B 2 15 ? -25.001 -70.057 12.769 1.00 94.52 14 LEU B O 1
ATOM 2633 N N . THR B 2 16 ? -24.952 -72.246 13.279 1.00 97.82 15 THR B N 1
ATOM 2634 C CA . THR B 2 16 ? -26.071 -72.190 14.221 1.00 99.87 15 THR B CA 1
ATOM 2635 C C . THR B 2 16 ? -25.661 -71.646 15.600 1.00 100.34 15 THR B C 1
ATOM 2636 O O . THR B 2 16 ? -24.551 -71.904 16.082 1.00 100.07 15 THR B O 1
ATOM 2640 N N . CYS B 2 17 ? -26.565 -70.868 16.196 1.00 101.13 16 CYS B N 1
ATOM 2641 C CA . CYS B 2 17 ? -26.458 -70.405 17.583 1.00 102.86 16 CYS B CA 1
ATOM 2642 C C . CYS B 2 17 ? -27.860 -70.189 18.127 1.00 103.83 16 CYS B C 1
ATOM 2643 O O . CYS B 2 17 ? -28.695 -69.555 17.483 1.00 102.97 16 CYS B O 1
ATOM 2646 N N . THR B 2 18 ? -28.099 -70.691 19.329 1.00 106.07 17 THR B N 1
ATOM 2647 C CA . THR B 2 18 ? -29.446 -70.783 19.861 1.00 108.42 17 THR B CA 1
ATOM 2648 C C . THR B 2 18 ? -29.429 -70.464 21.359 1.00 110.58 17 THR B C 1
ATOM 2649 O O . THR B 2 18 ? -28.438 -70.737 22.034 1.00 111.42 17 THR B O 1
ATOM 2653 N N . ALA B 2 19 ? -30.504 -69.861 21.866 1.00 111.64 18 ALA B N 1
ATOM 2654 C CA . ALA B 2 19 ? -30.527 -69.388 23.253 1.00 114.44 18 ALA B CA 1
ATOM 2655 C C . ALA B 2 19 ? -31.930 -69.406 23.854 1.00 119.25 18 ALA B C 1
ATOM 2656 O O . ALA B 2 19 ? -32.898 -69.085 23.175 1.00 118.97 18 ALA B O 1
ATOM 2658 N N . SER B 2 20 ? -32.015 -69.759 25.140 1.00 125.66 19 SER B N 1
ATOM 2659 C CA . SER B 2 20 ? -33.287 -70.002 25.833 1.00 130.71 19 SER B CA 1
ATOM 2660 C C . SER B 2 20 ? -33.563 -68.957 26.917 1.00 133.79 19 SER B C 1
ATOM 2661 O O . SER B 2 20 ? -33.532 -69.262 28.118 1.00 138.11 19 SER B O 1
ATOM 2664 N N . GLN B 2 21 ? -33.823 -67.725 26.479 1.00 132.40 20 GLN B N 1
ATOM 2665 C CA . GLN B 2 21 ? -34.222 -66.633 27.369 1.00 133.82 20 GLN B CA 1
ATOM 2666 C C . GLN B 2 21 ? -35.535 -66.063 26.852 1.00 134.14 20 GLN B C 1
ATOM 2667 O O . GLN B 2 21 ? -35.676 -65.802 25.652 1.00 131.54 20 GLN B O 1
ATOM 2673 N N . LYS B 2 22 ? -36.499 -65.898 27.755 1.00 138.44 21 LYS B N 1
ATOM 2674 C CA . LYS B 2 22 ? -37.786 -65.279 27.427 1.00 139.09 21 LYS B CA 1
ATOM 2675 C C . LYS B 2 22 ? -37.636 -63.761 27.222 1.00 134.21 21 LYS B C 1
ATOM 2676 O O . LYS B 2 22 ? -38.298 -63.184 26.350 1.00 133.02 21 LYS B O 1
ATOM 2682 N N . LYS B 2 23 ? -36.771 -63.129 28.021 1.00 131.39 22 LYS B N 1
ATOM 2683 C CA . LYS B 2 23 ? -36.495 -61.687 27.901 1.00 126.14 22 LYS B CA 1
ATOM 2684 C C . LYS B 2 23 ? -35.703 -61.379 26.623 1.00 119.25 22 LYS B C 1
ATOM 2685 O O . LYS B 2 23 ? -35.004 -62.248 26.104 1.00 119.22 22 LYS B O 1
ATOM 2691 N N . SER B 2 24 ? -35.843 -60.148 26.126 1.00 112.54 23 SER B N 1
ATOM 2692 C CA . SER B 2 24 ? -35.283 -59.736 24.835 1.00 106.04 23 SER B CA 1
ATOM 2693 C C . SER B 2 24 ? -33.821 -59.350 24.973 1.00 102.20 23 SER B C 1
ATOM 2694 O O . SER B 2 24 ? -33.475 -58.504 25.791 1.00 101.01 23 SER B O 1
ATOM 2697 N N . ILE B 2 25 ? -32.986 -59.944 24.126 1.00 99.38 24 ILE B N 1
ATOM 2698 C CA . ILE B 2 25 ? -31.541 -59.994 24.331 1.00 98.56 24 ILE B CA 1
ATOM 2699 C C . ILE B 2 25 ? -30.764 -59.533 23.111 1.00 95.12 24 ILE B C 1
ATOM 2700 O O . ILE B 2 25 ? -31.316 -59.410 22.028 1.00 94.62 24 ILE B O 1
ATOM 2705 N N . GLN B 2 26 ? -29.469 -59.311 23.293 1.00 94.17 25 GLN B N 1
ATOM 2706 C CA . GLN B 2 26 ? -28.570 -58.982 22.195 1.00 92.19 25 GLN B CA 1
ATOM 2707 C C . GLN B 2 26 ? -27.585 -60.112 21.999 1.00 93.59 25 GLN B C 1
ATOM 2708 O O . GLN B 2 26 ? -26.781 -60.378 22.900 1.00 94.69 25 GLN B O 1
ATOM 2714 N N . PHE B 2 27 ? -27.640 -60.781 20.844 1.00 93.24 26 PHE B N 1
ATOM 2715 C CA . PHE B 2 27 ? -26.594 -61.745 20.493 1.00 94.00 26 PHE B CA 1
ATOM 2716 C C . PHE B 2 27 ? -25.481 -61.052 19.720 1.00 93.12 26 PHE B C 1
ATOM 2717 O O . PHE B 2 27 ? -25.704 -60.008 19.103 1.00 92.42 26 PHE B O 1
ATOM 2725 N N . HIS B 2 28 ? -24.291 -61.647 19.779 1.00 93.93 27 HIS B N 1
ATOM 2726 C CA . HIS B 2 28 ? -23.120 -61.192 19.030 1.00 94.58 27 HIS B CA 1
ATOM 2727 C C . HIS B 2 28 ? -22.444 -62.382 18.367 1.00 94.81 27 HIS B C 1
ATOM 2728 O O . HIS B 2 28 ? -22.406 -63.468 18.936 1.00 96.35 27 HIS B O 1
ATOM 2735 N N . TRP B 2 29 ? -21.914 -62.173 17.166 1.00 94.22 28 TRP B N 1
ATOM 2736 C CA . TRP B 2 29 ? -20.978 -63.106 16.556 1.00 93.90 28 TRP B CA 1
ATOM 2737 C C . TRP B 2 29 ? -19.647 -62.388 16.403 1.00 96.81 28 TRP B C 1
ATOM 2738 O O . TRP B 2 29 ? -19.612 -61.221 16.011 1.00 96.58 28 TRP B O 1
ATOM 2749 N N . LYS B 2 30 ? -18.562 -63.090 16.719 1.00 101.12 29 LYS B N 1
ATOM 2750 C CA . LYS B 2 30 ? -17.195 -62.620 16.445 1.00 105.15 29 LYS B CA 1
ATOM 2751 C C . LYS B 2 30 ? -16.280 -63.788 16.064 1.00 105.89 29 LYS B C 1
ATOM 2752 O O . LYS B 2 30 ? -16.697 -64.948 16.090 1.00 104.62 29 LYS B O 1
ATOM 2758 N N . ASN B 2 31 ? -15.047 -63.459 15.691 1.00 108.18 30 ASN B N 1
ATOM 2759 C CA . ASN B 2 31 ? -14.044 -64.448 15.308 1.00 110.35 30 ASN B CA 1
ATOM 2760 C C . ASN B 2 31 ? -13.043 -64.719 16.449 1.00 114.08 30 ASN B C 1
ATOM 2761 O O . ASN B 2 31 ? -13.224 -64.226 17.568 1.00 115.98 30 ASN B O 1
ATOM 2766 N N . SER B 2 32 ? -11.991 -65.487 16.155 1.00 115.69 31 SER B N 1
ATOM 2767 C CA . SER B 2 32 ? -10.896 -65.731 17.100 1.00 119.35 31 SER B CA 1
ATOM 2768 C C . SER B 2 32 ? -10.282 -64.445 17.638 1.00 122.77 31 SER B C 1
ATOM 2769 O O . SER B 2 32 ? -10.077 -64.324 18.842 1.00 127.09 31 SER B O 1
ATOM 2772 N N . ASN B 2 33 ? -10.016 -63.482 16.756 1.00 122.80 32 ASN B N 1
ATOM 2773 C CA . ASN B 2 33 ? -9.460 -62.177 17.163 1.00 126.28 32 ASN B CA 1
ATOM 2774 C C . ASN B 2 33 ? -10.386 -61.258 17.978 1.00 126.22 32 ASN B C 1
ATOM 2775 O O . ASN B 2 33 ? -9.965 -60.164 18.354 1.00 129.71 32 ASN B O 1
ATOM 2780 N N . GLN B 2 34 ? -11.619 -61.693 18.253 1.00 123.14 33 GLN B N 1
ATOM 2781 C CA . GLN B 2 34 ? -12.623 -60.898 18.972 1.00 122.31 33 GLN B CA 1
ATOM 2782 C C . GLN B 2 34 ? -13.091 -59.665 18.180 1.00 120.55 33 GLN B C 1
ATOM 2783 O O . GLN B 2 34 ? -13.554 -58.687 18.775 1.00 121.72 33 GLN B O 1
ATOM 2789 N N . ILE B 2 35 ? -12.995 -59.719 16.848 1.00 117.94 34 ILE B N 1
ATOM 2790 C CA . ILE B 2 35 ? -13.541 -58.655 15.995 1.00 116.61 34 ILE B CA 1
ATOM 2791 C C . ILE B 2 35 ? -14.945 -59.079 15.559 1.00 112.61 34 ILE B C 1
ATOM 2792 O O . ILE B 2 35 ? -15.170 -60.231 15.183 1.00 110.12 34 ILE B O 1
ATOM 2797 N N . LYS B 2 36 ? -15.891 -58.150 15.658 1.00 111.98 35 LYS B N 1
ATOM 2798 C CA . LYS B 2 36 ? -17.308 -58.463 15.485 1.00 109.38 35 LYS B CA 1
ATOM 2799 C C . LYS B 2 36 ? -17.666 -58.552 14.001 1.00 106.52 35 LYS B C 1
ATOM 2800 O O . LYS B 2 36 ? -17.237 -57.705 13.211 1.00 107.10 35 LYS B O 1
ATOM 2806 N N . ILE B 2 37 ? -18.425 -59.583 13.621 1.00 103.19 36 ILE B N 1
ATOM 2807 C CA . ILE B 2 37 ? -18.968 -59.657 12.255 1.00 102.00 36 ILE B CA 1
ATOM 2808 C C . ILE B 2 37 ? -20.422 -59.170 12.249 1.00 98.87 36 ILE B C 1
ATOM 2809 O O . ILE B 2 37 ? -20.754 -58.283 11.458 1.00 99.84 36 ILE B O 1
ATOM 2814 N N . LEU B 2 38 ? -21.265 -59.701 13.140 1.00 95.05 37 LEU B N 1
ATOM 2815 C CA . LEU B 2 38 ? -22.638 -59.189 13.288 1.00 92.99 37 LEU B CA 1
ATOM 2816 C C . LEU B 2 38 ? -23.335 -59.517 14.623 1.00 91.15 37 LEU B C 1
ATOM 2817 O O . LEU B 2 38 ? -22.902 -60.374 15.387 1.00 91.35 37 LEU B O 1
ATOM 2822 N N . GLY B 2 39 ? -24.421 -58.798 14.877 1.00 88.88 38 GLY B N 1
ATOM 2823 C CA . GLY B 2 39 ? -25.290 -59.020 16.033 1.00 86.82 38 GLY B CA 1
ATOM 2824 C C . GLY B 2 39 ? -26.536 -58.150 15.920 1.00 84.90 38 GLY B C 1
ATOM 2825 O O . GLY B 2 39 ? -26.680 -57.390 14.962 1.00 85.18 38 GLY B O 1
ATOM 2826 N N . ASN B 2 40 ? -27.438 -58.246 16.888 1.00 82.66 39 ASN B N 1
ATOM 2827 C CA . ASN B 2 40 ? -28.686 -57.496 16.820 1.00 80.99 39 ASN B CA 1
ATOM 2828 C C . ASN B 2 40 ? -28.803 -56.426 17.893 1.00 79.52 39 ASN B C 1
ATOM 2829 O O . ASN B 2 40 ? -28.186 -56.508 18.953 1.00 79.87 39 ASN B O 1
ATOM 2834 N N . GLN B 2 41 ? -29.606 -55.421 17.585 1.00 77.76 40 GLN B N 1
ATOM 2835 C CA . GLN B 2 41 ? -30.018 -54.418 18.542 1.00 76.87 40 GLN B CA 1
ATOM 2836 C C . GLN B 2 41 ? -31.495 -54.168 18.270 1.00 75.67 40 GLN B C 1
ATOM 2837 O O . GLN B 2 41 ? -31.852 -53.412 17.369 1.00 75.81 40 GLN B O 1
ATOM 2843 N N . GLY B 2 42 ? -32.347 -54.832 19.042 1.00 74.74 41 GLY B N 1
ATOM 2844 C CA . GLY B 2 42 ? -33.766 -54.891 18.751 1.00 74.20 41 GLY B CA 1
ATOM 2845 C C . GLY B 2 42 ? -33.935 -55.757 17.531 1.00 73.85 41 GLY B C 1
ATOM 2846 O O . GLY B 2 42 ? -33.345 -56.838 17.448 1.00 73.30 41 GLY B O 1
ATOM 2847 N N . SER B 2 43 ? -34.719 -55.269 16.575 1.00 74.68 42 SER B N 1
ATOM 2848 C CA . SER B 2 43 ? -34.851 -55.913 15.261 1.00 75.51 42 SER B CA 1
ATOM 2849 C C . SER B 2 43 ? -33.847 -55.421 14.216 1.00 75.44 42 SER B C 1
ATOM 2850 O O . SER B 2 43 ? -33.842 -55.927 13.096 1.00 76.89 42 SER B O 1
ATOM 2853 N N . PHE B 2 44 ? -33.012 -54.441 14.564 1.00 75.08 43 PHE B N 1
ATOM 2854 C CA . PHE B 2 44 ? -31.944 -53.994 13.676 1.00 75.79 43 PHE B CA 1
ATOM 2855 C C . PHE B 2 44 ? -30.772 -54.968 13.724 1.00 76.95 43 PHE B C 1
ATOM 2856 O O . PHE B 2 44 ? -30.534 -55.623 14.741 1.00 75.71 43 PHE B O 1
ATOM 2864 N N . LEU B 2 45 ? -30.049 -55.039 12.605 1.00 80.00 44 LEU B N 1
ATOM 2865 C CA . LEU B 2 45 ? -28.822 -55.811 12.480 1.00 81.17 44 LEU B CA 1
ATOM 2866 C C . LEU B 2 45 ? -27.635 -54.857 12.476 1.00 83.62 44 LEU B C 1
ATOM 2867 O O . LEU B 2 45 ? -27.636 -53.841 11.787 1.00 83.57 44 LEU B O 1
ATOM 2872 N N . THR B 2 46 ? -26.632 -55.204 13.271 1.00 87.05 45 THR B N 1
ATOM 2873 C CA . THR B 2 46 ? -25.423 -54.411 13.434 1.00 91.01 45 THR B CA 1
ATOM 2874 C C . THR B 2 46 ? -24.300 -55.250 12.842 1.00 92.79 45 THR B C 1
ATOM 2875 O O . THR B 2 46 ? -24.324 -56.477 12.960 1.00 91.74 45 THR B O 1
ATOM 2879 N N . LYS B 2 47 ? -23.353 -54.598 12.169 1.00 96.66 46 LYS B N 1
ATOM 2880 C CA . LYS B 2 47 ? -22.278 -55.295 11.461 1.00 98.55 46 LYS B CA 1
ATOM 2881 C C . LYS B 2 47 ? -20.936 -54.659 11.731 1.00 102.59 46 LYS B C 1
ATOM 2882 O O . LYS B 2 47 ? -20.696 -53.531 11.326 1.00 104.77 46 LYS B O 1
ATOM 2888 N N . GLY B 2 48 ? -20.053 -55.393 12.398 1.00 105.81 47 GLY B N 1
ATOM 2889 C CA . GLY B 2 48 ? -18.732 -54.885 12.742 1.00 110.77 47 GLY B CA 1
ATOM 2890 C C . GLY B 2 48 ? -17.828 -54.794 11.529 1.00 114.96 47 GLY B C 1
ATOM 2891 O O . GLY B 2 48 ? -18.206 -55.225 10.436 1.00 115.20 47 GLY B O 1
ATOM 2892 N N . PRO B 2 49 ? -16.601 -54.278 11.717 1.00 120.27 48 PRO B N 1
ATOM 2893 C CA . PRO B 2 49 ? -15.736 -53.904 10.599 1.00 123.67 48 PRO B CA 1
ATOM 2894 C C . PRO B 2 49 ? -14.961 -55.072 9.961 1.00 123.79 48 PRO B C 1
ATOM 2895 O O . PRO B 2 49 ? -13.973 -54.840 9.263 1.00 126.88 48 PRO B O 1
ATOM 2899 N N . SER B 2 50 ? -15.424 -56.304 10.166 1.00 121.84 49 SER B N 1
ATOM 2900 C CA . SER B 2 50 ? -14.764 -57.507 9.657 1.00 122.58 49 SER B CA 1
ATOM 2901 C C . SER B 2 50 ? -14.689 -57.576 8.133 1.00 124.46 49 SER B C 1
ATOM 2902 O O . SER B 2 50 ? -15.363 -56.819 7.431 1.00 126.00 49 SER B O 1
ATOM 2905 N N . LYS B 2 51 ? -13.869 -58.499 7.636 1.00 125.53 50 LYS B N 1
ATOM 2906 C CA . LYS B 2 51 ? -13.773 -58.759 6.202 1.00 127.94 50 LYS B CA 1
ATOM 2907 C C . LYS B 2 51 ? -15.076 -59.361 5.662 1.00 126.97 50 LYS B C 1
ATOM 2908 O O . LYS B 2 51 ? -15.504 -59.026 4.552 1.00 128.80 50 LYS B O 1
ATOM 2914 N N . LEU B 2 52 ? -15.694 -60.240 6.456 1.00 125.22 51 LEU B N 1
ATOM 2915 C CA . LEU B 2 52 ? -16.865 -61.019 6.025 1.00 124.21 51 LEU B CA 1
ATOM 2916 C C . LEU B 2 52 ? -18.003 -60.181 5.444 1.00 125.80 51 LEU B C 1
ATOM 2917 O O . LEU B 2 52 ? -18.546 -60.531 4.389 1.00 125.80 51 LEU B O 1
ATOM 2922 N N . ASN B 2 53 ? -18.346 -59.087 6.130 1.00 126.16 52 ASN B N 1
ATOM 2923 C CA . ASN B 2 53 ? -19.517 -58.270 5.779 1.00 126.89 52 ASN B CA 1
ATOM 2924 C C . ASN B 2 53 ? -19.691 -58.055 4.269 1.00 126.48 52 ASN B C 1
ATOM 2925 O O . ASN B 2 53 ? -18.718 -57.828 3.547 1.00 126.77 52 ASN B O 1
ATOM 2930 N N . ASP B 2 54 ? -20.956 -58.090 3.856 1.00 124.59 53 ASP B N 1
ATOM 2931 C CA . ASP B 2 54 ? -21.437 -58.477 2.521 1.00 124.96 53 ASP B CA 1
ATOM 2932 C C . ASP B 2 54 ? -21.868 -59.939 2.612 1.00 119.73 53 ASP B C 1
ATOM 2933 O O . ASP B 2 54 ? -23.061 -60.245 2.508 1.00 117.69 53 ASP B O 1
ATOM 2938 N N . ARG B 2 55 ? -20.898 -60.828 2.834 1.00 116.11 54 ARG B N 1
ATOM 2939 C CA . ARG B 2 55 ? -21.156 -62.273 2.888 1.00 112.72 54 ARG B CA 1
ATOM 2940 C C . ARG B 2 55 ? -21.873 -62.712 4.162 1.00 107.59 54 ARG B C 1
ATOM 2941 O O . ARG B 2 55 ? -22.649 -63.670 4.129 1.00 105.87 54 ARG B O 1
ATOM 2949 N N . ALA B 2 56 ? -21.611 -62.013 5.268 1.00 103.97 55 ALA B N 1
ATOM 2950 C CA . ALA B 2 56 ? -22.211 -62.333 6.564 1.00 99.92 55 ALA B CA 1
ATOM 2951 C C . ALA B 2 56 ? -23.658 -61.852 6.663 1.00 98.70 55 ALA B C 1
ATOM 2952 O O . ALA B 2 56 ? -23.948 -60.713 6.335 1.00 98.59 55 ALA B O 1
ATOM 2954 N N . ASP B 2 57 ? -24.557 -62.723 7.118 1.00 97.47 56 ASP B N 1
ATOM 2955 C CA . ASP B 2 57 ? -25.951 -62.345 7.395 1.00 97.88 56 ASP B CA 1
ATOM 2956 C C . ASP B 2 57 ? -26.621 -63.337 8.361 1.00 97.60 56 ASP B C 1
ATOM 2957 O O . ASP B 2 57 ? -26.020 -64.345 8.741 1.00 96.91 56 ASP B O 1
ATOM 2962 N N . SER B 2 58 ? -27.854 -63.028 8.765 1.00 98.28 57 SER B N 1
ATOM 2963 C CA . SER B 2 58 ? -28.638 -63.857 9.683 1.00 98.12 57 SER B CA 1
ATOM 2964 C C . SER B 2 58 ? -30.102 -63.865 9.251 1.00 100.73 57 SER B C 1
ATOM 2965 O O . SER B 2 58 ? -30.597 -62.854 8.754 1.00 102.66 57 SER B O 1
ATOM 2968 N N . ARG B 2 59 ? -30.779 -65.004 9.414 1.00 102.36 58 ARG B N 1
ATOM 2969 C CA . ARG B 2 59 ? -32.241 -65.063 9.306 1.00 105.03 58 ARG B CA 1
ATOM 2970 C C . ARG B 2 59 ? -32.850 -64.304 10.492 1.00 102.69 58 ARG B C 1
ATOM 2971 O O . ARG B 2 59 ? -32.860 -64.811 11.610 1.00 102.07 58 ARG B O 1
ATOM 2979 N N . ARG B 2 60 ? -33.341 -63.089 10.245 1.00 101.66 59 ARG B N 1
ATOM 2980 C CA . ARG B 2 60 ? -33.897 -62.235 11.310 1.00 100.42 59 ARG B CA 1
ATOM 2981 C C . ARG B 2 60 ? -35.261 -62.708 11.788 1.00 103.07 59 ARG B C 1
ATOM 2982 O O . ARG B 2 60 ? -35.641 -62.475 12.951 1.00 102.73 59 ARG B O 1
ATOM 2990 N N . SER B 2 61 ? -36.004 -63.330 10.874 1.00 105.87 60 SER B N 1
ATOM 2991 C CA . SER B 2 61 ? -37.317 -63.886 11.166 1.00 109.61 60 SER B CA 1
ATOM 2992 C C . SER B 2 61 ? -37.278 -64.957 12.272 1.00 110.77 60 SER B C 1
ATOM 2993 O O . SER B 2 61 ? -38.276 -65.161 12.959 1.00 114.04 60 SER B O 1
ATOM 2996 N N . LEU B 2 62 ? -36.129 -65.615 12.445 1.00 109.46 61 LEU B N 1
ATOM 2997 C CA . LEU B 2 62 ? -35.917 -66.597 13.528 1.00 110.26 61 LEU B CA 1
ATOM 2998 C C . LEU B 2 62 ? -35.477 -66.023 14.899 1.00 107.80 61 LEU B C 1
ATOM 2999 O O . LEU B 2 62 ? -35.483 -66.745 15.895 1.00 108.36 61 LEU B O 1
ATOM 3004 N N . TRP B 2 63 ? -35.096 -64.747 14.951 1.00 105.23 62 TRP B N 1
ATOM 3005 C CA . TRP B 2 63 ? -34.618 -64.122 16.195 1.00 103.62 62 TRP B CA 1
ATOM 3006 C C . TRP B 2 63 ? -35.644 -64.172 17.332 1.00 105.86 62 TRP B C 1
ATOM 3007 O O . TRP B 2 63 ? -35.287 -64.420 18.483 1.00 105.39 62 TRP B O 1
ATOM 3018 N N . ASP B 2 64 ? -36.911 -63.935 16.994 1.00 108.77 63 ASP B N 1
ATOM 3019 C CA . ASP B 2 64 ? -38.019 -63.927 17.970 1.00 111.60 63 ASP B CA 1
ATOM 3020 C C . ASP B 2 64 ? -38.169 -65.213 18.788 1.00 113.76 63 ASP B C 1
ATOM 3021 O O . ASP B 2 64 ? -38.712 -65.171 19.891 1.00 115.88 63 ASP B O 1
ATOM 3026 N N . GLN B 2 65 ? -37.701 -66.340 18.246 1.00 113.82 64 GLN B N 1
ATOM 3027 C CA . GLN B 2 65 ? -37.759 -67.628 18.940 1.00 116.02 64 GLN B CA 1
ATOM 3028 C C . GLN B 2 65 ? -36.363 -68.253 19.114 1.00 113.72 64 GLN B C 1
ATOM 3029 O O . GLN B 2 65 ? -36.144 -69.426 18.807 1.00 115.22 64 GLN B O 1
ATOM 3035 N N . GLY B 2 66 ? -35.414 -67.447 19.590 1.00 109.83 65 GLY B N 1
ATOM 3036 C CA . GLY B 2 66 ? -34.150 -67.952 20.127 1.00 108.44 65 GLY B CA 1
ATOM 3037 C C . GLY B 2 66 ? -33.000 -68.245 19.181 1.00 105.83 65 GLY B C 1
ATOM 3038 O O . GLY B 2 66 ? -31.851 -68.293 19.624 1.00 105.18 65 GLY B O 1
ATOM 3039 N N . ASN B 2 67 ? -33.285 -68.451 17.897 1.00 104.66 66 ASN B N 1
ATOM 3040 C CA . ASN B 2 67 ? -32.246 -68.819 16.930 1.00 102.60 66 ASN B CA 1
ATOM 3041 C C . ASN B 2 67 ? -31.573 -67.588 16.320 1.00 98.79 66 ASN B C 1
ATOM 3042 O O . ASN B 2 67 ? -32.248 -66.710 15.772 1.00 98.43 66 ASN B O 1
ATOM 3047 N N . PHE B 2 68 ? -30.243 -67.551 16.413 1.00 95.79 67 PHE B N 1
ATOM 3048 C CA . PHE B 2 68 ? -29.434 -66.415 15.989 1.00 92.72 67 PHE B CA 1
ATOM 3049 C C . PHE B 2 68 ? -28.305 -66.891 15.067 1.00 91.36 67 PHE B C 1
ATOM 3050 O O . PHE B 2 68 ? -27.121 -66.786 15.416 1.00 90.23 67 PHE B O 1
ATOM 3058 N N . PRO B 2 69 ? -28.658 -67.412 13.880 1.00 91.50 68 PRO B N 1
ATOM 3059 C CA . PRO B 2 69 ? -27.643 -68.007 13.014 1.00 90.88 68 PRO B CA 1
ATOM 3060 C C . PRO B 2 69 ? -26.706 -66.977 12.388 1.00 89.48 68 PRO B C 1
ATOM 3061 O O . PRO B 2 69 ? -27.092 -65.821 12.199 1.00 88.97 68 PRO B O 1
ATOM 3065 N N . LEU B 2 70 ? -25.480 -67.407 12.096 1.00 89.16 69 LEU B N 1
ATOM 3066 C CA . LEU B 2 70 ? -24.549 -66.645 11.267 1.00 88.28 69 LEU B CA 1
ATOM 3067 C C . LEU B 2 70 ? -24.434 -67.352 9.922 1.00 89.11 69 LEU B C 1
ATOM 3068 O O . LEU B 2 70 ? -23.976 -68.486 9.847 1.00 88.85 69 LEU B O 1
ATOM 3073 N N . ILE B 2 71 ? -24.864 -66.667 8.870 1.00 90.98 70 ILE B N 1
ATOM 3074 C CA . ILE B 2 71 ? -24.799 -67.176 7.507 1.00 92.86 70 ILE B CA 1
ATOM 3075 C C . ILE B 2 71 ? -23.683 -66.442 6.774 1.00 94.44 70 ILE B C 1
ATOM 3076 O O . ILE B 2 71 ? -23.692 -65.219 6.729 1.00 95.70 70 ILE B O 1
ATOM 3081 N N . ILE B 2 72 ? -22.723 -67.192 6.231 1.00 96.12 71 ILE B N 1
ATOM 3082 C CA . ILE B 2 72 ? -21.728 -66.661 5.297 1.00 97.77 71 ILE B CA 1
ATOM 3083 C C . ILE B 2 72 ? -22.094 -67.258 3.958 1.00 100.15 71 ILE B C 1
ATOM 3084 O O . ILE B 2 72 ? -22.345 -68.456 3.875 1.00 100.56 71 ILE B O 1
ATOM 3089 N N . LYS B 2 73 ? -22.132 -66.425 2.923 1.00 103.39 72 LYS B N 1
ATOM 3090 C CA . LYS B 2 73 ? -22.399 -66.889 1.557 1.00 106.28 72 LYS B CA 1
ATOM 3091 C C . LYS B 2 73 ? -21.146 -66.711 0.727 1.00 109.02 72 LYS B C 1
ATOM 3092 O O . LYS B 2 73 ? -20.350 -65.811 0.999 1.00 108.35 72 LYS B O 1
ATOM 3098 N N . ASN B 2 74 ? -20.981 -67.569 -0.282 1.00 113.19 73 ASN B N 1
ATOM 3099 C CA . ASN B 2 74 ? -19.824 -67.527 -1.179 1.00 116.61 73 ASN B CA 1
ATOM 3100 C C . ASN B 2 74 ? -18.523 -67.581 -0.368 1.00 115.00 73 ASN B C 1
ATOM 3101 O O . ASN B 2 74 ? -17.822 -66.572 -0.228 1.00 116.78 73 ASN B O 1
ATOM 3106 N N . LEU B 2 75 ? -18.225 -68.761 0.179 1.00 112.50 74 LEU B N 1
ATOM 3107 C CA . LEU B 2 75 ? -17.105 -68.917 1.116 1.00 109.62 74 LEU B CA 1
ATOM 3108 C C . LEU B 2 75 ? -15.750 -68.735 0.441 1.00 110.89 74 LEU B C 1
ATOM 3109 O O . LEU B 2 75 ? -15.640 -68.847 -0.781 1.00 113.07 74 LEU B O 1
ATOM 3114 N N . LYS B 2 76 ? -14.740 -68.428 1.253 1.00 110.29 75 LYS B N 1
ATOM 3115 C CA . LYS B 2 76 ? -13.356 -68.250 0.799 1.00 113.29 75 LYS B CA 1
ATOM 3116 C C . LYS B 2 76 ? -12.446 -68.915 1.811 1.00 113.91 75 LYS B C 1
ATOM 3117 O O . LYS B 2 76 ? -12.719 -68.832 2.999 1.00 114.32 75 LYS B O 1
ATOM 3123 N N . ILE B 2 77 ? -11.349 -69.528 1.369 1.00 116.70 76 ILE B N 1
ATOM 3124 C CA . ILE B 2 77 ? -10.496 -70.340 2.281 1.00 117.28 76 ILE B CA 1
ATOM 3125 C C . ILE B 2 77 ? -10.131 -69.630 3.600 1.00 117.77 76 ILE B C 1
ATOM 3126 O O . ILE B 2 77 ? -10.151 -70.246 4.668 1.00 115.55 76 ILE B O 1
ATOM 3131 N N . GLU B 2 78 ? -9.838 -68.331 3.507 1.00 121.07 77 GLU B N 1
ATOM 3132 C CA . GLU B 2 78 ? -9.467 -67.499 4.663 1.00 123.16 77 GLU B CA 1
ATOM 3133 C C . GLU B 2 78 ? -10.655 -67.093 5.554 1.00 121.15 77 GLU B C 1
ATOM 3134 O O . GLU B 2 78 ? -10.446 -66.567 6.647 1.00 120.85 77 GLU B O 1
ATOM 3140 N N . ASP B 2 79 ? -11.886 -67.332 5.088 1.00 119.98 78 ASP B N 1
ATOM 3141 C CA . ASP B 2 79 ? -13.087 -67.239 5.937 1.00 118.50 78 ASP B CA 1
ATOM 3142 C C . ASP B 2 79 ? -13.127 -68.361 6.988 1.00 115.14 78 ASP B C 1
ATOM 3143 O O . ASP B 2 79 ? -13.979 -68.342 7.875 1.00 114.31 78 ASP B O 1
ATOM 3148 N N . SER B 2 80 ? -12.236 -69.348 6.876 1.00 113.62 79 SER B N 1
ATOM 3149 C CA . SER B 2 80 ? -12.032 -70.338 7.934 1.00 111.65 79 SER B CA 1
ATOM 3150 C C . SER B 2 80 ? -11.552 -69.674 9.226 1.00 110.97 79 SER B C 1
ATOM 3151 O O . SER B 2 80 ? -10.562 -68.936 9.228 1.00 111.83 79 SER B O 1
ATOM 3154 N N . ASP B 2 81 ? -12.278 -69.929 10.311 1.00 109.28 80 ASP B N 1
ATOM 3155 C CA . ASP B 2 81 ? -11.934 -69.417 11.640 1.00 109.41 80 ASP B CA 1
ATOM 3156 C C . ASP B 2 81 ? -12.773 -70.140 12.698 1.00 107.99 80 ASP B C 1
ATOM 3157 O O . ASP B 2 81 ? -13.710 -70.864 12.364 1.00 106.14 80 ASP B O 1
ATOM 3162 N N . THR B 2 82 ? -12.418 -69.959 13.967 1.00 109.38 81 THR B N 1
ATOM 3163 C CA . THR B 2 82 ? -13.299 -70.306 15.082 1.00 109.99 81 THR B CA 1
ATOM 3164 C C . THR B 2 82 ? -14.168 -69.075 15.421 1.00 108.57 81 THR B C 1
ATOM 3165 O O . THR B 2 82 ? -13.667 -68.068 15.931 1.00 110.23 81 THR B O 1
ATOM 3169 N N . TYR B 2 83 ? -15.462 -69.164 15.103 1.00 105.40 82 TYR B N 1
ATOM 3170 C CA . TYR B 2 83 ? -16.429 -68.083 15.334 1.00 103.39 82 TYR B CA 1
ATOM 3171 C C . TYR B 2 83 ? -17.184 -68.319 16.642 1.00 103.99 82 TYR B C 1
ATOM 3172 O O . TYR B 2 83 ? -17.569 -69.451 16.926 1.00 103.57 82 TYR B O 1
ATOM 3181 N N . ILE B 2 84 ? -17.402 -67.258 17.422 1.00 104.76 83 ILE B N 1
ATOM 3182 C CA . ILE B 2 84 ? -18.045 -67.366 18.742 1.00 107.17 83 ILE B CA 1
ATOM 3183 C C . ILE B 2 84 ? -19.360 -66.593 18.772 1.00 105.13 83 ILE B C 1
ATOM 3184 O O . ILE B 2 84 ? -19.368 -65.398 18.505 1.00 103.51 83 ILE B O 1
ATOM 3189 N N . CYS B 2 85 ? -20.455 -67.279 19.113 1.00 105.45 84 CYS B N 1
ATOM 3190 C CA . CYS B 2 85 ? -21.736 -66.629 19.392 1.00 105.53 84 CYS B CA 1
ATOM 3191 C C . CYS B 2 85 ? -21.920 -66.433 20.890 1.00 108.57 84 CYS B C 1
ATOM 3192 O O . CYS B 2 85 ? -21.971 -67.413 21.625 1.00 110.68 84 CYS B O 1
ATOM 3195 N N . GLU B 2 86 ? -22.038 -65.174 21.322 1.00 109.77 85 GLU B N 1
ATOM 3196 C CA . GLU B 2 86 ? -22.319 -64.804 22.721 1.00 112.50 85 GLU B CA 1
ATOM 3197 C C . GLU B 2 86 ? -23.697 -64.165 22.823 1.00 111.71 85 GLU B C 1
ATOM 3198 O O . GLU B 2 86 ? -24.038 -63.335 21.986 1.00 109.37 85 GLU B O 1
ATOM 3204 N N . VAL B 2 87 ? -24.484 -64.529 23.836 1.00 114.47 86 VAL B N 1
ATOM 3205 C CA . VAL B 2 87 ? -25.703 -63.759 24.153 1.00 115.24 86 VAL B CA 1
ATOM 3206 C C . VAL B 2 87 ? -25.441 -62.775 25.298 1.00 118.69 86 VAL B C 1
ATOM 3207 O O . VAL B 2 87 ? -25.702 -61.579 25.147 1.00 119.40 86 VAL B O 1
ATOM 3211 N N . GLU B 2 88 ? -24.905 -63.257 26.419 1.00 121.68 87 GLU B N 1
ATOM 3212 C CA . GLU B 2 88 ? -24.665 -62.403 27.583 1.00 124.71 87 GLU B CA 1
ATOM 3213 C C . GLU B 2 88 ? -23.378 -62.835 28.280 1.00 129.44 87 GLU B C 1
ATOM 3214 O O . GLU B 2 88 ? -22.388 -62.105 28.253 1.00 131.23 87 GLU B O 1
ATOM 3220 N N . ASP B 2 89 ? -23.407 -64.023 28.883 1.00 132.95 88 ASP B N 1
ATOM 3221 C CA . ASP B 2 89 ? -22.248 -64.631 29.582 1.00 137.00 88 ASP B CA 1
ATOM 3222 C C . ASP B 2 89 ? -21.904 -66.014 29.016 1.00 137.56 88 ASP B C 1
ATOM 3223 O O . ASP B 2 89 ? -20.737 -66.425 29.042 1.00 139.93 88 ASP B O 1
ATOM 3228 N N . GLN B 2 90 ? -22.928 -66.734 28.546 1.00 136.07 89 GLN B N 1
ATOM 3229 C CA . GLN B 2 90 ? -22.759 -67.954 27.749 1.00 134.10 89 GLN B CA 1
ATOM 3230 C C . GLN B 2 90 ? -22.147 -67.627 26.398 1.00 127.37 89 GLN B C 1
ATOM 3231 O O . GLN B 2 90 ? -22.273 -66.509 25.907 1.00 124.09 89 GLN B O 1
ATOM 3237 N N . LYS B 2 91 ? -21.482 -68.614 25.810 1.00 125.49 90 LYS B N 1
ATOM 3238 C CA . LYS B 2 91 ? -20.969 -68.494 24.461 1.00 121.48 90 LYS B CA 1
ATOM 3239 C C . LYS B 2 91 ? -20.673 -69.846 23.820 1.00 120.86 90 LYS B C 1
ATOM 3240 O O . LYS B 2 91 ? -19.862 -70.619 24.324 1.00 123.42 90 LYS B O 1
ATOM 3246 N N . GLU B 2 92 ? -21.360 -70.113 22.712 1.00 118.37 91 GLU B N 1
ATOM 3247 C CA . GLU B 2 92 ? -21.062 -71.238 21.832 1.00 117.43 91 GLU B CA 1
ATOM 3248 C C . GLU B 2 92 ? -19.935 -70.830 20.882 1.00 114.17 91 GLU B C 1
ATOM 3249 O O . GLU B 2 92 ? -19.896 -69.686 20.428 1.00 111.96 91 GLU B O 1
ATOM 3255 N N . GLU B 2 93 ? -19.032 -71.768 20.592 1.00 113.92 92 GLU B N 1
ATOM 3256 C CA . GLU B 2 93 ? -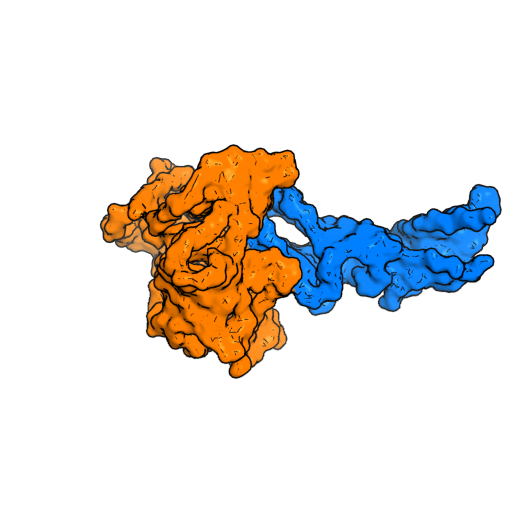18.055 -71.634 19.503 1.00 110.86 92 GLU B CA 1
ATOM 3257 C C . GLU B 2 93 ? -18.397 -72.593 18.359 1.00 108.63 92 GLU B C 1
ATOM 3258 O O . GLU B 2 93 ? -19.059 -73.615 18.552 1.00 107.87 92 GLU B O 1
ATOM 3264 N N . VAL B 2 94 ? -17.943 -72.233 17.162 1.00 107.36 93 VAL B N 1
ATOM 3265 C CA . VAL B 2 94 ? -18.074 -73.064 15.961 1.00 105.92 93 VAL B CA 1
ATOM 3266 C C . VAL B 2 94 ? -16.833 -72.821 15.118 1.00 104.61 93 VAL B C 1
ATOM 3267 O O . VAL B 2 94 ? -16.582 -71.686 14.712 1.00 103.78 93 VAL B O 1
ATOM 3271 N N . GLN B 2 95 ? -16.054 -73.871 14.866 1.00 105.30 94 GLN B N 1
ATOM 3272 C CA . GLN B 2 95 ? -14.942 -73.765 13.926 1.00 104.78 94 GLN B CA 1
ATOM 3273 C C . GLN B 2 95 ? -15.417 -74.009 12.491 1.00 102.09 94 GLN B C 1
ATOM 3274 O O . GLN B 2 95 ? -16.095 -74.999 12.205 1.00 100.89 94 GLN B O 1
ATOM 3280 N N . LEU B 2 96 ? -15.050 -73.090 11.603 1.00 100.53 95 LEU B N 1
ATOM 3281 C CA . LEU B 2 96 ? -15.315 -73.221 10.185 1.00 99.57 95 LEU B CA 1
ATOM 3282 C C . LEU B 2 96 ? -14.000 -73.470 9.498 1.00 99.61 95 LEU B C 1
ATOM 3283 O O . LEU B 2 96 ? -13.003 -72.809 9.794 1.00 99.38 95 LEU B O 1
ATOM 3288 N N . LEU B 2 97 ? -14.012 -74.441 8.593 1.00 100.32 96 LEU B N 1
ATOM 3289 C CA . LEU B 2 97 ? -12.871 -74.750 7.750 1.00 101.98 96 LEU B CA 1
ATOM 3290 C C . LEU B 2 97 ? -13.392 -74.946 6.335 1.00 103.34 96 LEU B C 1
ATOM 3291 O O . LEU B 2 97 ? -14.226 -75.824 6.094 1.00 104.15 96 LEU B O 1
ATOM 3296 N N . VAL B 2 98 ? -12.912 -74.136 5.398 1.00 104.96 97 VAL B N 1
ATOM 3297 C CA . VAL B 2 98 ? -13.400 -74.213 4.019 1.00 106.30 97 VAL B CA 1
ATOM 3298 C C . VAL B 2 98 ? -12.269 -74.533 3.037 1.00 107.82 97 VAL B C 1
ATOM 3299 O O . VAL B 2 98 ? -11.197 -73.928 3.084 1.00 107.78 97 VAL B O 1
ATOM 3303 N N . PHE B 2 99 ? -12.538 -75.502 2.164 1.00 110.20 98 PHE B N 1
ATOM 3304 C CA . PHE B 2 99 ? -11.634 -75.890 1.075 1.00 112.61 98 PHE B CA 1
ATOM 3305 C C . PHE B 2 99 ? -12.424 -76.323 -0.154 1.00 114.92 98 PHE B C 1
ATOM 3306 O O . PHE B 2 99 ? -13.542 -76.831 -0.044 1.00 114.58 98 PHE B O 1
ATOM 3314 N N . GLY B 2 100 ? -11.813 -76.115 -1.318 1.00 118.62 99 GLY B N 1
ATOM 3315 C CA . GLY B 2 100 ? -12.351 -76.544 -2.617 1.00 121.06 99 GLY B CA 1
ATOM 3316 C C . GLY B 2 100 ? -11.324 -77.354 -3.384 1.00 121.60 99 GLY B C 1
ATOM 3317 O O . GLY B 2 100 ? -10.210 -77.576 -2.899 1.00 119.75 99 GLY B O 1
ATOM 3318 N N . LEU B 2 101 ? -11.700 -77.790 -4.585 1.00 124.91 100 LEU B N 1
ATOM 3319 C CA . LEU B 2 101 ? -10.824 -78.602 -5.437 1.00 126.64 100 LEU B CA 1
ATOM 3320 C C . LEU B 2 101 ? -10.667 -78.010 -6.834 1.00 128.70 100 LEU B C 1
ATOM 3321 O O . LEU B 2 101 ? -11.631 -77.902 -7.595 1.00 129.06 100 LEU B O 1
ATOM 3326 N N . THR B 2 102 ? -9.430 -77.623 -7.137 1.00 129.08 101 THR B N 1
ATOM 3327 C CA . THR B 2 102 ? -9.013 -77.194 -8.465 1.00 131.95 101 THR B CA 1
ATOM 3328 C C . THR B 2 102 ? -8.642 -78.425 -9.298 1.00 132.64 101 THR B C 1
ATOM 3329 O O . THR B 2 102 ? -8.353 -79.490 -8.748 1.00 131.10 101 THR B O 1
ATOM 3333 N N . ALA B 2 103 ? -8.653 -78.277 -10.620 1.00 135.62 102 ALA B N 1
ATOM 3334 C CA . ALA B 2 103 ? -8.216 -79.340 -11.524 1.00 136.65 102 ALA B CA 1
ATOM 3335 C C . ALA B 2 103 ? -7.353 -78.758 -12.637 1.00 140.44 102 ALA B C 1
ATOM 3336 O O . ALA B 2 103 ? -6.412 -78.007 -12.372 1.00 140.26 102 ALA B O 1
ATOM 3338 N N . LEU B 2 115 ? -4.779 -85.339 -14.954 1.00 137.65 114 LEU B N 1
ATOM 3339 C CA . LEU B 2 115 ? -5.284 -84.259 -14.100 1.00 136.08 114 LEU B CA 1
ATOM 3340 C C . LEU B 2 115 ? -4.556 -84.190 -12.757 1.00 130.88 114 LEU B C 1
ATOM 3341 O O . LEU B 2 115 ? -4.726 -85.066 -11.917 1.00 127.33 114 LEU B O 1
ATOM 3346 N N . THR B 2 116 ? -3.753 -83.148 -12.556 1.00 130.48 115 THR B N 1
ATOM 3347 C CA . THR B 2 116 ? -3.188 -82.876 -11.232 1.00 127.53 115 THR B CA 1
ATOM 3348 C C . THR B 2 116 ? -4.231 -82.036 -10.454 1.00 126.75 115 THR B C 1
ATOM 3349 O O . THR B 2 116 ? -4.473 -80.864 -10.784 1.00 127.16 115 THR B O 1
ATOM 3353 N N . LEU B 2 117 ? -4.870 -82.662 -9.459 1.00 124.70 116 LEU B N 1
ATOM 3354 C CA . LEU B 2 117 ? -5.851 -81.986 -8.594 1.00 123.13 116 LEU B CA 1
ATOM 3355 C C . LEU B 2 117 ? -5.124 -81.298 -7.459 1.00 120.70 116 LEU B C 1
ATOM 3356 O O . LEU B 2 117 ? -4.218 -81.880 -6.869 1.00 118.84 116 LEU B O 1
ATOM 3361 N N . THR B 2 118 ? -5.525 -80.068 -7.154 1.00 120.97 117 THR B N 1
ATOM 3362 C CA . THR B 2 118 ? -4.961 -79.319 -6.039 1.00 120.18 117 THR B CA 1
ATOM 3363 C C . THR B 2 118 ? -6.075 -78.997 -5.047 1.00 118.63 117 THR B C 1
ATOM 3364 O O . THR B 2 118 ? -7.231 -78.785 -5.433 1.00 117.44 117 THR B O 1
ATOM 3368 N N . LEU B 2 119 ? -5.704 -78.996 -3.767 1.00 118.03 118 LEU B N 1
ATOM 3369 C CA . LEU B 2 119 ? -6.610 -78.728 -2.661 1.00 117.61 118 LEU B CA 1
ATOM 3370 C C . LEU B 2 119 ? -6.064 -77.546 -1.864 1.00 118.22 118 LEU B C 1
ATOM 3371 O O . LEU B 2 119 ? -5.147 -77.709 -1.049 1.00 118.30 118 LEU B O 1
ATOM 3376 N N . GLU B 2 120 ? -6.609 -76.356 -2.122 1.00 119.58 119 GLU B N 1
ATOM 3377 C CA . GLU B 2 120 ? -6.278 -75.179 -1.327 1.00 120.91 119 GLU B CA 1
ATOM 3378 C C . GLU B 2 120 ? -7.128 -75.203 -0.064 1.00 119.61 119 GLU B C 1
ATOM 3379 O O . GLU B 2 120 ? -8.352 -75.344 -0.135 1.00 117.85 119 GLU B O 1
ATOM 3385 N N . SER B 2 121 ? -6.454 -75.069 1.077 1.00 120.31 120 SER B N 1
ATOM 3386 C CA . SER B 2 121 ? -7.054 -75.185 2.399 1.00 119.92 120 SER B CA 1
ATOM 3387 C C . SER B 2 121 ? -6.653 -73.954 3.222 1.00 122.61 120 SER B C 1
ATOM 3388 O O . SER B 2 121 ? -5.879 -73.117 2.741 1.00 124.16 120 SER B O 1
ATOM 3391 N N . PRO B 2 122 ? -7.176 -73.832 4.460 1.00 123.87 121 PRO B N 1
ATOM 3392 C CA . PRO B 2 122 ? -6.635 -72.788 5.332 1.00 126.02 121 PRO B CA 1
ATOM 3393 C C . PRO B 2 122 ? -5.239 -73.150 5.866 1.00 128.90 121 PRO B C 1
ATOM 3394 O O . PRO B 2 122 ? -4.984 -74.325 6.143 1.00 127.66 121 PRO B O 1
ATOM 3398 N N . PRO B 2 123 ? -4.331 -72.154 5.976 1.00 133.04 122 PRO B N 1
ATOM 3399 C CA . PRO B 2 123 ? -3.069 -72.339 6.707 1.00 135.73 122 PRO B CA 1
ATOM 3400 C C . PRO B 2 123 ? -3.275 -72.714 8.189 1.00 135.41 122 PRO B C 1
ATOM 3401 O O . PRO B 2 123 ? -4.018 -72.034 8.903 1.00 135.21 122 PRO B O 1
ATOM 3405 N N . GLY B 2 124 ? -2.600 -73.778 8.629 1.00 135.19 123 GLY B N 1
ATOM 3406 C CA . GLY B 2 124 ? -2.840 -74.408 9.934 1.00 134.62 123 GLY B CA 1
ATOM 3407 C C . GLY B 2 124 ? -3.324 -75.835 9.732 1.00 132.07 123 GLY B C 1
ATOM 3408 O O . GLY B 2 124 ? -2.809 -76.773 10.357 1.00 132.66 123 GLY B O 1
ATOM 3409 N N . SER B 2 125 ? -4.320 -75.986 8.852 1.00 128.49 124 SER B N 1
ATOM 3410 C CA . SER B 2 125 ? -4.848 -77.296 8.452 1.00 125.63 124 SER B CA 1
ATOM 3411 C C . SER B 2 125 ? -3.980 -77.918 7.362 1.00 124.38 124 SER B C 1
ATOM 3412 O O . SER B 2 125 ? -3.746 -77.293 6.324 1.00 124.26 124 SER B O 1
ATOM 3415 N N . SER B 2 126 ? -3.493 -79.132 7.607 1.00 123.50 125 SER B N 1
ATOM 3416 C CA . SER B 2 126 ? -2.877 -79.947 6.566 1.00 122.79 125 SER B CA 1
ATOM 3417 C C . SER B 2 126 ? -3.825 -81.119 6.305 1.00 120.76 125 SER B C 1
ATOM 3418 O O . SER B 2 126 ? -3.814 -82.104 7.048 1.00 120.69 125 SER B O 1
ATOM 3421 N N . PRO B 2 127 ? -4.677 -80.999 5.264 1.00 118.79 126 PRO B N 1
ATOM 3422 C CA . PRO B 2 127 ? -5.642 -82.036 4.941 1.00 117.21 126 PRO B CA 1
ATOM 3423 C C . PRO B 2 127 ? -5.053 -83.110 4.026 1.00 116.43 126 PRO B C 1
ATOM 3424 O O . PRO B 2 127 ? -3.859 -83.087 3.713 1.00 115.65 126 PRO B O 1
ATOM 3428 N N . SER B 2 128 ? -5.900 -84.053 3.636 1.00 116.11 127 SER B N 1
ATOM 3429 C CA . SER B 2 128 ? -5.563 -85.066 2.647 1.00 116.89 127 SER B CA 1
ATOM 3430 C C . SER B 2 128 ? -6.803 -85.309 1.809 1.00 116.05 127 SER B C 1
ATOM 3431 O O . SER B 2 128 ? -7.875 -85.560 2.354 1.00 116.59 127 SER B O 1
ATOM 3434 N N . VAL B 2 129 ? -6.663 -85.196 0.494 1.00 115.61 128 VAL B N 1
ATOM 3435 C CA . VAL B 2 129 ? -7.729 -85.578 -0.423 1.00 115.66 128 VAL B CA 1
ATOM 3436 C C . VAL B 2 129 ? -7.558 -87.056 -0.770 1.00 117.16 128 VAL B C 1
ATOM 3437 O O . VAL B 2 129 ? -6.430 -87.552 -0.812 1.00 116.25 128 VAL B O 1
ATOM 3441 N N . GLN B 2 130 ? -8.674 -87.758 -0.973 1.00 119.86 129 GLN B N 1
ATOM 3442 C CA . GLN B 2 130 ? -8.653 -89.121 -1.512 1.00 123.02 129 GLN B CA 1
ATOM 3443 C C . GLN B 2 130 ? -9.807 -89.378 -2.483 1.00 126.80 129 GLN B C 1
ATOM 3444 O O . GLN B 2 130 ? -10.972 -89.249 -2.117 1.00 128.10 129 GLN B O 1
ATOM 3450 N N . CYS B 2 131 ? -9.467 -89.756 -3.715 1.00 130.64 130 CYS B N 1
ATOM 3451 C CA . CYS B 2 131 ? -10.443 -89.938 -4.786 1.00 135.44 130 CYS B CA 1
ATOM 3452 C C . CYS B 2 131 ? -10.610 -91.412 -5.155 1.00 139.74 130 CYS B C 1
ATOM 3453 O O . CYS B 2 131 ? -9.629 -92.153 -5.247 1.00 139.24 130 CYS B O 1
ATOM 3456 N N . ARG B 2 132 ? -11.864 -91.815 -5.367 1.00 144.98 131 ARG B N 1
ATOM 3457 C CA . ARG B 2 132 ? -12.241 -93.199 -5.667 1.00 149.43 131 ARG B CA 1
ATOM 3458 C C . ARG B 2 132 ? -13.210 -93.183 -6.848 1.00 153.79 131 ARG B C 1
ATOM 3459 O O . ARG B 2 132 ? -14.215 -92.472 -6.805 1.00 153.26 131 ARG B O 1
ATOM 3467 N N . SER B 2 133 ? -12.913 -93.964 -7.890 1.00 158.92 132 SER B N 1
ATOM 3468 C CA . SER B 2 133 ? -13.746 -94.016 -9.113 1.00 164.98 132 SER B CA 1
ATOM 3469 C C . SER B 2 133 ? -14.964 -94.961 -8.893 1.00 171.01 132 SER B C 1
ATOM 3470 O O . SER B 2 133 ? -15.097 -95.519 -7.794 1.00 171.35 132 SER B O 1
ATOM 3473 N N . PRO B 2 134 ? -15.870 -95.125 -9.900 1.00 176.54 133 PRO B N 1
ATOM 3474 C CA . PRO B 2 134 ? -17.066 -95.935 -9.572 1.00 179.60 133 PRO B CA 1
ATOM 3475 C C . PRO B 2 134 ? -16.773 -97.431 -9.345 1.00 179.33 133 PRO B C 1
ATOM 3476 O O . PRO B 2 134 ? -17.262 -97.993 -8.360 1.00 180.22 133 PRO B O 1
ATOM 3480 N N . ARG B 2 135 ? -15.992 -98.055 -10.232 1.00 177.27 134 ARG B N 1
ATOM 3481 C CA . ARG B 2 135 ? -15.488 -99.426 -10.014 1.00 176.19 134 ARG B CA 1
ATOM 3482 C C . ARG B 2 135 ? -13.997 -99.468 -9.651 1.00 169.54 134 ARG B C 1
ATOM 3483 O O . ARG B 2 135 ? -13.574 -100.369 -8.923 1.00 169.76 134 ARG B O 1
ATOM 3491 N N . GLY B 2 136 ? -13.206 -98.519 -10.162 1.00 163.78 135 GLY B N 1
ATOM 3492 C CA . GLY B 2 136 ? -11.817 -98.336 -9.712 1.00 157.05 135 GLY B CA 1
ATOM 3493 C C . GLY B 2 136 ? -11.760 -97.705 -8.327 1.00 150.12 135 GLY B C 1
ATOM 3494 O O . GLY B 2 136 ? -12.765 -97.197 -7.832 1.00 149.73 135 GLY B O 1
ATOM 3495 N N . LYS B 2 137 ? -10.571 -97.705 -7.723 1.00 143.16 136 LYS B N 1
ATOM 3496 C CA . LYS B 2 137 ? -10.428 -97.572 -6.267 1.00 138.62 136 LYS B CA 1
ATOM 3497 C C . LYS B 2 137 ? -9.499 -96.417 -5.821 1.00 132.22 136 LYS B C 1
ATOM 3498 O O . LYS B 2 137 ? -9.127 -95.571 -6.633 1.00 131.09 136 LYS B O 1
ATOM 3504 N N . ASN B 2 138 ? -9.161 -96.383 -4.529 1.00 127.62 137 ASN B N 1
ATOM 3505 C CA . ASN B 2 138 ? -8.544 -95.221 -3.867 1.00 122.64 137 ASN B CA 1
ATOM 3506 C C . ASN B 2 138 ? -7.246 -94.663 -4.463 1.00 117.72 137 ASN B C 1
ATOM 3507 O O . ASN B 2 138 ? -6.264 -95.381 -4.602 1.00 116.30 137 ASN B O 1
ATOM 3512 N N . ILE B 2 139 ? -7.271 -93.371 -4.793 1.00 114.05 138 ILE B N 1
ATOM 3513 C CA . ILE B 2 139 ? -6.074 -92.573 -5.061 1.00 111.11 138 ILE B CA 1
ATOM 3514 C C . ILE B 2 139 ? -5.992 -91.475 -3.985 1.00 107.97 138 ILE B C 1
ATOM 3515 O O . ILE B 2 139 ? -6.584 -90.405 -4.130 1.00 107.62 138 ILE B O 1
ATOM 3520 N N . GLN B 2 140 ? -5.242 -91.756 -2.920 1.00 105.42 139 GLN B N 1
ATOM 3521 C CA . GLN B 2 140 ? -5.141 -90.890 -1.748 1.00 102.72 139 GLN B CA 1
ATOM 3522 C C . GLN B 2 140 ? -3.834 -90.111 -1.726 1.00 101.12 139 GLN B C 1
ATOM 3523 O O . GLN B 2 140 ? -2.780 -90.663 -2.010 1.00 100.19 139 GLN B O 1
ATOM 3529 N N . GLY B 2 141 ? -3.910 -88.835 -1.356 1.00 101.42 140 GLY B N 1
ATOM 3530 C CA . GLY B 2 141 ? -2.741 -87.950 -1.330 1.00 102.82 140 GLY B CA 1
ATOM 3531 C C . GLY B 2 141 ? -2.789 -86.890 -0.237 1.00 103.73 140 GLY B C 1
ATOM 3532 O O . GLY B 2 141 ? -3.254 -87.153 0.868 1.00 104.20 140 GLY B O 1
ATOM 3533 N N . GLY B 2 142 ? -2.277 -85.700 -0.550 1.00 105.12 141 GLY B N 1
ATOM 3534 C CA . GLY B 2 142 ? -2.224 -84.573 0.378 1.00 105.93 141 GLY B CA 1
ATOM 3535 C C . GLY B 2 142 ? -2.944 -83.388 -0.234 1.00 107.25 141 GLY B C 1
ATOM 3536 O O . GLY B 2 142 ? -4.145 -83.466 -0.492 1.00 107.47 141 GLY B O 1
ATOM 3537 N N . LYS B 2 143 ? -2.214 -82.297 -0.473 1.00 109.76 142 LYS B N 1
ATOM 3538 C CA . LYS B 2 143 ? -2.779 -81.108 -1.121 1.00 111.97 142 LYS B CA 1
ATOM 3539 C C . LYS B 2 143 ? -2.896 -81.359 -2.620 1.00 113.08 142 LYS B C 1
ATOM 3540 O O . LYS B 2 143 ? -3.987 -81.297 -3.182 1.00 112.62 142 LYS B O 1
ATOM 3546 N N . THR B 2 144 ? -1.760 -81.645 -3.254 1.00 115.00 143 THR B N 1
ATOM 3547 C CA . THR B 2 144 ? -1.710 -81.955 -4.678 1.00 116.79 143 THR B CA 1
ATOM 3548 C C . THR B 2 144 ? -1.978 -83.443 -4.878 1.00 116.04 143 THR B C 1
ATOM 3549 O O . THR B 2 144 ? -1.849 -84.241 -3.946 1.00 114.87 143 THR B O 1
ATOM 3553 N N . LEU B 2 145 ? -2.359 -83.805 -6.098 1.00 117.52 144 LEU B N 1
ATOM 3554 C CA . LEU B 2 145 ? -2.772 -85.170 -6.407 1.00 117.36 144 LEU B CA 1
ATOM 3555 C C . LEU B 2 145 ? -2.835 -85.376 -7.918 1.00 119.36 144 LEU B C 1
ATOM 3556 O O . LEU B 2 145 ? -1.804 -85.387 -8.593 1.00 120.87 144 LEU B O 1
ATOM 3561 N N . TRP B 2 158 ? -14.214 -90.730 -9.280 1.00 160.93 157 TRP B N 1
ATOM 3562 C CA . TRP B 2 158 ? -15.640 -90.439 -9.252 1.00 163.11 157 TRP B CA 1
ATOM 3563 C C . TRP B 2 158 ? -15.966 -89.442 -8.146 1.00 158.90 157 TRP B C 1
ATOM 3564 O O . TRP B 2 158 ? -16.507 -88.367 -8.415 1.00 158.68 157 TRP B O 1
ATOM 3575 N N . THR B 2 159 ? -15.606 -89.802 -6.915 1.00 155.14 158 THR B N 1
ATOM 3576 C CA . THR B 2 159 ? -15.923 -89.015 -5.719 1.00 151.74 158 THR B CA 1
ATOM 3577 C C . THR B 2 159 ? -14.651 -88.709 -4.908 1.00 146.23 158 THR B C 1
ATOM 3578 O O . THR B 2 159 ? -14.027 -89.627 -4.368 1.00 145.17 158 THR B O 1
ATOM 3582 N N . CYS B 2 160 ? -14.268 -87.430 -4.835 1.00 142.38 159 CYS B N 1
ATOM 3583 C CA . CYS B 2 160 ? -13.104 -86.993 -4.038 1.00 138.00 159 CYS B CA 1
ATOM 3584 C C . CYS B 2 160 ? -13.535 -86.487 -2.658 1.00 134.40 159 CYS B C 1
ATOM 3585 O O . CYS B 2 160 ? -14.308 -85.536 -2.558 1.00 134.55 159 CYS B O 1
ATOM 3588 N N . THR B 2 161 ? -13.022 -87.129 -1.608 1.00 131.08 160 THR B N 1
ATOM 3589 C CA . THR B 2 161 ? -13.319 -86.781 -0.222 1.00 128.56 160 THR B CA 1
ATOM 3590 C C . THR B 2 161 ? -12.062 -86.229 0.439 1.00 126.91 160 THR B C 1
ATOM 3591 O O . THR B 2 161 ? -11.010 -86.867 0.381 1.00 127.02 160 THR B O 1
ATOM 3595 N N . VAL B 2 162 ? -12.186 -85.057 1.069 1.00 125.95 161 VAL B N 1
ATOM 3596 C CA . VAL B 2 162 ? -11.110 -84.471 1.891 1.00 124.71 161 VAL B CA 1
ATOM 3597 C C . VAL B 2 162 ? -11.439 -84.702 3.363 1.00 125.51 161 VAL B C 1
ATOM 3598 O O . VAL B 2 162 ? -12.589 -84.595 3.759 1.00 125.58 161 VAL B O 1
ATOM 3602 N N . LEU B 2 163 ? -10.412 -84.994 4.160 1.00 127.45 162 LEU B N 1
ATOM 3603 C CA . LEU B 2 163 ? -10.571 -85.458 5.538 1.00 130.08 162 LEU B CA 1
ATOM 3604 C C . LEU B 2 163 ? -10.053 -84.422 6.534 1.00 132.16 162 LEU B C 1
ATOM 3605 O O . LEU B 2 163 ? -8.887 -84.023 6.465 1.00 130.60 162 LEU B O 1
ATOM 3610 N N . GLN B 2 164 ? -10.920 -83.985 7.448 1.00 136.33 163 GLN B N 1
ATOM 3611 C CA . GLN B 2 164 ? -10.490 -83.208 8.621 1.00 140.27 163 GLN B CA 1
ATOM 3612 C C . GLN B 2 164 ? -11.512 -83.321 9.759 1.00 142.25 163 GLN B C 1
ATOM 3613 O O . GLN B 2 164 ? -12.723 -83.220 9.540 1.00 139.94 163 GLN B O 1
ATOM 3619 N N . ASN B 2 165 ? -10.999 -83.533 10.970 1.00 145.49 164 ASN B N 1
ATOM 3620 C CA . ASN B 2 165 ? -11.813 -83.891 12.127 1.00 148.90 164 ASN B CA 1
ATOM 3621 C C . ASN B 2 165 ? -12.619 -85.183 11.828 1.00 151.94 164 ASN B C 1
ATOM 3622 O O . ASN B 2 165 ? -12.030 -86.152 11.333 1.00 150.99 164 ASN B O 1
ATOM 3627 N N . GLN B 2 166 ? -13.932 -85.200 12.089 1.00 154.82 165 GLN B N 1
ATOM 3628 C CA . GLN B 2 166 ? -14.746 -86.422 12.014 1.00 157.21 165 GLN B CA 1
ATOM 3629 C C . GLN B 2 166 ? -15.150 -86.704 10.580 1.00 155.73 165 GLN B C 1
ATOM 3630 O O . GLN B 2 166 ? -14.938 -87.808 10.071 1.00 157.32 165 GLN B O 1
ATOM 3636 N N . LYS B 2 167 ? -15.748 -85.692 9.955 1.00 153.30 166 LYS B N 1
ATOM 3637 C CA . LYS B 2 167 ? -16.356 -85.809 8.634 1.00 151.77 166 LYS B CA 1
ATOM 3638 C C . LYS B 2 167 ? -15.451 -85.199 7.571 1.00 147.12 166 LYS B C 1
ATOM 3639 O O . LYS B 2 167 ? -14.473 -84.512 7.882 1.00 144.19 166 LYS B O 1
ATOM 3645 N N . LYS B 2 168 ? -15.773 -85.505 6.318 1.00 145.13 167 LYS B N 1
ATOM 3646 C CA . LYS B 2 168 ? -15.207 -84.829 5.161 1.00 141.32 167 LYS B CA 1
ATOM 3647 C C . LYS B 2 168 ? -16.280 -84.140 4.346 1.00 138.88 167 LYS B C 1
ATOM 3648 O O . LYS B 2 168 ? -17.400 -83.940 4.821 1.00 139.08 167 LYS B O 1
ATOM 3649 N N . VAL B 2 169 ? -15.921 -83.775 3.118 1.00 136.05 168 VAL B N 1
ATOM 3650 C CA . VAL B 2 169 ? -16.846 -83.169 2.156 1.00 135.51 168 VAL B CA 1
ATOM 3651 C C . VAL B 2 169 ? -16.556 -83.710 0.743 1.00 137.10 168 VAL B C 1
ATOM 3652 O O . VAL B 2 169 ? -15.424 -83.620 0.266 1.00 137.08 168 VAL B O 1
ATOM 3656 N N . GLU B 2 170 ? -17.572 -84.287 0.092 1.00 138.73 169 GLU B N 1
ATOM 3657 C CA . GLU B 2 170 ? -17.406 -84.938 -1.223 1.00 138.92 169 GLU B CA 1
ATOM 3658 C C . GLU B 2 170 ? -17.382 -83.929 -2.374 1.00 138.29 169 GLU B C 1
ATOM 3659 O O . GLU B 2 170 ? -17.757 -82.770 -2.190 1.00 137.31 169 GLU B O 1
ATOM 3665 N N . PHE B 2 171 ? -16.935 -84.380 -3.550 1.00 138.69 170 PHE B N 1
ATOM 3666 C CA . PHE B 2 171 ? -16.733 -83.509 -4.722 1.00 139.48 170 PHE B CA 1
ATOM 3667 C C . PHE B 2 171 ? -17.227 -84.185 -6.040 1.00 143.87 170 PHE B C 1
ATOM 3668 O O . PHE B 2 171 ? -18.331 -84.741 -6.045 1.00 146.30 170 PHE B O 1
ATOM 3676 N N . LYS B 2 172 ? -16.441 -84.157 -7.131 1.00 145.24 171 LYS B N 1
ATOM 3677 C CA . LYS B 2 172 ? -16.933 -84.454 -8.491 1.00 148.42 171 LYS B CA 1
ATOM 3678 C C . LYS B 2 172 ? -15.799 -84.736 -9.502 1.00 148.35 171 LYS B C 1
ATOM 3679 O O . LYS B 2 172 ? -14.662 -84.304 -9.313 1.00 143.90 171 LYS B O 1
ATOM 3685 N N . ILE B 2 173 ? -16.119 -85.467 -10.569 1.00 152.77 172 ILE B N 1
ATOM 3686 C CA . ILE B 2 173 ? -15.187 -85.675 -11.690 1.00 155.87 172 ILE B CA 1
ATOM 3687 C C . ILE B 2 173 ? -15.951 -85.889 -13.006 1.00 161.54 172 ILE B C 1
ATOM 3688 O O . ILE B 2 173 ? -17.116 -86.308 -13.000 1.00 163.95 172 ILE B O 1
ATOM 3693 N N . ASP B 2 174 ? -15.278 -85.592 -14.120 1.00 163.20 173 ASP B N 1
ATOM 3694 C CA . ASP B 2 174 ? -15.806 -85.803 -15.470 1.00 167.78 173 ASP B CA 1
ATOM 3695 C C . ASP B 2 174 ? -14.789 -86.520 -16.363 1.00 167.80 173 ASP B C 1
ATOM 3696 O O . ASP B 2 174 ? -13.581 -86.344 -16.196 1.00 163.81 173 ASP B O 1
ATOM 3701 N N . ILE B 2 175 ? -15.298 -87.327 -17.300 1.00 172.04 174 ILE B N 1
ATOM 3702 C CA . ILE B 2 175 ? -14.498 -87.913 -18.398 1.00 174.09 174 ILE B CA 1
ATOM 3703 C C . ILE B 2 175 ? -15.088 -87.452 -19.728 1.00 179.29 174 ILE B C 1
ATOM 3704 O O . ILE B 2 175 ? -14.414 -86.788 -20.510 1.00 179.20 174 ILE B O 1
#

Radius of gyration: 25.87 Å; Cα contacts (8 Å, |Δi|>4): 1159; chains: 2; bounding box: 54×75×74 Å

Foldseek 3Di:
DWDKAFPHDDPKDKDWDQDWAWFALPPFPVLVVLLVVLLVVVCVQQPFQWWFDPPDIDGDDGDQHGDPRFKIKTFGDPQKFKKFQPDPLAQRTDGTRRRIMTIRMAHIAGSFFKFFFDWPGDLAAQAKGKRAHPPAQWIKIFWHCVFVWKKKKKDDVPDQWKMKIFTDTPCLVRVLRNQQCCCPRPPVPLDPRPPPEAEDADDCPPFQRRRFIWGDFSSWIKTWHCPQVRCVNRVHHRMIMITTDQWDARLPDGIITGHDGGDDGMTMDMIGTTIGGWGWDHPVDIYTYITNNRSVSSSSRDSRMHMGGRD/DEDEDEAQAKDKAKDFDDDQDQFKKWKDFPVRFTQWIDDVLDIDGTPDPQPVQWDFDSVCSNHTITIIMGGRHDQVNFTWMWMDTDPDIDIYTYWYWYWDDVWIFIDTHPVDWKKKWDQAPPGGIFIGTGITCWIWIDDDPGTDIDHDDD

Nearest PDB structures (foldseek):
  5cay-assembly1_G  TM=1.003E+00  e=2.523E-71  Human immunodeficiency virus type 2 (ISOLATE ST)
  7t2p-assembly1_A  TM=9.139E-01  e=1.004E-43  Simian immunodeficiency virus
  8dvd-assembly1_G  TM=9.128E-01  e=1.559E-40  Simian immunodeficiency virus
  4r4n-assembly8_V  TM=8.729E-01  e=8.130E-29  Human immunodeficiency virus 1
  5te4-assembly1_G  TM=8.896E-01  e=8.107E-28  Human immunodeficiency virus 1

GO terms:
  GO:0001618 virus receptor activity (F, IDA)
  GO:0015026 coreceptor activity (F, IDA)
  GO:0050852 T cell receptor signaling pathway (P, IDA)
  GO:0046718 symbiont entry into host cell (P, IDA)
  GO:0030225 macrophage differentiation (P, IMP)
  GO:0005886 plasma membrane (C, IDA)
  GO:0009897 external side of plasma membrane (C, IDA)
  GO:0032507 maintenance of protein location in cell (P, IDA)
  GO:0045121 membrane raft (C, IDA)
  GO:0023026 MHC class II protein complex binding (F, IDA)
  GO:0042289 MHC class II protein binding (F, IDA)
  GO:0042803 protein homodimerization activity (F, IDA)
  GO:0005886 plasma membrane (C, EXP)
  GO:0005515 protein binding (F, IPI)
  GO:1990782 protein tyrosine kinase binding (F, IPI)
  GO:0004888 transmembrane signaling receptor activity (F, TAS)
  GO:0038023 signaling receptor activity (F, TAS)
  GO:0015026 coreceptor activity (F, TAS)
  GO:0007165 signal transduction (P, TAS)
  GO:0007166 cell surface receptor signaling pathway (P, TAS)

Solvent-accessible surface area: 22501 Å² total; per-residue (Å²): 146,9,60,49,37,89,72,75,74,95,121,68,89,71,113,91,55,162,58,104,50,51,4,29,0,12,88,13,84,0,0,50,43,0,6,87,35,2,26,63,39,13,42,65,12,13,13,2,18,35,33,56,36,116,127,50,106,67,98,96,113,36,73,62,81,67,142,114,67,36,64,21,4,0,26,29,12,129,45,79,35,0,10,30,3,61,35,83,119,12,16,0,83,49,75,100,1,72,114,2,10,16,15,100,7,1,50,44,2,10,6,23,8,0,0,3,0,1,9,49,14,23,30,25,58,101,74,12,13,2,2,4,18,28,134,25,66,1,0,0,0,0,3,10,129,140,25,104,10,37,3,66,9,82,10,29,59,210,168,74,92,61,1,75,0,68,4,117,36,94,5,139,85,1,4,84,40,0,21,90,29,0,5,155,22,119,60,122,151,18,20,64,71,44,157,93,0,93,9,54,36,18,21,161,152,8,15,41,0,0,18,78,0,1,12,28,5,103,5,6,4,5,0,0,56,3,75,101,3,22,66,100,27,71,156,92,74,50,60,0,39,2,58,7,61,34,82,2,17,2,5,41,109,50,18,87,0,32,12,66,73,23,65,177,40,108,8,38,29,105,25,63,6,7,2,0,0,1,18,3,89,41,13,167,77,1,35,0,32,5,2,1,11,0,6,1,10,0,10,3,8,0,0,2,5,58,39,40,108,87,162,200,58,54,26,11,80,113,47,72,77,18,93,0,84,3,78,19,114,51,202,98,77,26,1,0,24,0,33,9,59,117,113,72,53,1,0,0,11,10,26,12,0,6,7,20,11,119,10,98,1,26,79,33,0,59,9,124,65,35,51,26,130,131,15,50,12,5,0,38,0,110,81,2,74,32,83,0,20,28,44,1,15,2,26,8,28,86,108,123,66,103,5,62,0,19,0,0,11,48,82,104,153,106,18,53,1,96,5,11,131,87,18,98,12,31,0,40,13,135,44,114,230,36,150,96,113,108,30,30,86,94,56,150,47,4,37,1,70,47,112,161,151,20,19,108,46,171,65,125,218

B-factor: mean 103.05, std 22.79, range [30.0, 199.37]

CATH classification: 2.60.40.10 (+1 more: 2.60.40.10)

Organism: Homo sapiens (NCBI:txid9606)

InterPro domains:
  IPR000973 T-cell surface antigen CD4 [PR00692] (210-230)
  IPR000973 T-cell surface antigen CD4 [PR00692] (237-254)
  IPR000973 T-cell surface antigen CD4 [PR00692] (271-286)
  IPR000973 T-cell surface antigen CD4 [PR00692] (286-302)
  IPR000973 T-cell surface antigen CD4 [PR00692] (308-323)
  IPR000973 T-cell surface antigen CD4 [PR00692] (356-373)
  IPR003598 Immunoglobulin subtype 2 [SM00408] (32-116)
  IPR003598 Immunoglobulin subtype 2 [SM00408] (134-191)
  IPR003599 Immunoglobulin domain subtype [SM00409] (26-123)
  IPR003599 Immunoglobulin domain subtype [SM00409] (128-202)
  IPR003599 Immunoglobulin domain subtype [SM00409] (208-317)
  IPR007110 Immunoglobulin-like domain [PS50835] (20-119)
  IPR008424 Immunoglobulin C2-set [PF05790] (126-202)
  IPR008424 Immunoglobulin C2-set [PF05790] (317-389)
  IPR013106 Immunoglobulin V-set domain [SM00406] (36-111)
  IPR013151 Immunoglobulin-like beta-sandwich domain [PF00047] (29-119)
  IPR013783 Immunoglobulin-like fold [G3DSA:2.60.40.10] (23-123)
  IPR013783 Immunoglobulin-like fold [G3DSA:2.60.40.10] (124-198)
  IPR013783 Immunoglobulin-like fold [G3DSA:2.60.40.10] (206-316)
  IPR013783 Immunoglobulin-like fold [G3DSA:2.60.40.10] (317-388)

Secondary structure (DSSP, 8-state):
-EEEE-TT--EEE--B---SS----EEE-TT--EEEEEETTEEE--S-S-TTSEE--GGGGGGTB--EEE-S--GGG-EEEEEESSS-EEEEEEEE-EEE----EEE--TT---EEEEE-SSS--EE-SSB--EEEEE-SS-EE------/--EEE----S---EEEES--EEEESSS-HHHHHHHHHHHHHHHHHB--SEEE-SS-EEE----S-B----EEEEEPPTTEEEEEE--TT--SEEEEE-SEEEESBPPPEE----SSEEES-S--BSB-EEEE-SSS-EEEEEPBTTS--EEEEEE----TTEEEEE--S-HHHHHHHHHHHHHTSS---S---SSSEEEEPPPTTS-HHHHTEEEEETTEEEEE--HHHHHTTT---SEEEEEEESEEE-SSSS-EEE-PPPPSS-EEEEEEEEEEEEEEE----EEEEE----HHHHHHHHTTEEEEE--

Sequence (461 aa):
PLFCATKDNDDYQEIALNVIEAFDAWNNTVTEQAVEDVWSLFETSIKPCVKLTNTSVITESCDKHYWDTMRFRYCAPPGFALLRCNDTNYSGFEPNCSKVVAATCTRMMETQTSTWFGFNGTRAENRTYIYWHGRDNRTIISLNKFYNLTVHCKRPGRRPRQAWCWFKGEWKEAMKEVKLTLAKHPRYKGTNDTEKIRFIAPGERSDPEVAYMWTNCRGEFLYCNMTWFLNWVENQHNYVPCHIKQIINTWHKVGKNVYLPPREGQLTCNSTVTSIIANIDGGEQTNITFSAEVAELYRLELGDYKLIEVTKVVLGKKGDTVELTCTASQKKSIQFHWKNSNQIKILGNQGSFLTKGPSKLNDRADSRRSLWDQGNFPLIIKNLKIEDSDTYICEVEDQKEEVQLLVFGLTALTLTLESPPGSSPSVQCRSPRGKNIQGGKTLWTCTVLQNQKKVEFKIDI